Protein 6JMG (pdb70)

B-factor: mean 79.49, std 25.51, range [43.1, 209.97]

Structure (mmCIF, N/CA/C/O backbone):
data_6JMG
#
_entry.id   6JMG
#
_cell.length_a   107.630
_cell.length_b   107.630
_cell.length_c   320.247
_cell.angle_alpha   90.00
_cell.angle_beta   90.00
_cell.angle_gamma   120.00
#
_symmetry.space_group_name_H-M   'P 61 2 2'
#
loop_
_entity.id
_entity.type
_entity.pdbx_description
1 polymer 'DnaJ homolog subfamily C member 27-A'
2 non-polymer "GUANOSINE-5'-TRIPHOSPHATE"
3 non-polymer 'MAGNESIUM ION'
4 water water
#
loop_
_atom_site.group_PDB
_atom_site.id
_atom_site.type_symbol
_atom_site.label_atom_id
_atom_site.label_alt_id
_atom_site.label_comp_id
_atom_site.label_asym_id
_atom_site.label_entity_id
_atom_site.label_seq_id
_atom_site.pdbx_PDB_ins_code
_atom_site.Cartn_x
_atom_site.Cartn_y
_atom_site.Cartn_z
_atom_site.occupancy
_atom_site.B_iso_or_equiv
_atom_site.auth_seq_id
_atom_site.auth_comp_id
_atom_site.auth_asym_id
_atom_site.auth_atom_id
_atom_site.pdbx_PDB_model_num
ATOM 1 N N . ALA A 1 14 ? -11.481 38.182 -38.988 1.00 88.56 14 ALA A N 1
ATOM 2 C CA . ALA A 1 14 ? -11.230 37.660 -37.643 1.00 85.73 14 ALA A CA 1
ATOM 3 C C . ALA A 1 14 ? -9.890 36.947 -37.573 1.00 90.56 14 ALA A C 1
ATOM 4 O O . ALA A 1 14 ? -9.562 36.101 -38.407 1.00 95.48 14 ALA A O 1
ATOM 6 N N . LEU A 1 15 ? -9.123 37.265 -36.544 1.00 82.59 15 LEU A N 1
ATOM 7 C CA . LEU A 1 15 ? -7.744 36.823 -36.471 1.00 76.72 15 LEU A CA 1
ATOM 8 C C . LEU A 1 15 ? -7.636 35.474 -35.768 1.00 71.62 15 LEU A C 1
ATOM 9 O O . LEU A 1 15 ? -8.280 35.241 -34.740 1.00 75.18 15 LEU A O 1
ATOM 14 N N . ARG A 1 16 ? -6.813 34.587 -36.322 1.00 57.78 16 ARG A N 1
ATOM 15 C CA . ARG A 1 16 ? -6.616 33.257 -35.764 1.00 59.56 16 ARG A CA 1
ATOM 16 C C . ARG A 1 16 ? -5.159 33.108 -35.361 1.00 61.76 16 ARG A C 1
ATOM 17 O O . ARG A 1 16 ? -4.269 33.144 -36.216 1.00 71.34 16 ARG A O 1
ATOM 25 N N . ILE A 1 17 ? -4.916 32.915 -34.061 1.00 64.11 17 ILE A N 1
ATOM 26 C CA . ILE A 1 17 ? -3.565 32.860 -33.513 1.00 57.32 17 ILE A CA 1
ATOM 27 C C . ILE A 1 17 ? -3.435 31.600 -32.675 1.00 57.19 17 ILE A C 1
ATOM 28 O O . ILE A 1 17 ? -4.421 30.957 -32.311 1.00 63.81 17 ILE A O 1
ATOM 33 N N . LYS A 1 18 ? -2.184 31.267 -32.378 1.00 49.18 18 LYS A N 1
ATOM 34 C CA . LYS A 1 18 ? -1.774 30.087 -31.635 1.00 57.82 18 LYS A CA 1
ATOM 35 C C . LYS A 1 18 ? -0.922 30.519 -30.438 1.00 68.42 18 LYS A C 1
ATOM 36 O O . LYS A 1 18 ? 0.033 31.286 -30.595 1.00 54.75 18 LYS A O 1
ATOM 42 N N . VAL A 1 19 ? -1.282 30.048 -29.246 1.00 59.19 19 VAL A N 1
ATOM 43 C CA . VAL A 1 19 ? -0.626 30.400 -27.989 1.00 54.62 19 VAL A CA 1
ATOM 44 C C . VAL A 1 19 ? -0.200 29.109 -27.302 1.00 55.48 19 VAL A C 1
ATOM 45 O O . VAL A 1 19 ? -0.971 28.138 -27.255 1.00 57.72 19 VAL A O 1
ATOM 49 N N . ILE A 1 20 ? 1.028 29.057 -26.813 1.00 47.44 20 ILE A N 1
ATOM 50 C CA . ILE A 1 20 ? 1.463 27.915 -26.029 1.00 50.33 20 ILE A CA 1
ATOM 51 C C . ILE A 1 20 ? 1.950 28.386 -24.668 1.00 56.05 20 ILE A C 1
ATOM 52 O O . ILE A 1 20 ? 2.272 29.561 -24.463 1.00 62.74 20 ILE A O 1
ATOM 57 N N . SER A 1 21 ? 2.025 27.440 -23.737 1.00 54.16 21 SER A N 1
ATOM 58 C CA . SER A 1 21 ? 2.555 27.676 -22.398 1.00 53.49 21 SER A CA 1
ATOM 59 C C . SER A 1 21 ? 3.805 26.836 -22.173 1.00 55.95 21 SER A C 1
ATOM 60 O O . SER A 1 21 ? 3.845 25.657 -22.534 1.00 56.19 21 SER A O 1
ATOM 63 N N . MET A 1 22 ? 4.805 27.419 -21.529 1.00 56.17 22 MET A N 1
ATOM 64 C CA . MET A 1 22 ? 6.027 26.689 -21.236 1.00 59.99 22 MET A CA 1
ATOM 65 C C . MET A 1 22 ? 6.452 27.009 -19.806 1.00 63.43 22 MET A C 1
ATOM 66 O O . MET A 1 22 ? 6.203 28.108 -19.294 1.00 58.25 22 MET A O 1
ATOM 71 N N . GLY A 1 23 ? 7.096 26.041 -19.175 1.00 52.18 23 GLY A N 1
ATOM 72 C CA . GLY A 1 23 ? 7.631 26.187 -17.835 1.00 46.71 23 GLY A CA 1
ATOM 73 C C . GLY A 1 23 ? 7.489 24.888 -17.058 1.00 54.61 23 GLY A C 1
ATOM 74 O O . GLY A 1 23 ? 6.726 23.985 -17.418 1.00 53.47 23 GLY A O 1
ATOM 75 N N . ASN A 1 24 ? 8.229 24.801 -15.955 1.00 56.68 24 ASN A N 1
ATOM 76 C CA . ASN A 1 24 ? 8.338 23.561 -15.199 1.00 56.96 24 ASN A CA 1
ATOM 77 C C . ASN A 1 24 ? 6.978 23.108 -14.661 1.00 60.18 24 ASN A C 1
ATOM 78 O O . ASN A 1 24 ? 5.988 23.847 -14.657 1.00 67.55 24 ASN A O 1
ATOM 83 N N . ALA A 1 25 ? 6.934 21.854 -14.225 1.00 58.56 25 ALA A N 1
ATOM 84 C CA . ALA A 1 25 ? 5.711 21.322 -13.639 1.00 61.29 25 ALA A CA 1
ATOM 85 C C . ALA A 1 25 ? 5.354 22.055 -12.347 1.00 60.38 25 ALA A C 1
ATOM 86 O O . ALA A 1 25 ? 6.231 22.535 -11.618 1.00 61.05 25 ALA A O 1
ATOM 88 N N . GLU A 1 26 ? 4.043 22.141 -12.071 1.00 60.16 26 GLU A N 1
ATOM 89 C CA . GLU A 1 26 ? 3.463 22.704 -10.846 1.00 60.50 26 GLU A CA 1
ATOM 90 C C . GLU A 1 26 ? 3.618 24.210 -10.766 1.00 61.38 26 GLU A C 1
ATOM 91 O O . GLU A 1 26 ? 3.309 24.817 -9.740 1.00 71.27 26 GLU A O 1
ATOM 97 N N . VAL A 1 27 ? 4.095 24.829 -11.835 1.00 63.79 27 VAL A N 1
ATOM 98 C CA . VAL A 1 27 ? 4.374 26.250 -11.834 1.00 56.39 27 VAL A CA 1
ATOM 99 C C . VAL A 1 27 ? 3.114 27.102 -11.983 1.00 56.51 27 VAL A C 1
ATOM 100 O O . VAL A 1 27 ? 3.102 28.249 -11.529 1.00 52.80 27 VAL A O 1
ATOM 104 N N . GLY A 1 28 ? 2.034 26.561 -12.541 1.00 63.48 28 GLY A N 1
ATOM 105 C CA . GLY A 1 28 ? 0.791 27.284 -12.688 1.00 48.40 28 GLY A CA 1
ATOM 106 C C . GLY A 1 28 ? 0.350 27.606 -14.117 1.00 71.61 28 GLY A C 1
ATOM 107 O O . GLY A 1 28 ? -0.461 28.524 -14.297 1.00 66.40 28 GLY A O 1
ATOM 108 N N . LYS A 1 29 ? 0.852 26.884 -15.127 1.00 67.05 29 LYS A N 1
ATOM 109 C CA . LYS A 1 29 ? 0.521 27.226 -16.504 1.00 57.34 29 LYS A CA 1
ATOM 110 C C . LYS A 1 29 ? -0.958 27.015 -16.774 1.00 57.21 29 LYS A C 1
ATOM 111 O O . LYS A 1 29 ? -1.653 27.914 -17.256 1.00 57.34 29 LYS A O 1
ATOM 117 N N . SER A 1 30 ? -1.468 25.842 -16.426 1.00 47.75 30 SER A N 1
ATOM 118 C CA . SER A 1 30 ? -2.888 25.589 -16.630 1.00 50.22 30 SER A CA 1
ATOM 119 C C . SER A 1 30 ? -3.750 26.580 -15.857 1.00 60.23 30 SER A C 1
ATOM 120 O O . SER A 1 30 ? -4.756 27.072 -16.392 1.00 59.61 30 SER A O 1
ATOM 123 N N . CYS A 1 31 ? -3.359 26.917 -14.608 1.00 49.87 31 CYS A N 1
ATOM 124 C CA . CYS A 1 31 ? -4.264 27.725 -13.797 1.00 51.37 31 CYS A CA 1
ATOM 125 C C . CYS A 1 31 ? -4.225 29.194 -14.181 1.00 58.00 31 CYS A C 1
ATOM 126 O O . CYS A 1 31 ? -5.254 29.867 -14.089 1.00 58.12 31 CYS A O 1
ATOM 129 N N . ILE A 1 32 ? -3.106 29.691 -14.713 1.00 49.38 32 ILE A N 1
ATOM 130 C CA . ILE A 1 32 ? -3.128 31.019 -15.318 1.00 55.40 32 ILE A CA 1
ATOM 131 C C . ILE A 1 32 ? -4.127 31.058 -16.468 1.00 58.48 32 ILE A C 1
ATOM 132 O O . ILE A 1 32 ? -4.958 31.972 -16.558 1.00 60.07 32 ILE A O 1
ATOM 137 N N . ILE A 1 33 ? -4.109 30.038 -17.331 1.00 56.76 33 ILE A N 1
ATOM 138 C CA . ILE A 1 33 ? -4.990 30.059 -18.492 1.00 54.60 33 ILE A CA 1
ATOM 139 C C . ILE A 1 33 ? -6.444 29.926 -18.057 1.00 60.09 33 ILE A C 1
ATOM 140 O O . ILE A 1 33 ? -7.308 30.721 -18.448 1.00 63.01 33 ILE A O 1
ATOM 145 N N . LYS A 1 34 ? -6.720 29.001 -17.145 1.00 50.10 34 LYS A N 1
ATOM 146 C CA . LYS A 1 34 ? -8.111 28.794 -16.779 1.00 59.72 34 LYS A CA 1
ATOM 147 C C . LYS A 1 34 ? -8.650 29.920 -15.903 1.00 63.31 34 LYS A C 1
ATOM 148 O O . LYS A 1 34 ? -9.856 30.180 -15.948 1.00 59.36 34 LYS A O 1
ATOM 154 N N . ARG A 1 35 ? -7.771 30.656 -15.194 1.00 59.87 35 ARG A N 1
ATOM 155 C CA . ARG A 1 35 ? -8.215 31.815 -14.429 1.00 54.86 35 ARG A CA 1
ATOM 156 C C . ARG A 1 35 ? -8.759 32.907 -15.344 1.00 59.08 35 ARG A C 1
ATOM 157 O O . ARG A 1 35 ? -9.860 33.427 -15.118 1.00 65.35 35 ARG A O 1
ATOM 165 N N . TYR A 1 36 ? -8.046 33.215 -16.425 1.00 57.57 36 TYR A N 1
ATOM 166 C CA . TYR A 1 36 ? -8.500 34.291 -17.298 1.00 58.09 36 TYR A CA 1
ATOM 167 C C . TYR A 1 36 ? -9.547 33.825 -18.314 1.00 63.45 36 TYR A C 1
ATOM 168 O O . TYR A 1 36 ? -10.496 34.562 -18.595 1.00 70.15 36 TYR A O 1
ATOM 177 N N . CYS A 1 37 ? -9.455 32.599 -18.825 1.00 51.93 37 CYS A N 1
ATOM 178 C CA . CYS A 1 37 ? -10.362 32.244 -19.915 1.00 54.56 37 CYS A CA 1
ATOM 179 C C . CYS A 1 37 ? -11.633 31.583 -19.438 1.00 59.02 37 CYS A C 1
ATOM 180 O O . CYS A 1 37 ? -12.672 31.731 -20.087 1.00 66.86 37 CYS A O 1
ATOM 183 N N . GLU A 1 38 ? -11.579 30.882 -18.305 1.00 64.07 38 GLU A N 1
ATOM 184 C CA . GLU A 1 38 ? -12.731 30.167 -17.774 1.00 60.35 38 GLU A CA 1
ATOM 185 C C . GLU A 1 38 ? -13.185 30.698 -16.424 1.00 64.94 38 GLU A C 1
ATOM 186 O O . GLU A 1 38 ? -14.120 30.142 -15.837 1.00 67.29 38 GLU A O 1
ATOM 192 N N . LYS A 1 39 ? -12.578 31.784 -15.954 1.00 67.18 39 LYS A N 1
ATOM 193 C CA . LYS A 1 39 ? -12.909 32.443 -14.696 1.00 62.07 39 LYS A CA 1
ATOM 194 C C . LYS A 1 39 ? -13.090 31.444 -13.551 1.00 61.44 39 LYS A C 1
ATOM 195 O O . LYS A 1 39 ? -14.110 31.421 -12.855 1.00 56.31 39 LYS A O 1
ATOM 201 N N . ARG A 1 40 ? -12.039 30.654 -13.317 1.00 54.59 40 ARG A N 1
ATOM 202 C CA . ARG A 1 40 ? -12.108 29.654 -12.265 1.00 58.71 40 ARG A CA 1
ATOM 203 C C . ARG A 1 40 ? -10.710 29.319 -11.763 1.00 55.76 40 ARG A C 1
ATOM 204 O O . ARG A 1 40 ? -9.713 29.559 -12.445 1.00 57.43 40 ARG A O 1
ATOM 212 N N . PHE A 1 41 ? -10.648 28.793 -10.533 1.00 59.17 41 PHE A N 1
ATOM 213 C CA . PHE A 1 41 ? -9.375 28.406 -9.929 1.00 60.12 41 PHE A CA 1
ATOM 214 C C . PHE A 1 41 ? -9.609 27.403 -8.805 1.00 65.78 41 PHE A C 1
ATOM 215 O O . PHE A 1 41 ? -10.406 27.660 -7.894 1.00 72.61 41 PHE A O 1
ATOM 223 N N . VAL A 1 42 ? -8.869 26.300 -8.833 1.00 62.11 42 VAL A N 1
ATOM 224 C CA . VAL A 1 42 ? -8.922 25.312 -7.756 1.00 62.24 42 VAL A CA 1
ATOM 225 C C . VAL A 1 42 ? -7.510 25.050 -7.240 1.00 66.76 42 VAL A C 1
ATOM 226 O O . VAL A 1 42 ? -6.548 25.072 -8.020 1.00 64.90 42 VAL A O 1
ATOM 230 N N . PRO A 1 43 ? -7.333 24.836 -5.933 1.00 69.77 43 PRO A N 1
ATOM 231 C CA . PRO A 1 43 ? -5.988 24.544 -5.416 1.00 64.86 43 PRO A CA 1
ATOM 232 C C . PRO A 1 43 ? -5.504 23.133 -5.750 1.00 52.86 43 PRO A C 1
ATOM 233 O O . PRO A 1 43 ? -4.300 22.873 -5.671 1.00 57.54 43 PRO A O 1
ATOM 237 N N . LYS A 1 44 ? -6.400 22.222 -6.126 1.00 53.06 44 LYS A N 1
ATOM 238 C CA . LYS A 1 44 ? -6.024 20.836 -6.355 1.00 63.46 44 LYS A CA 1
ATOM 239 C C . LYS A 1 44 ? -5.272 20.707 -7.679 1.00 71.83 44 LYS A C 1
ATOM 240 O O . LYS A 1 44 ? -5.753 21.160 -8.722 1.00 73.13 44 LYS A O 1
ATOM 246 N N . TYR A 1 45 ? -4.090 20.086 -7.626 1.00 67.76 45 TYR A N 1
ATOM 247 C CA . TYR A 1 45 ? -3.184 19.976 -8.769 1.00 58.88 45 TYR A CA 1
ATOM 248 C C . TYR A 1 45 ? -3.616 18.851 -9.699 1.00 59.01 45 TYR A C 1
ATOM 249 O O . TYR A 1 45 ? -3.787 17.716 -9.252 1.00 65.94 45 TYR A O 1
ATOM 258 N N . GLN A 1 46 ? -3.844 19.164 -10.977 1.00 60.54 46 GLN A N 1
ATOM 259 C CA . GLN A 1 46 ? -4.006 18.136 -12.014 1.00 67.55 46 GLN A CA 1
ATOM 260 C C . GLN A 1 46 ? -2.949 18.355 -13.105 1.00 62.60 46 GLN A C 1
ATOM 261 O O . GLN A 1 46 ? -3.092 19.240 -13.956 1.00 59.58 46 GLN A O 1
ATOM 267 N N . ALA A 1 47 ? -1.871 17.572 -13.064 1.00 64.20 47 ALA A N 1
ATOM 268 C CA . ALA A 1 47 ? -0.790 17.741 -14.032 1.00 60.94 47 ALA A CA 1
ATOM 269 C C . ALA A 1 47 ? -1.311 17.559 -15.446 1.00 59.32 47 ALA A C 1
ATOM 270 O O . ALA A 1 47 ? -2.063 16.619 -15.727 1.00 55.44 47 ALA A O 1
ATOM 272 N N . THR A 1 48 ? -0.966 18.503 -16.321 1.00 54.00 48 THR A N 1
ATOM 273 C CA . THR A 1 48 ? -1.295 18.344 -17.725 1.00 53.67 48 THR A CA 1
ATOM 274 C C . THR A 1 48 ? -0.579 17.123 -18.269 1.00 59.16 48 THR A C 1
ATOM 275 O O . THR A 1 48 ? 0.598 16.899 -17.977 1.00 62.42 48 THR A O 1
ATOM 279 N N . ILE A 1 49 ? -1.297 16.311 -19.026 1.00 61.39 49 ILE A N 1
ATOM 280 C CA . ILE A 1 49 ? -0.744 15.080 -19.556 1.00 62.21 49 ILE A CA 1
ATOM 281 C C . ILE A 1 49 ? -0.338 15.366 -20.995 1.00 59.08 49 ILE A C 1
ATOM 282 O O . ILE A 1 49 ? -1.159 15.367 -21.922 1.00 50.83 49 ILE A O 1
ATOM 287 N N . GLY A 1 50 ? 0.939 15.653 -21.168 1.00 53.85 50 GLY A N 1
ATOM 288 C CA . GLY A 1 50 ? 1.437 15.993 -22.478 1.00 62.56 50 GLY A CA 1
ATOM 289 C C . GLY A 1 50 ? 1.006 17.386 -22.864 1.00 58.93 50 GLY A C 1
ATOM 290 O O . GLY A 1 50 ? 1.797 18.329 -22.794 1.00 64.93 50 GLY A O 1
ATOM 291 N N . ILE A 1 51 ? -0.259 17.544 -23.224 1.00 53.66 51 ILE A N 1
ATOM 292 C CA . ILE A 1 51 ? -0.689 18.779 -23.866 1.00 58.85 51 ILE A CA 1
ATOM 293 C C . ILE A 1 51 ? -2.215 18.859 -23.804 1.00 56.17 51 ILE A C 1
ATOM 294 O O . ILE A 1 51 ? -2.916 17.864 -24.008 1.00 63.08 51 ILE A O 1
ATOM 299 N N . ASP A 1 52 ? -2.727 20.046 -23.483 1.00 54.19 52 ASP A N 1
ATOM 300 C CA . ASP A 1 52 ? -4.159 20.311 -23.468 1.00 52.23 52 ASP A CA 1
ATOM 301 C C . ASP A 1 52 ? -4.457 21.392 -24.487 1.00 60.46 52 ASP A C 1
ATOM 302 O O . ASP A 1 52 ? -3.814 22.444 -24.487 1.00 72.71 52 ASP A O 1
ATOM 307 N N . TYR A 1 53 ? -5.378 21.095 -25.391 1.00 56.67 53 TYR A N 1
ATOM 308 C CA . TYR A 1 53 ? -5.731 21.983 -26.477 1.00 50.89 53 TYR A CA 1
ATOM 309 C C . TYR A 1 53 ? -7.102 22.566 -26.221 1.00 54.46 53 TYR A C 1
ATOM 310 O O . TYR A 1 53 ? -8.033 21.850 -25.837 1.00 55.52 53 TYR A O 1
ATOM 319 N N . GLY A 1 54 ? -7.231 23.856 -26.487 1.00 57.94 54 GLY A N 1
ATOM 320 C CA . GLY A 1 54 ? -8.509 24.514 -26.350 1.00 48.76 54 GLY A CA 1
ATOM 321 C C . GLY A 1 54 ? -8.535 25.753 -27.211 1.00 57.35 54 GLY A C 1
ATOM 322 O O . GLY A 1 54 ? -7.500 26.245 -27.667 1.00 64.64 54 GLY A O 1
ATOM 323 N N . VAL A 1 55 ? -9.742 26.218 -27.463 1.00 62.59 55 VAL A N 1
ATOM 324 C CA . VAL A 1 55 ? -9.956 27.445 -28.203 1.00 63.92 55 VAL A CA 1
ATOM 325 C C . VAL A 1 55 ? -10.707 28.407 -27.303 1.00 71.23 55 VAL A C 1
ATOM 326 O O . VAL A 1 55 ? -11.680 28.022 -26.643 1.00 74.26 55 VAL A O 1
ATOM 330 N N . THR A 1 56 ? -10.239 29.646 -27.265 1.00 68.64 56 THR A N 1
ATOM 331 C CA . THR A 1 56 ? -10.940 30.723 -26.593 1.00 68.77 56 THR A CA 1
ATOM 332 C C . THR A 1 56 ? -11.096 31.872 -27.581 1.00 68.93 56 THR A C 1
ATOM 333 O O . THR A 1 56 ? -10.443 31.917 -28.628 1.00 65.69 56 THR A O 1
ATOM 337 N N . LYS A 1 57 ? -11.970 32.806 -27.242 1.00 65.03 57 LYS A N 1
ATOM 338 C CA . LYS A 1 57 ? -12.214 33.982 -28.064 1.00 73.31 57 LYS A CA 1
ATOM 339 C C . LYS A 1 57 ? -11.993 35.233 -27.215 1.00 77.23 57 LYS A C 1
ATOM 340 O O . LYS A 1 57 ? -12.408 35.288 -26.051 1.00 82.94 57 LYS A O 1
ATOM 346 N N . VAL A 1 58 ? -11.302 36.226 -27.786 1.00 73.38 58 VAL A N 1
ATOM 347 C CA . VAL A 1 58 ? -11.042 37.494 -27.109 1.00 71.77 58 VAL A CA 1
ATOM 348 C C . VAL A 1 58 ? -11.238 38.636 -28.097 1.00 78.33 58 VAL A C 1
ATOM 349 O O . VAL A 1 58 ? -11.125 38.454 -29.314 1.00 72.61 58 VAL A O 1
ATOM 353 N N . HIS A 1 59 ? -11.579 39.814 -27.559 1.00 83.86 59 HIS A N 1
ATOM 354 C CA . HIS A 1 59 ? -11.737 41.055 -28.323 1.00 86.45 59 HIS A CA 1
ATOM 355 C C . HIS A 1 59 ? -10.751 42.097 -27.805 1.00 84.22 59 HIS A C 1
ATOM 356 O O . HIS A 1 59 ? -11.001 42.726 -26.772 1.00 82.83 59 HIS A O 1
ATOM 363 N N . ILE A 1 60 ? -9.665 42.326 -28.544 1.00 81.36 60 ILE A N 1
ATOM 364 C CA . ILE A 1 60 ? -8.616 43.257 -28.145 1.00 83.78 60 ILE A CA 1
ATOM 365 C C . ILE A 1 60 ? -8.403 44.219 -29.304 1.00 88.67 60 ILE A C 1
ATOM 366 O O . ILE A 1 60 ? -8.565 43.851 -30.472 1.00 85.33 60 ILE A O 1
ATOM 371 N N . LYS A 1 61 ? -8.078 45.473 -28.967 1.00 110.06 61 LYS A N 1
ATOM 372 C CA . LYS A 1 61 ? -8.212 46.614 -29.881 1.00 120.98 61 LYS A CA 1
ATOM 373 C C . LYS A 1 61 ? -9.712 46.642 -30.181 1.00 135.09 61 LYS A C 1
ATOM 374 O O . LYS A 1 61 ? -10.505 46.697 -29.238 1.00 142.83 61 LYS A O 1
ATOM 380 N N . ASP A 1 62 ? -10.127 46.586 -31.438 1.00 137.68 62 ASP A N 1
ATOM 381 C CA . ASP A 1 62 ? -11.419 45.981 -31.736 1.00 141.13 62 ASP A CA 1
ATOM 382 C C . ASP A 1 62 ? -11.248 44.997 -32.877 1.00 131.09 62 ASP A C 1
ATOM 383 O O . ASP A 1 62 ? -12.032 44.932 -33.827 1.00 130.22 62 ASP A O 1
ATOM 388 N N . ARG A 1 63 ? -10.199 44.191 -32.753 1.00 115.38 63 ARG A N 1
ATOM 389 C CA . ARG A 1 63 ? -10.027 42.998 -33.555 1.00 102.61 63 ARG A CA 1
ATOM 390 C C . ARG A 1 63 ? -10.581 41.824 -32.766 1.00 91.01 63 ARG A C 1
ATOM 391 O O . ARG A 1 63 ? -10.376 41.730 -31.552 1.00 80.66 63 ARG A O 1
ATOM 399 N N . GLU A 1 64 ? -11.302 40.943 -33.454 1.00 84.88 64 GLU A N 1
ATOM 400 C CA . GLU A 1 64 ? -11.778 39.712 -32.846 1.00 86.13 64 GLU A CA 1
ATOM 401 C C . GLU A 1 64 ? -10.738 38.618 -33.077 1.00 86.56 64 GLU A C 1
ATOM 402 O O . GLU A 1 64 ? -10.324 38.375 -34.221 1.00 84.98 64 GLU A O 1
ATOM 408 N N . ILE A 1 65 ? -10.301 37.977 -31.990 1.00 72.38 65 ILE A N 1
ATOM 409 C CA . ILE A 1 65 ? -9.191 37.030 -32.026 1.00 73.64 65 ILE A CA 1
ATOM 410 C C . ILE A 1 65 ? -9.703 35.655 -31.612 1.00 75.79 65 ILE A C 1
ATOM 411 O O . ILE A 1 65 ? -10.271 35.497 -30.525 1.00 78.98 65 ILE A O 1
ATOM 416 N N . LYS A 1 66 ? -9.464 34.659 -32.458 1.00 69.60 66 LYS A N 1
ATOM 417 C CA . LYS A 1 66 ? -9.703 33.269 -32.104 1.00 68.75 66 LYS A CA 1
ATOM 418 C C . LYS A 1 66 ? -8.357 32.670 -31.713 1.00 67.66 66 LYS A C 1
ATOM 419 O O . LYS A 1 66 ? -7.425 32.640 -32.525 1.00 68.93 66 LYS A O 1
ATOM 425 N N . VAL A 1 67 ? -8.250 32.203 -30.469 1.00 70.65 67 VAL A N 1
ATOM 426 C CA . VAL A 1 67 ? -6.971 31.833 -29.870 1.00 54.84 67 VAL A CA 1
ATOM 427 C C . VAL A 1 67 ? -6.927 30.324 -29.700 1.00 56.84 67 VAL A C 1
ATOM 428 O O . VAL A 1 67 ? -7.722 29.751 -28.949 1.00 68.46 67 VAL A O 1
ATOM 432 N N . ASN A 1 68 ? -6.002 29.685 -30.394 1.00 58.72 68 ASN A N 1
ATOM 433 C CA . ASN A 1 68 ? -5.717 28.274 -30.197 1.00 55.99 68 ASN A CA 1
ATOM 434 C C . ASN A 1 68 ? -4.660 28.133 -29.115 1.00 59.75 68 ASN A C 1
ATOM 435 O O . ASN A 1 68 ? -3.514 28.552 -29.303 1.00 68.08 68 ASN A O 1
ATOM 440 N N . ILE A 1 69 ? -5.030 27.523 -27.999 1.00 50.62 69 ILE A N 1
ATOM 441 C CA . ILE A 1 69 ? -4.139 27.377 -26.862 1.00 50.87 69 ILE A CA 1
ATOM 442 C C . ILE A 1 69 ? -3.676 25.929 -26.791 1.00 55.23 69 ILE A C 1
ATOM 443 O O . ILE A 1 69 ? -4.498 25.007 -26.822 1.00 60.57 69 ILE A O 1
ATOM 448 N N . PHE A 1 70 ? -2.359 25.738 -26.742 1.00 59.27 70 PHE A N 1
ATOM 449 C CA . PHE A 1 70 ? -1.715 24.446 -26.516 1.00 58.84 70 PHE A CA 1
ATOM 450 C C . PHE A 1 70 ? -1.015 24.583 -25.175 1.00 62.32 70 PHE A C 1
ATOM 451 O O . PHE A 1 70 ? 0.146 24.993 -25.098 1.00 65.01 70 PHE A O 1
ATOM 459 N N . ASP A 1 71 ? -1.731 24.223 -24.121 1.00 61.75 71 ASP A N 1
ATOM 460 C CA . ASP A 1 71 ? -1.205 24.276 -22.767 1.00 59.54 71 ASP A CA 1
ATOM 461 C C . ASP A 1 71 ? -0.306 23.064 -22.594 1.00 55.46 71 ASP A C 1
ATOM 462 O O . ASP A 1 71 ? -0.793 21.930 -22.648 1.00 45.77 71 ASP A O 1
ATOM 467 N N . MET A 1 72 ? 1.008 23.290 -22.436 1.00 53.58 72 MET A N 1
ATOM 468 C CA . MET A 1 72 ? 1.957 22.180 -22.451 1.00 51.02 72 MET A CA 1
ATOM 469 C C . MET A 1 72 ? 2.225 21.674 -21.043 1.00 60.36 72 MET A C 1
ATOM 470 O O . MET A 1 72 ? 2.179 22.425 -20.067 1.00 74.11 72 MET A O 1
ATOM 475 N N . ALA A 1 73 ? 2.565 20.392 -20.962 1.00 55.34 73 ALA A N 1
ATOM 476 C CA . ALA A 1 73 ? 2.944 19.767 -19.707 1.00 47.23 73 ALA A CA 1
ATOM 477 C C . ALA A 1 73 ? 4.409 20.062 -19.430 1.00 54.84 73 ALA A C 1
ATOM 478 O O . ALA A 1 73 ? 5.248 19.998 -20.332 1.00 58.58 73 ALA A O 1
ATOM 480 N N . GLY A 1 74 ? 4.721 20.404 -18.186 1.00 54.89 74 GLY A N 1
ATOM 481 C CA . GLY A 1 74 ? 6.063 20.877 -17.877 1.00 52.66 74 GLY A CA 1
ATOM 482 C C . GLY A 1 74 ? 7.056 19.798 -17.486 1.00 52.86 74 GLY A C 1
ATOM 483 O O . GLY A 1 74 ? 8.267 20.014 -17.505 1.00 67.28 74 GLY A O 1
ATOM 484 N N . HIS A 1 75 ? 6.554 18.651 -17.082 1.00 56.79 75 HIS A N 1
ATOM 485 C CA . HIS A 1 75 ? 7.422 17.552 -16.709 1.00 62.46 75 HIS A CA 1
ATOM 486 C C . HIS A 1 75 ? 8.291 17.130 -17.898 1.00 70.67 75 HIS A C 1
ATOM 487 O O . HIS A 1 75 ? 7.808 17.072 -19.034 1.00 73.44 75 HIS A O 1
ATOM 494 N N . PRO A 1 76 ? 9.580 16.872 -17.682 1.00 72.11 76 PRO A N 1
ATOM 495 C CA . PRO A 1 76 ? 10.460 16.495 -18.810 1.00 69.12 76 PRO A CA 1
ATOM 496 C C . PRO A 1 76 ? 10.066 15.199 -19.500 1.00 70.58 76 PRO A C 1
ATOM 497 O O . PRO A 1 76 ? 10.396 15.019 -20.683 1.00 74.29 76 PRO A O 1
ATOM 501 N N . PHE A 1 77 ? 9.362 14.296 -18.811 1.00 64.84 77 PHE A N 1
ATOM 502 C CA . PHE A 1 77 ? 8.897 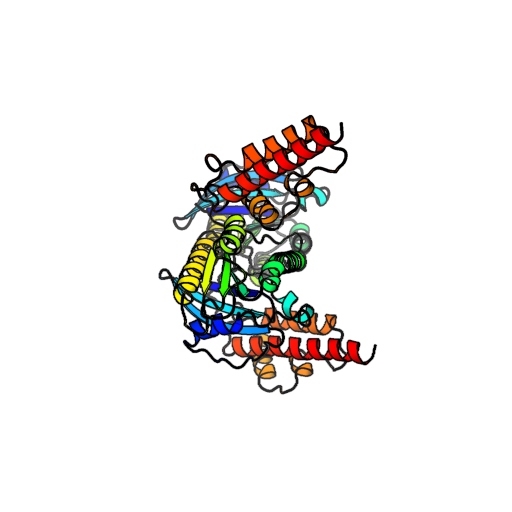13.068 -19.450 1.00 58.96 77 PHE A CA 1
ATOM 503 C C . PHE A 1 77 ? 8.149 13.361 -20.745 1.00 65.60 77 PHE A C 1
ATOM 504 O O . PHE A 1 77 ? 8.153 12.539 -21.667 1.00 75.73 77 PHE A O 1
ATOM 512 N N . PHE A 1 78 ? 7.489 14.517 -20.829 1.00 64.57 78 PHE A N 1
ATOM 513 C CA . PHE A 1 78 ? 6.672 14.876 -21.976 1.00 61.05 78 PHE A CA 1
ATOM 514 C C . PHE A 1 78 ? 7.431 15.686 -23.016 1.00 65.56 78 PHE A C 1
ATOM 515 O O . PHE A 1 78 ? 6.800 16.301 -23.891 1.00 58.07 78 PHE A O 1
ATOM 523 N N . TYR A 1 79 ? 8.765 15.655 -22.968 1.00 64.43 79 TYR A N 1
ATOM 524 C CA . TYR A 1 79 ? 9.575 16.341 -23.969 1.00 61.12 79 TYR A CA 1
ATOM 525 C C . TYR A 1 79 ? 9.141 15.976 -25.386 1.00 64.64 79 TYR A C 1
ATOM 526 O O . TYR A 1 79 ? 8.874 16.855 -26.220 1.00 67.58 79 TYR A O 1
ATOM 535 N N . GLU A 1 80 ? 9.044 14.671 -25.669 1.00 64.60 80 GLU A N 1
ATOM 536 C CA . GLU A 1 80 ? 8.755 14.224 -27.027 1.00 64.59 80 GLU A CA 1
ATOM 537 C C . GLU A 1 80 ? 7.327 14.554 -27.438 1.00 70.73 80 GLU A C 1
ATOM 538 O O . GLU A 1 80 ? 7.054 14.749 -28.630 1.00 74.92 80 GLU A O 1
ATOM 544 N N . VAL A 1 81 ? 6.406 14.612 -26.474 1.00 76.23 81 VAL A N 1
ATOM 545 C CA . VAL A 1 81 ? 5.031 14.991 -26.785 1.00 68.19 81 VAL A CA 1
ATOM 546 C C . VAL A 1 81 ? 4.957 16.469 -27.154 1.00 67.52 81 VAL A C 1
ATOM 547 O O . VAL A 1 81 ? 4.207 16.858 -28.066 1.00 60.59 81 VAL A O 1
ATOM 551 N N . ARG A 1 82 ? 5.728 17.317 -26.453 1.00 62.88 82 ARG A N 1
ATOM 552 C CA . ARG A 1 82 ? 5.634 18.762 -26.669 1.00 62.38 82 ARG A CA 1
ATOM 553 C C . ARG A 1 82 ? 6.267 19.200 -27.982 1.00 67.94 82 ARG A C 1
ATOM 554 O O . ARG A 1 82 ? 5.807 20.180 -28.581 1.00 77.94 82 ARG A O 1
ATOM 562 N N . ASN A 1 83 ? 7.285 18.473 -28.467 1.00 67.61 83 ASN A N 1
ATOM 563 C CA . ASN A 1 83 ? 8.091 18.979 -29.583 1.00 71.07 83 ASN A CA 1
ATOM 564 C C . ASN A 1 83 ? 7.259 19.315 -30.817 1.00 68.47 83 ASN A C 1
ATOM 565 O O . ASN A 1 83 ? 7.604 20.242 -31.552 1.00 72.86 83 ASN A O 1
ATOM 570 N N . GLU A 1 84 ? 6.142 18.614 -31.047 1.00 59.87 84 GLU A N 1
ATOM 571 C CA . GLU A 1 84 ? 5.347 18.896 -32.234 1.00 55.40 84 GLU A CA 1
ATOM 572 C C . GLU A 1 84 ? 4.683 20.268 -32.206 1.00 67.15 84 GLU A C 1
ATOM 573 O O . GLU A 1 84 ? 4.251 20.747 -33.264 1.00 52.61 84 GLU A O 1
ATOM 579 N N . PHE A 1 85 ? 4.569 20.924 -31.046 1.00 55.72 85 PHE A N 1
ATOM 580 C CA . PHE A 1 85 ? 3.661 22.059 -30.994 1.00 53.11 85 PHE A CA 1
ATOM 581 C C . PHE A 1 85 ? 4.353 23.410 -30.888 1.00 55.58 85 PHE A C 1
ATOM 582 O O . PHE A 1 85 ? 3.668 24.424 -30.721 1.00 63.91 85 PHE A O 1
ATOM 590 N N . TYR A 1 86 ? 5.667 23.475 -31.090 1.00 55.66 86 TYR A N 1
ATOM 591 C CA . TYR A 1 86 ? 6.324 24.775 -31.036 1.00 57.50 86 TYR A CA 1
ATOM 592 C C . TYR A 1 86 ? 6.173 25.551 -32.347 1.00 62.03 86 TYR A C 1
ATOM 593 O O . TYR A 1 86 ? 6.199 26.789 -32.337 1.00 64.43 86 TYR A O 1
ATOM 602 N N . LYS A 1 87 ? 6.028 24.866 -33.478 1.00 64.26 87 LYS A N 1
ATOM 603 C CA . LYS A 1 87 ? 6.031 25.567 -34.755 1.00 67.88 87 LYS A CA 1
ATOM 604 C C . LYS A 1 87 ? 4.798 26.457 -34.926 1.00 63.12 87 LYS A C 1
ATOM 605 O O . LYS A 1 87 ? 3.712 26.172 -34.419 1.00 71.81 87 LYS A O 1
ATOM 611 N N . ASP A 1 88 ? 4.979 27.531 -35.689 1.00 65.39 88 ASP A N 1
ATOM 612 C CA . ASP A 1 88 ? 3.910 28.462 -36.050 1.00 69.29 88 ASP A CA 1
ATOM 613 C C . ASP A 1 88 ? 3.232 29.035 -34.809 1.00 69.76 88 ASP A C 1
ATOM 614 O O . ASP A 1 88 ? 2.012 29.103 -34.706 1.00 82.64 88 ASP A O 1
ATOM 619 N N . THR A 1 89 ? 4.043 29.483 -33.866 1.00 77.34 89 THR A N 1
ATOM 620 C CA . THR A 1 89 ? 3.536 30.066 -32.633 1.00 66.63 89 THR A CA 1
ATOM 621 C C . THR A 1 89 ? 3.604 31.584 -32.671 1.00 59.98 89 THR A C 1
ATOM 622 O O . THR A 1 89 ? 4.624 32.157 -33.061 1.00 75.10 89 THR A O 1
ATOM 626 N N . GLN A 1 90 ? 2.522 32.232 -32.236 1.00 58.81 90 GLN A N 1
ATOM 627 C CA . GLN A 1 90 ? 2.475 33.689 -32.175 1.00 53.58 90 GLN A CA 1
ATOM 628 C C . GLN A 1 90 ? 2.696 34.248 -30.776 1.00 60.88 90 GLN A C 1
ATOM 629 O O . GLN A 1 90 ? 3.275 35.332 -30.641 1.00 69.25 90 GLN A O 1
ATOM 635 N N . GLY A 1 91 ? 2.276 33.531 -29.741 1.00 60.55 91 GLY A N 1
ATOM 636 C CA . GLY A 1 91 ? 2.473 33.978 -28.375 1.00 62.19 91 GLY A CA 1
ATOM 637 C C . GLY A 1 91 ? 2.871 32.811 -27.482 1.00 58.06 91 GLY A C 1
ATOM 638 O O . GLY A 1 91 ? 2.428 31.683 -27.691 1.00 52.27 91 GLY A O 1
ATOM 639 N N . VAL A 1 92 ? 3.694 33.121 -26.479 1.00 54.46 92 VAL A N 1
ATOM 640 C CA . VAL A 1 92 ? 4.165 32.147 -25.492 1.00 59.15 92 VAL A CA 1
ATOM 641 C C . VAL A 1 92 ? 3.915 32.685 -24.090 1.00 65.99 92 VAL A C 1
ATOM 642 O O . VAL A 1 92 ? 4.300 33.819 -23.774 1.00 61.19 92 VAL A O 1
ATOM 646 N N . ILE A 1 93 ? 3.301 31.866 -23.243 1.00 64.19 93 ILE A N 1
ATOM 647 C CA . ILE A 1 93 ? 3.143 32.165 -21.826 1.00 51.15 93 ILE A CA 1
ATOM 648 C C . ILE A 1 93 ? 4.214 31.362 -21.099 1.00 57.49 93 ILE A C 1
ATOM 649 O O . ILE A 1 93 ? 4.111 30.137 -20.958 1.00 60.37 93 ILE A O 1
ATOM 654 N N . LEU A 1 94 ? 5.262 32.052 -20.661 1.00 57.28 94 LEU A N 1
ATOM 655 C CA . LEU A 1 94 ? 6.414 31.426 -20.023 1.00 54.89 94 LEU A CA 1
ATOM 656 C C . LEU A 1 94 ? 6.356 31.697 -18.525 1.00 56.02 94 LEU A C 1
ATOM 657 O O . LEU A 1 94 ? 6.456 32.851 -18.098 1.00 60.43 94 LEU A O 1
ATOM 662 N N . VAL A 1 95 ? 6.228 30.638 -17.727 1.00 52.71 95 VAL A N 1
ATOM 663 C CA . VAL A 1 95 ? 5.823 30.777 -16.334 1.00 55.41 95 VAL A CA 1
ATOM 664 C C . VAL A 1 95 ? 6.868 30.141 -15.434 1.00 57.23 95 VAL A C 1
ATOM 665 O O . VAL A 1 95 ? 7.427 29.091 -15.765 1.00 63.74 95 VAL A O 1
ATOM 669 N N . TYR A 1 96 ? 7.123 30.790 -14.292 1.00 48.55 96 TYR A N 1
ATOM 670 C CA . TYR A 1 96 ? 7.844 30.184 -13.180 1.00 51.69 96 TYR A CA 1
ATOM 671 C C . TYR A 1 96 ? 7.187 30.575 -11.863 1.00 61.82 96 TYR A C 1
ATOM 672 O O . TYR A 1 96 ? 6.257 31.392 -11.812 1.00 51.57 96 TYR A O 1
ATOM 681 N N . ASP A 1 97 ? 7.690 29.962 -10.793 1.00 63.92 97 ASP A N 1
ATOM 682 C CA . ASP A 1 97 ? 7.188 30.130 -9.434 1.00 54.78 97 ASP A CA 1
ATOM 683 C C . ASP A 1 97 ? 8.238 30.898 -8.636 1.00 59.10 97 ASP A C 1
ATOM 684 O O . ASP A 1 97 ? 9.352 30.403 -8.432 1.00 64.76 97 ASP A O 1
ATOM 689 N N . VAL A 1 98 ? 7.877 32.093 -8.164 1.00 60.74 98 VAL A N 1
ATOM 690 C CA . VAL A 1 98 ? 8.822 32.913 -7.413 1.00 62.13 98 VAL A CA 1
ATOM 691 C C . VAL A 1 98 ? 9.277 32.224 -6.138 1.00 66.02 98 VAL A C 1
ATOM 692 O O . VAL A 1 98 ? 10.277 32.633 -5.536 1.00 66.43 98 VAL A O 1
ATOM 696 N N . GLY A 1 99 ? 8.564 31.188 -5.708 1.00 69.44 99 GLY A N 1
ATOM 697 C CA . GLY A 1 99 ? 8.892 30.457 -4.506 1.00 70.25 99 GLY A CA 1
ATOM 698 C C . GLY A 1 99 ? 9.887 29.334 -4.662 1.00 70.77 99 GLY A C 1
ATOM 699 O O . GLY A 1 99 ? 10.261 28.725 -3.656 1.00 82.18 99 GLY A O 1
ATOM 700 N N . HIS A 1 100 ? 10.326 29.035 -5.887 1.00 78.40 100 HIS A N 1
ATOM 701 C CA . HIS A 1 100 ? 11.169 27.871 -6.169 1.00 79.14 100 HIS A CA 1
ATOM 702 C C . HIS A 1 100 ? 12.145 28.275 -7.271 1.00 78.87 100 HIS A C 1
ATOM 703 O O . HIS A 1 100 ? 11.783 28.315 -8.452 1.00 79.84 100 HIS A O 1
ATOM 710 N N . LYS A 1 101 ? 13.388 28.570 -6.893 1.00 71.67 101 LYS A N 1
ATOM 711 C CA . LYS A 1 101 ? 14.235 29.254 -7.853 1.00 70.18 101 LYS A CA 1
ATOM 712 C C . LYS A 1 101 ? 14.696 28.323 -8.986 1.00 71.74 101 LYS A C 1
ATOM 713 O O . LYS A 1 101 ? 14.960 28.793 -10.101 1.00 71.32 101 LYS A O 1
ATOM 719 N N . GLU A 1 102 ? 14.701 27.004 -8.766 1.00 76.08 102 GLU A N 1
ATOM 720 C CA . GLU A 1 102 ? 15.032 26.076 -9.849 1.00 69.83 102 GLU A CA 1
ATOM 721 C C . GLU A 1 102 ? 14.094 26.220 -11.050 1.00 70.77 102 GLU A C 1
ATOM 722 O O . GLU A 1 102 ? 14.464 25.840 -12.161 1.00 72.82 102 GLU A O 1
ATOM 728 N N . THR A 1 103 ? 12.858 26.696 -10.851 1.00 73.06 103 THR A N 1
ATOM 729 C CA . THR A 1 103 ? 11.973 26.899 -12.001 1.00 68.98 103 THR A CA 1
ATOM 730 C C . THR A 1 103 ? 12.337 28.158 -12.775 1.00 68.42 103 THR A C 1
ATOM 731 O O . THR A 1 103 ? 12.128 28.217 -13.991 1.00 66.20 103 THR A O 1
ATOM 735 N N . PHE A 1 104 ? 12.879 29.170 -12.095 1.00 69.54 104 PHE A N 1
ATOM 736 C CA . PHE A 1 104 ? 13.338 30.351 -12.809 1.00 69.33 104 PHE A CA 1
ATOM 737 C C . PHE A 1 104 ? 14.624 30.054 -13.571 1.00 70.95 104 PHE A C 1
ATOM 738 O O . PHE A 1 104 ? 14.774 30.442 -14.737 1.00 68.36 104 PHE A O 1
ATOM 746 N N . GLU A 1 105 ? 15.552 29.342 -12.938 1.00 67.91 105 GLU A N 1
ATOM 747 C CA . GLU A 1 105 ? 16.796 29.009 -13.618 1.00 73.60 105 GLU A CA 1
ATOM 748 C C . GLU A 1 105 ? 16.553 28.136 -14.838 1.00 73.85 105 GLU A C 1
ATOM 749 O O . GLU A 1 105 ? 17.263 28.265 -15.844 1.00 78.25 105 GLU A O 1
ATOM 755 N N . SER A 1 106 ? 15.507 27.314 -14.808 1.00 57.25 106 SER A N 1
ATOM 756 C CA . SER A 1 106 ? 15.279 26.411 -15.924 1.00 58.87 106 SER A CA 1
ATOM 757 C C . SER A 1 106 ? 14.770 27.134 -17.166 1.00 58.67 106 SER A C 1
ATOM 758 O O . SER A 1 106 ? 14.655 26.510 -18.227 1.00 63.28 106 SER A O 1
ATOM 761 N N . LEU A 1 107 ? 14.522 28.443 -17.095 1.00 58.50 107 LEU A N 1
ATOM 762 C CA . LEU A 1 107 ? 13.871 29.103 -18.222 1.00 62.54 107 LEU A CA 1
ATOM 763 C C . LEU A 1 107 ? 14.785 29.208 -19.430 1.00 64.85 107 LEU A C 1
ATOM 764 O O . LEU A 1 107 ? 14.293 29.215 -20.560 1.00 65.54 107 LEU A O 1
ATOM 769 N N . ASP A 1 108 ? 16.104 29.297 -19.220 1.00 77.29 108 ASP A N 1
ATOM 770 C CA . ASP A 1 108 ? 17.030 29.273 -20.350 1.00 73.06 108 ASP A CA 1
ATOM 771 C C . ASP A 1 108 ? 16.917 27.956 -21.105 1.00 70.17 108 ASP A C 1
ATOM 772 O O . ASP A 1 108 ? 16.933 27.939 -22.345 1.00 64.24 108 ASP A O 1
ATOM 777 N N . GLY A 1 109 ? 16.758 26.847 -20.371 1.00 65.55 109 GLY A N 1
ATOM 778 C CA . GLY A 1 109 ? 16.569 25.552 -21.013 1.00 51.03 109 GLY A CA 1
ATOM 779 C C . GLY A 1 109 ? 15.280 25.476 -21.821 1.00 66.70 109 GLY A C 1
ATOM 780 O O . GLY A 1 109 ? 15.243 24.860 -22.891 1.00 63.55 109 GLY A O 1
ATOM 781 N N . TRP A 1 110 ? 14.205 26.104 -21.324 1.00 72.98 110 TRP A N 1
ATOM 782 C CA . TRP A 1 110 ? 12.958 26.133 -22.087 1.00 64.49 110 TRP A CA 1
ATOM 783 C C . TRP A 1 110 ? 13.146 26.871 -23.401 1.00 60.07 110 TRP A C 1
ATOM 784 O O . TRP A 1 110 ? 12.680 26.411 -24.449 1.00 69.03 110 TRP A O 1
ATOM 795 N N . LEU A 1 111 ? 13.826 28.017 -23.373 1.00 62.39 111 LEU A N 1
ATOM 796 C CA . LEU A 1 111 ? 14.093 28.731 -24.617 1.00 69.88 111 LEU A CA 1
ATOM 797 C C . LEU A 1 111 ? 14.923 27.873 -25.563 1.00 82.92 111 LEU A C 1
ATOM 798 O O . LEU A 1 111 ? 14.650 27.815 -26.768 1.00 77.93 111 LEU A O 1
ATOM 803 N N . ALA A 1 112 ? 15.922 27.171 -25.023 1.00 82.62 112 ALA A N 1
ATOM 804 C CA . ALA A 1 112 ? 16.749 26.307 -25.854 1.00 77.56 112 ALA A CA 1
ATOM 805 C C . ALA A 1 112 ? 15.918 25.207 -26.497 1.00 78.81 112 ALA A C 1
ATOM 806 O O . ALA A 1 112 ? 16.089 24.890 -27.681 1.00 80.35 112 ALA A O 1
ATOM 808 N N . GLU A 1 113 ? 15.009 24.614 -25.729 1.00 75.51 113 GLU A N 1
ATOM 809 C CA . GLU A 1 113 ? 14.219 23.512 -26.255 1.00 69.25 113 GLU A CA 1
ATOM 810 C C . GLU A 1 113 ? 13.291 23.988 -27.360 1.00 62.49 113 GLU A C 1
ATOM 811 O O . GLU A 1 113 ? 13.188 23.350 -28.412 1.00 71.76 113 GLU A O 1
ATOM 817 N N . MET A 1 114 ? 12.650 25.132 -27.161 1.00 60.59 114 MET A N 1
ATOM 818 C CA . MET A 1 114 ? 11.851 25.715 -28.228 1.00 60.35 114 MET A CA 1
ATOM 819 C C . MET A 1 114 ? 12.717 26.071 -29.425 1.00 69.44 114 MET A C 1
ATOM 820 O O . MET A 1 114 ? 12.381 25.729 -30.564 1.00 68.82 114 MET A O 1
ATOM 825 N N . LYS A 1 115 ? 13.859 26.731 -29.182 1.00 75.50 115 LYS A N 1
ATOM 826 C CA . LYS A 1 115 ? 14.690 27.196 -30.290 1.00 70.21 115 LYS A CA 1
ATOM 827 C C . LYS A 1 115 ? 15.163 26.057 -31.183 1.00 82.43 115 LYS A C 1
ATOM 828 O O . LYS A 1 115 ? 15.291 26.255 -32.398 1.00 93.41 115 LYS A O 1
ATOM 834 N N . GLN A 1 116 ? 15.412 24.859 -30.639 1.00 78.72 116 GLN A N 1
ATOM 835 C CA . GLN A 1 116 ? 15.803 23.818 -31.583 1.00 85.76 116 GLN A CA 1
ATOM 836 C C . GLN A 1 116 ? 14.636 23.208 -32.341 1.00 88.56 116 GLN A C 1
ATOM 837 O O . GLN A 1 116 ? 14.845 22.671 -33.432 1.00 96.13 116 GLN A O 1
ATOM 843 N N . GLU A 1 117 ? 13.429 23.222 -31.787 1.00 91.96 117 GLU A N 1
ATOM 844 C CA . GLU A 1 117 ? 12.331 22.647 -32.546 1.00 93.18 117 GLU A CA 1
ATOM 845 C C . GLU A 1 117 ? 11.908 23.536 -33.703 1.00 87.48 117 GLU A C 1
ATOM 846 O O . GLU A 1 117 ? 11.066 23.119 -34.507 1.00 101.92 117 GLU A O 1
ATOM 852 N N . LEU A 1 118 ? 12.452 24.745 -33.792 1.00 73.26 118 LEU A N 1
ATOM 853 C CA . LEU A 1 118 ? 12.168 25.660 -34.884 1.00 97.06 118 LEU A CA 1
ATOM 854 C C . LEU A 1 118 ? 13.260 25.675 -35.949 1.00 123.55 118 LEU A C 1
ATOM 855 O O . LEU A 1 118 ? 13.089 26.338 -36.981 1.00 123.40 118 LEU A O 1
ATOM 860 N N . GLY A 1 119 ? 14.366 24.964 -35.728 1.00 144.30 119 GLY A N 1
ATOM 861 C CA . GLY A 1 119 ? 15.454 24.910 -36.675 1.00 149.35 119 GLY A CA 1
ATOM 862 C C . GLY A 1 119 ? 16.252 26.198 -36.722 1.00 151.98 119 GLY A C 1
ATOM 863 O O . GLY A 1 119 ? 15.999 27.143 -35.967 1.00 154.77 119 GLY A O 1
ATOM 864 N N . PRO A 1 120 ? 17.246 26.256 -37.617 1.00 147.31 120 PRO A N 1
ATOM 865 C CA . PRO A 1 120 ? 18.070 27.476 -37.719 1.00 142.83 120 PRO A CA 1
ATOM 866 C C . PRO A 1 120 ? 17.346 28.652 -38.360 1.00 146.21 120 PRO A C 1
ATOM 867 O O . PRO A 1 120 ? 17.724 29.802 -38.099 1.00 141.59 120 PRO A O 1
ATOM 871 N N . GLN A 1 121 ? 16.345 28.397 -39.214 1.00 150.70 121 GLN A N 1
ATOM 872 C CA . GLN A 1 121 ? 15.454 29.454 -39.691 1.00 155.43 121 GLN A CA 1
ATOM 873 C C . GLN A 1 121 ? 14.881 30.273 -38.542 1.00 160.52 121 GLN A C 1
ATOM 874 O O . GLN A 1 121 ? 14.803 31.507 -38.623 1.00 162.19 121 GLN A O 1
ATOM 880 N N . GLY A 1 122 ? 14.489 29.598 -37.457 1.00 157.93 122 GLY A N 1
ATOM 881 C CA . GLY A 1 122 ? 13.636 30.160 -36.428 1.00 151.00 122 GLY A CA 1
ATOM 882 C C . GLY A 1 122 ? 14.117 31.415 -35.731 1.00 144.29 122 GLY A C 1
ATOM 883 O O . GLY A 1 122 ? 15.248 31.498 -35.242 1.00 141.73 122 GLY A O 1
ATOM 884 N N . ASN A 1 123 ? 13.222 32.392 -35.660 1.00 137.70 123 ASN A N 1
ATOM 885 C CA . ASN A 1 123 ? 13.485 33.685 -35.044 1.00 131.32 123 ASN A CA 1
ATOM 886 C C . ASN A 1 123 ? 12.409 33.891 -33.985 1.00 125.87 123 ASN A C 1
ATOM 887 O O . ASN A 1 123 ? 11.290 34.310 -34.301 1.00 133.23 123 ASN A O 1
ATOM 892 N N . ILE A 1 124 ? 12.750 33.643 -32.721 1.00 101.90 124 ILE A N 1
ATOM 893 C CA . ILE A 1 124 ? 11.760 33.776 -31.661 1.00 84.35 124 ILE A CA 1
ATOM 894 C C . ILE A 1 124 ? 11.507 35.261 -31.462 1.00 81.41 124 ILE A C 1
ATOM 895 O O . ILE A 1 124 ? 10.724 35.659 -30.590 1.00 80.31 124 ILE A O 1
ATOM 900 N N . ASP A 1 125 ? 12.150 36.095 -32.283 1.00 82.80 125 ASP A N 1
ATOM 901 C CA . ASP A 1 125 ? 11.945 37.530 -32.163 1.00 91.97 125 ASP A CA 1
ATOM 902 C C . ASP A 1 125 ? 10.641 37.974 -32.784 1.00 78.89 125 ASP A C 1
ATOM 903 O O . ASP A 1 125 ? 10.183 39.078 -32.488 1.00 78.77 125 ASP A O 1
ATOM 908 N N . ASN A 1 126 ? 10.031 37.143 -33.625 1.00 72.70 126 ASN A N 1
ATOM 909 C CA . ASN A 1 126 ? 8.698 37.421 -34.132 1.00 82.63 126 ASN A CA 1
ATOM 910 C C . ASN A 1 126 ? 7.617 36.730 -33.310 1.00 79.91 126 ASN A C 1
ATOM 911 O O . ASN A 1 126 ? 6.484 36.570 -33.777 1.00 79.41 126 ASN A O 1
ATOM 916 N N . ILE A 1 127 ? 7.949 36.333 -32.091 1.00 70.86 127 ILE A N 1
ATOM 917 C CA . ILE A 1 127 ? 7.022 35.702 -31.175 1.00 63.67 127 ILE A CA 1
ATOM 918 C C . ILE A 1 127 ? 6.923 36.573 -29.935 1.00 65.16 127 ILE A C 1
ATOM 919 O O . ILE A 1 127 ? 7.945 37.013 -29.401 1.00 69.05 127 ILE A O 1
ATOM 924 N N . VAL A 1 128 ? 5.698 36.803 -29.478 1.00 58.59 128 VAL A N 1
ATOM 925 C CA . VAL A 1 128 ? 5.452 37.528 -28.242 1.00 53.54 128 VAL A CA 1
ATOM 926 C C . VAL A 1 128 ? 5.541 36.573 -27.058 1.00 58.75 128 VAL A C 1
ATOM 927 O O . VAL A 1 128 ? 4.860 35.539 -27.019 1.00 61.01 128 VAL A O 1
ATOM 931 N N . PHE A 1 129 ? 6.352 36.940 -26.071 1.00 63.83 129 PHE A N 1
ATOM 932 C CA . PHE A 1 129 ? 6.517 36.187 -24.839 1.00 64.96 129 PHE A CA 1
ATOM 933 C C . PHE A 1 129 ? 5.969 37.004 -23.682 1.00 68.65 129 PHE A C 1
ATOM 934 O O . PHE A 1 129 ? 6.350 38.168 -23.503 1.00 62.67 129 PHE A O 1
ATOM 942 N N . ALA A 1 130 ? 5.128 36.384 -22.869 1.00 66.64 130 ALA A N 1
ATOM 943 C CA . ALA A 1 130 ? 4.772 36.938 -21.573 1.00 56.64 130 ALA A CA 1
ATOM 944 C C . ALA A 1 130 ? 5.397 36.030 -20.526 1.00 61.52 130 ALA A C 1
ATOM 945 O O . ALA A 1 130 ? 5.037 34.851 -20.415 1.00 70.48 130 ALA A O 1
ATOM 947 N N . VAL A 1 131 ? 6.371 36.567 -19.806 1.00 63.82 131 VAL A N 1
ATOM 948 C CA . VAL A 1 131 ? 6.963 35.877 -18.666 1.00 62.29 131 VAL A CA 1
ATOM 949 C C . VAL A 1 131 ? 6.090 36.139 -17.449 1.00 61.77 131 VAL A C 1
ATOM 950 O O . VAL A 1 131 ? 5.829 37.293 -17.089 1.00 67.59 131 VAL A O 1
ATOM 954 N N . CYS A 1 132 ? 5.630 35.076 -16.819 1.00 62.51 132 CYS A N 1
ATOM 955 C CA . CYS A 1 132 ? 4.799 35.197 -15.627 1.00 61.95 132 CYS A CA 1
ATOM 956 C C . CYS A 1 132 ? 5.562 34.666 -14.423 1.00 54.48 132 CYS A C 1
ATOM 957 O O . CYS A 1 132 ? 5.862 33.466 -14.335 1.00 50.34 132 CYS A O 1
ATOM 960 N N . ALA A 1 133 ? 5.899 35.583 -13.525 1.00 49.30 133 ALA A N 1
ATOM 961 C CA . ALA A 1 133 ? 6.462 35.260 -12.222 1.00 50.60 133 ALA A CA 1
ATOM 962 C C . ALA A 1 133 ? 5.259 35.000 -11.333 1.00 58.00 133 ALA A C 1
ATOM 963 O O . ALA A 1 133 ? 4.644 35.936 -10.814 1.00 63.58 133 ALA A O 1
ATOM 965 N N . ASN A 1 134 ? 4.910 33.731 -11.175 1.00 51.51 134 ASN A N 1
ATOM 966 C CA . ASN A 1 134 ? 3.612 33.352 -10.655 1.00 56.25 134 ASN A CA 1
ATOM 967 C C . ASN A 1 134 ? 3.677 33.003 -9.177 1.00 61.47 134 ASN A C 1
ATOM 968 O O . ASN A 1 134 ? 4.749 32.740 -8.627 1.00 61.47 134 ASN A O 1
ATOM 973 N N . LYS A 1 135 ? 2.491 33.005 -8.549 1.00 51.95 135 LYS A N 1
ATOM 974 C CA . LYS A 1 135 ? 2.284 32.622 -7.147 1.00 59.55 135 LYS A CA 1
ATOM 975 C C . LYS A 1 135 ? 2.838 33.662 -6.171 1.00 64.39 135 LYS A C 1
ATOM 976 O O . LYS A 1 135 ? 3.273 33.313 -5.071 1.00 67.10 135 LYS A O 1
ATOM 982 N N . ILE A 1 136 ? 2.780 34.944 -6.550 1.00 55.75 136 ILE A N 1
ATOM 983 C CA . ILE A 1 136 ? 3.192 36.024 -5.671 1.00 63.22 136 ILE A CA 1
ATOM 984 C C . ILE A 1 136 ? 2.334 36.091 -4.406 1.00 73.64 136 ILE A C 1
ATOM 985 O O . ILE A 1 136 ? 2.720 36.736 -3.428 1.00 81.20 136 ILE A O 1
ATOM 990 N N . ASP A 1 137 ? 1.163 35.461 -4.417 1.00 76.44 137 ASP A N 1
ATOM 991 C CA . ASP A 1 137 ? 0.269 35.436 -3.263 1.00 74.01 137 ASP A CA 1
ATOM 992 C C . ASP A 1 137 ? 0.764 34.535 -2.137 1.00 73.63 137 ASP A C 1
ATOM 993 O O . ASP A 1 137 ? 0.261 34.636 -1.014 1.00 71.78 137 ASP A O 1
ATOM 998 N N . SER A 1 138 ? 1.696 33.633 -2.403 1.00 77.07 138 SER A N 1
ATOM 999 C CA . SER A 1 138 ? 2.012 32.631 -1.401 1.00 84.18 138 SER A CA 1
ATOM 1000 C C . SER A 1 138 ? 2.822 33.240 -0.260 1.00 89.39 138 SER A C 1
ATOM 1001 O O . SER A 1 138 ? 3.669 34.114 -0.473 1.00 83.49 138 SER A O 1
ATOM 1004 N N . THR A 1 139 ? 2.479 32.838 0.970 1.00 108.25 139 THR A N 1
ATOM 1005 C CA . THR A 1 139 ? 3.231 33.259 2.153 1.00 117.37 139 THR A CA 1
ATOM 1006 C C . THR A 1 139 ? 4.669 32.761 2.113 1.00 124.51 139 THR A C 1
ATOM 1007 O O . THR A 1 139 ? 5.558 33.389 2.707 1.00 113.55 139 THR A O 1
ATOM 1011 N N . LYS A 1 140 ? 4.902 31.622 1.444 1.00 128.00 140 LYS A N 1
ATOM 1012 C CA . LYS A 1 140 ? 6.207 30.967 1.440 1.00 127.20 140 LYS A CA 1
ATOM 1013 C C . LYS A 1 140 ? 7.309 31.909 0.970 1.00 117.90 140 LYS A C 1
ATOM 1014 O O . LYS A 1 140 ? 7.078 32.828 0.180 1.00 121.04 140 LYS A O 1
ATOM 1020 N N . HIS A 1 141 ? 8.495 31.699 1.537 1.00 110.67 141 HIS A N 1
ATOM 1021 C CA . HIS A 1 141 ? 9.738 32.388 1.221 1.00 109.01 141 HIS A CA 1
ATOM 1022 C C . HIS A 1 141 ? 9.882 32.616 -0.281 1.00 96.38 141 HIS A C 1
ATOM 1023 O O . HIS A 1 141 ? 9.864 31.666 -1.073 1.00 95.72 141 HIS A O 1
ATOM 1030 N N . ARG A 1 142 ? 10.008 33.877 -0.684 1.00 84.39 142 ARG A N 1
ATOM 1031 C CA . ARG A 1 142 ? 10.155 34.199 -2.098 1.00 75.41 142 ARG A CA 1
ATOM 1032 C C . ARG A 1 142 ? 11.623 34.156 -2.491 1.00 76.31 142 ARG A C 1
ATOM 1033 O O . ARG A 1 142 ? 12.448 34.831 -1.874 1.00 86.45 142 ARG A O 1
ATOM 1041 N N . SER A 1 143 ? 11.945 33.382 -3.532 1.00 72.62 143 SER A N 1
ATOM 1042 C CA . SER A 1 143 ? 13.334 33.105 -3.886 1.00 75.78 143 SER A CA 1
ATOM 1043 C C . SER A 1 143 ? 13.797 33.796 -5.163 1.00 76.63 143 SER A C 1
ATOM 1044 O O . SER A 1 143 ? 14.992 33.781 -5.452 1.00 90.69 143 SER A O 1
ATOM 1047 N N . VAL A 1 144 ? 12.896 34.395 -5.930 1.00 70.98 144 VAL A N 1
ATOM 1048 C CA . VAL A 1 144 ? 13.232 35.155 -7.125 1.00 62.96 144 VAL A CA 1
ATOM 1049 C C . VAL A 1 144 ? 12.595 36.525 -6.974 1.00 70.19 144 VAL A C 1
ATOM 1050 O O . VAL A 1 144 ? 11.393 36.624 -6.706 1.00 81.22 144 VAL A O 1
ATOM 1054 N N . ASP A 1 145 ? 13.398 37.573 -7.091 1.00 71.77 145 ASP A N 1
ATOM 1055 C CA . ASP A 1 145 ? 12.885 38.923 -6.898 1.00 71.58 145 ASP A CA 1
ATOM 1056 C C . ASP A 1 145 ? 12.541 39.564 -8.232 1.00 65.20 145 ASP A C 1
ATOM 1057 O O . ASP A 1 145 ? 12.934 39.094 -9.304 1.00 76.66 145 ASP A O 1
ATOM 1062 N N . GLU A 1 146 ? 11.757 40.638 -8.148 1.00 58.89 146 GLU A N 1
ATOM 1063 C CA . GLU A 1 146 ? 11.237 41.249 -9.361 1.00 62.52 146 GLU A CA 1
ATOM 1064 C C . GLU A 1 146 ? 12.366 41.741 -10.277 1.00 67.84 146 GLU A C 1
ATOM 1065 O O . GLU A 1 146 ? 12.316 41.528 -11.495 1.00 74.06 146 GLU A O 1
ATOM 1071 N N . SER A 1 147 ? 13.418 42.343 -9.709 1.00 76.52 147 SER A N 1
ATOM 1072 C CA . SER A 1 147 ? 14.575 42.773 -10.497 1.00 74.59 147 SER A CA 1
ATOM 1073 C C . SER A 1 147 ? 15.083 41.656 -11.408 1.00 70.81 147 SER A C 1
ATOM 1074 O O . SER A 1 147 ? 15.207 41.831 -12.624 1.00 70.55 147 SER A O 1
ATOM 1077 N N . GLU A 1 148 ? 15.378 40.494 -10.823 1.00 68.10 148 GLU A N 1
ATOM 1078 C CA . GLU A 1 148 ? 16.041 39.420 -11.556 1.00 60.03 148 GLU A CA 1
ATOM 1079 C C . GLU A 1 148 ? 15.171 38.895 -12.698 1.00 71.14 148 GLU A C 1
ATOM 1080 O O . GLU A 1 148 ? 15.652 38.687 -13.817 1.00 79.18 148 GLU A O 1
ATOM 1086 N N . GLY A 1 149 ? 13.890 38.644 -12.425 1.00 63.74 149 GLY A N 1
ATOM 1087 C CA . GLY A 1 149 ? 13.004 38.155 -13.471 1.00 56.91 149 GLY A CA 1
ATOM 1088 C C . GLY A 1 149 ? 12.697 39.219 -14.513 1.00 61.26 149 GLY A C 1
ATOM 1089 O O . GLY A 1 149 ? 12.665 38.938 -15.721 1.00 61.25 149 GLY A O 1
ATOM 1090 N N . ARG A 1 150 ? 12.472 40.458 -14.069 1.00 49.69 150 ARG A N 1
ATOM 1091 C CA . ARG A 1 150 ? 12.226 41.513 -15.041 1.00 65.97 150 ARG A CA 1
ATOM 1092 C C . ARG A 1 150 ? 13.443 41.707 -15.933 1.00 73.15 150 ARG A C 1
ATOM 1093 O O . ARG A 1 150 ? 13.311 41.927 -17.142 1.00 77.03 150 ARG A O 1
ATOM 1101 N N . LEU A 1 151 ? 14.639 41.583 -15.361 1.00 68.30 151 LEU A N 1
ATOM 1102 C CA . LEU A 1 151 ? 15.839 41.786 -16.157 1.00 69.27 151 LEU A CA 1
ATOM 1103 C C . LEU A 1 151 ? 16.038 40.649 -17.145 1.00 65.32 151 LEU A C 1
ATOM 1104 O O . LEU A 1 151 ? 16.378 40.883 -18.309 1.00 66.35 151 LEU A O 1
ATOM 1109 N N . TRP A 1 152 ? 15.804 39.416 -16.710 1.00 54.27 152 TRP A N 1
ATOM 1110 C CA . TRP A 1 152 ? 15.962 38.295 -17.620 1.00 58.16 152 TRP A CA 1
ATOM 1111 C C . TRP A 1 152 ? 14.952 38.386 -18.745 1.00 69.61 152 TRP A C 1
ATOM 1112 O O . TRP A 1 152 ? 15.288 38.167 -19.912 1.00 73.80 152 TRP A O 1
ATOM 1123 N N . SER A 1 153 ? 13.726 38.779 -18.411 1.00 72.21 153 SER A N 1
ATOM 1124 C CA . SER A 1 153 ? 12.662 38.884 -19.400 1.00 73.60 153 SER A CA 1
ATOM 1125 C C . SER A 1 153 ? 12.864 40.097 -20.304 1.00 69.34 153 SER A C 1
ATOM 1126 O O . SER A 1 153 ? 12.896 39.974 -21.534 1.00 68.15 153 SER A O 1
ATOM 1129 N N . GLU A 1 154 ? 12.947 41.291 -19.713 1.00 61.83 154 GLU A N 1
ATOM 1130 C CA . GLU A 1 154 ? 12.931 42.496 -20.530 1.00 62.58 154 GLU A CA 1
ATOM 1131 C C . GLU A 1 154 ? 14.177 42.599 -21.402 1.00 72.01 154 GLU A C 1
ATOM 1132 O O . GLU A 1 154 ? 14.102 43.122 -22.519 1.00 78.26 154 GLU A O 1
ATOM 1138 N N . SER A 1 155 ? 15.316 42.083 -20.929 1.00 69.86 155 SER A N 1
ATOM 1139 C CA . SER A 1 155 ? 16.527 42.075 -21.744 1.00 65.64 155 SER A CA 1
ATOM 1140 C C . SER A 1 155 ? 16.376 41.235 -23.009 1.00 72.21 155 SER A C 1
ATOM 1141 O O . SER A 1 155 ? 17.198 41.362 -23.922 1.00 72.31 155 SER A O 1
ATOM 1144 N N . LYS A 1 156 ? 15.384 40.353 -23.075 1.00 69.06 156 LYS A N 1
ATOM 1145 C CA . LYS A 1 156 ? 15.199 39.514 -24.251 1.00 58.22 156 LYS A CA 1
ATOM 1146 C C . LYS A 1 156 ? 14.066 40.011 -25.123 1.00 55.96 156 LYS A C 1
ATOM 1147 O O . LYS A 1 156 ? 13.705 39.345 -26.089 1.00 69.08 156 LYS A O 1
ATOM 1153 N N . GLY A 1 157 ? 13.489 41.162 -24.802 1.00 64.69 157 GLY A N 1
ATOM 1154 C CA . GLY A 1 157 ? 12.320 41.616 -25.529 1.00 64.78 157 GLY A CA 1
ATOM 1155 C C . GLY A 1 157 ? 11.009 41.023 -25.062 1.00 66.67 157 GLY A C 1
ATOM 1156 O O . GLY A 1 157 ? 9.998 41.174 -25.753 1.00 73.57 157 GLY A O 1
ATOM 1157 N N . PHE A 1 158 ? 10.992 40.356 -23.915 1.00 56.94 158 PHE A N 1
ATOM 1158 C CA . PHE A 1 158 ? 9.787 39.731 -23.394 1.00 63.76 158 PHE A CA 1
ATOM 1159 C C . PHE A 1 158 ? 9.003 40.709 -22.512 1.00 66.21 158 PHE A C 1
ATOM 1160 O O . PHE A 1 158 ? 9.541 41.678 -21.978 1.00 72.72 158 PHE A O 1
ATOM 1168 N N . LEU A 1 159 ? 7.714 40.445 -22.366 1.00 63.28 159 LEU A N 1
ATOM 1169 C CA . LEU A 1 159 ? 6.923 41.117 -21.349 1.00 58.06 159 LEU A CA 1
ATOM 1170 C C . LEU A 1 159 ? 7.110 40.395 -20.025 1.00 58.82 159 LEU A C 1
ATOM 1171 O O . LEU A 1 159 ? 7.352 39.186 -19.991 1.00 67.74 159 LEU A O 1
ATOM 1176 N N . TYR A 1 160 ? 6.994 41.142 -18.928 1.00 65.47 160 TYR A N 1
ATOM 1177 C CA . TYR A 1 160 ? 7.185 40.584 -17.595 1.00 59.80 160 TYR A CA 1
ATOM 1178 C C . TYR A 1 160 ? 6.013 40.969 -16.720 1.00 59.42 160 TYR A C 1
ATOM 1179 O O . TYR A 1 160 ? 5.594 42.130 -16.708 1.00 65.58 160 TYR A O 1
ATOM 1188 N N . PHE A 1 161 ? 5.480 39.997 -15.991 1.00 58.21 161 PHE A N 1
ATOM 1189 C CA . PHE A 1 161 ? 4.359 40.285 -15.111 1.00 57.82 161 PHE A CA 1
ATOM 1190 C C . PHE A 1 161 ? 4.456 39.414 -13.885 1.00 65.91 161 PHE A C 1
ATOM 1191 O O . PHE A 1 161 ? 4.823 38.235 -13.964 1.00 61.77 161 PHE A O 1
ATOM 1199 N N . GLU A 1 162 ? 4.118 40.023 -12.759 1.00 71.47 162 GLU A N 1
ATOM 1200 C CA . GLU A 1 162 ? 3.897 39.313 -11.523 1.00 61.92 162 GLU A CA 1
ATOM 1201 C C . GLU A 1 162 ? 2.428 38.930 -11.485 1.00 61.92 162 GLU A C 1
ATOM 1202 O O . GLU A 1 162 ? 1.553 39.753 -11.789 1.00 53.82 162 GLU A O 1
ATOM 1208 N N . THR A 1 163 ? 2.163 37.661 -11.199 1.00 57.14 163 THR A N 1
ATOM 1209 C CA . THR A 1 163 ? 0.814 37.138 -11.323 1.00 59.66 163 THR A CA 1
ATOM 1210 C C . THR A 1 163 ? 0.530 36.185 -10.183 1.00 62.91 163 THR A C 1
ATOM 1211 O O . THR A 1 163 ? 1.439 35.604 -9.576 1.00 60.63 163 THR A O 1
ATOM 1215 N N . SER A 1 164 ? -0.765 36.005 -9.946 1.00 59.00 164 SER A N 1
ATOM 1216 C CA . SER A 1 164 ? -1.273 34.946 -9.095 1.00 62.76 164 SER A CA 1
ATOM 1217 C C . SER A 1 164 ? -2.555 34.446 -9.722 1.00 60.81 164 SER A C 1
ATOM 1218 O O . SER A 1 164 ? -3.527 35.198 -9.850 1.00 66.09 164 SER A O 1
ATOM 1221 N N . ALA A 1 165 ? -2.562 33.173 -10.093 1.00 54.69 165 ALA A N 1
ATOM 1222 C CA . ALA A 1 165 ? -3.810 32.589 -10.558 1.00 54.90 165 ALA A CA 1
ATOM 1223 C C . ALA A 1 165 ? -4.792 32.420 -9.413 1.00 59.69 165 ALA A C 1
ATOM 1224 O O . ALA A 1 165 ? -6.005 32.373 -9.648 1.00 61.03 165 ALA A O 1
ATOM 1226 N N . GLN A 1 166 ? -4.287 32.345 -8.174 1.00 61.31 166 GLN A N 1
ATOM 1227 C CA . GLN A 1 166 ? -5.160 32.159 -7.023 1.00 64.06 166 GLN A CA 1
ATOM 1228 C C . GLN A 1 166 ? -5.892 33.445 -6.676 1.00 57.16 166 GLN A C 1
ATOM 1229 O O . GLN A 1 166 ? -7.107 33.440 -6.495 1.00 55.45 166 GLN A O 1
ATOM 1235 N N . SER A 1 167 ? -5.177 34.560 -6.634 1.00 66.62 167 SER A N 1
ATOM 1236 C CA . SER A 1 167 ? -5.756 35.850 -6.294 1.00 62.70 167 SER A CA 1
ATOM 1237 C C . SER A 1 167 ? -6.315 36.596 -7.495 1.00 65.68 167 SER A C 1
ATOM 1238 O O . SER A 1 167 ? -7.145 37.497 -7.316 1.00 71.54 167 SER A O 1
ATOM 1241 N N . GLY A 1 168 ? -5.838 36.285 -8.698 1.00 54.42 168 GLY A N 1
ATOM 1242 C CA . GLY A 1 168 ? -6.156 37.059 -9.880 1.00 59.64 168 GLY A CA 1
ATOM 1243 C C . GLY A 1 168 ? -5.208 38.210 -10.167 1.00 58.85 168 GLY A C 1
ATOM 1244 O O . GLY A 1 168 ? -5.211 38.723 -11.294 1.00 63.70 168 GLY A O 1
ATOM 1245 N N . GLU A 1 169 ? -4.362 38.599 -9.205 1.00 59.06 169 GLU A N 1
ATOM 1246 C CA . GLU A 1 169 ? -3.460 39.736 -9.397 1.00 58.10 169 GLU A CA 1
ATOM 1247 C C . GLU A 1 169 ? -2.595 39.535 -10.636 1.00 65.58 169 GLU A C 1
ATOM 1248 O O . GLU A 1 169 ? -2.020 38.460 -10.836 1.00 60.99 169 GLU A O 1
ATOM 1254 N N . GLY A 1 170 ? -2.502 40.578 -11.463 1.00 63.53 170 GLY A N 1
ATOM 1255 C CA . GLY A 1 170 ? -1.668 40.564 -12.653 1.00 55.67 170 GLY A CA 1
ATOM 1256 C C . GLY A 1 170 ? -2.216 39.779 -13.833 1.00 66.69 170 GLY A C 1
ATOM 1257 O O . GLY A 1 170 ? -1.666 39.888 -14.941 1.00 59.15 170 GLY A O 1
ATOM 1258 N N . ILE A 1 171 ? -3.274 38.989 -13.638 1.00 64.18 171 ILE A N 1
ATOM 1259 C CA . ILE A 1 171 ? -3.697 38.059 -14.676 1.00 57.76 171 ILE A CA 1
ATOM 1260 C C . ILE A 1 171 ? -4.295 38.816 -15.855 1.00 55.43 171 ILE A C 1
ATOM 1261 O O . ILE A 1 171 ? -3.887 38.634 -17.012 1.00 61.84 171 ILE A O 1
ATOM 1266 N N . ASN A 1 172 ? -5.256 39.689 -15.575 1.00 53.78 172 ASN A N 1
ATOM 1267 C CA . ASN A 1 172 ? -5.920 40.447 -16.629 1.00 60.56 172 ASN A CA 1
ATOM 1268 C C . ASN A 1 172 ? -4.965 41.411 -17.312 1.00 70.11 172 ASN A C 1
ATOM 1269 O O . ASN A 1 172 ? -5.071 41.634 -18.528 1.00 69.44 172 ASN A O 1
ATOM 1274 N N . GLU A 1 173 ? -4.030 41.983 -16.551 1.00 63.57 173 GLU A N 1
ATOM 1275 C CA . GLU A 1 173 ? -3.094 42.931 -17.132 1.00 59.92 173 GLU A CA 1
ATOM 1276 C C . GLU A 1 173 ? -2.122 42.218 -18.055 1.00 67.67 173 GLU A C 1
ATOM 1277 O O . GLU A 1 173 ? -1.862 42.689 -19.169 1.00 73.89 173 GLU A O 1
ATOM 1283 N N . MET A 1 174 ? -1.640 41.040 -17.635 1.00 73.85 174 MET A N 1
ATOM 1284 C CA . MET A 1 174 ? -0.754 40.233 -18.477 1.00 67.39 174 MET A CA 1
ATOM 1285 C C . MET A 1 174 ? -1.441 39.866 -19.788 1.00 66.74 174 MET A C 1
ATOM 1286 O O . MET A 1 174 ? -0.914 40.123 -20.872 1.00 61.61 174 MET A O 1
ATOM 1291 N N . PHE A 1 175 ? -2.647 39.307 -19.708 1.00 65.13 175 PHE A N 1
ATOM 1292 C CA . PHE A 1 175 ? -3.334 38.900 -20.923 1.00 65.37 175 PHE A CA 1
ATOM 1293 C C . PHE A 1 175 ? -3.674 40.087 -21.812 1.00 64.83 175 PHE A C 1
ATOM 1294 O O . PHE A 1 175 ? -3.630 39.972 -23.047 1.00 59.16 175 PHE A O 1
ATOM 1302 N N . GLN A 1 176 ? -3.957 41.246 -21.224 1.00 65.60 176 GLN A N 1
ATOM 1303 C CA . GLN A 1 176 ? -4.248 42.397 -22.069 1.00 66.25 176 GLN A CA 1
ATOM 1304 C C . GLN A 1 176 ? -2.987 42.871 -22.776 1.00 63.57 176 GLN A C 1
ATOM 1305 O O . GLN A 1 176 ? -3.016 43.175 -23.971 1.00 62.53 176 GLN A O 1
ATOM 1311 N N . ALA A 1 177 ? -1.855 42.880 -22.076 1.00 61.76 177 ALA A N 1
ATOM 1312 C CA . ALA A 1 177 ? -0.615 43.266 -22.729 1.00 59.34 177 ALA A CA 1
ATOM 1313 C C . ALA A 1 177 ? -0.193 42.219 -23.748 1.00 61.82 177 ALA A C 1
ATOM 1314 O O . ALA A 1 177 ? 0.308 42.557 -24.826 1.00 65.06 177 ALA A O 1
ATOM 1316 N N . PHE A 1 178 ? -0.399 40.945 -23.409 1.00 56.24 178 PHE A N 1
ATOM 1317 C CA . PHE A 1 178 ? -0.033 39.826 -24.269 1.00 57.68 178 PHE A CA 1
ATOM 1318 C C . PHE A 1 178 ? -0.734 39.916 -25.618 1.00 63.73 178 PHE A C 1
ATOM 1319 O O . PHE A 1 178 ? -0.090 39.862 -26.673 1.00 55.08 178 PHE A O 1
ATOM 1327 N N . TYR A 1 179 ? -2.065 40.041 -25.600 1.00 60.57 179 TYR A N 1
ATOM 1328 C CA . TYR A 1 179 ? -2.820 40.017 -26.845 1.00 61.54 179 TYR A CA 1
ATOM 1329 C C . TYR A 1 179 ? -2.647 41.307 -27.625 1.00 70.50 179 TYR A C 1
ATOM 1330 O O . TYR A 1 179 ? -2.747 41.298 -28.857 1.00 78.06 179 TYR A O 1
ATOM 1339 N N . SER A 1 180 ? -2.385 42.424 -26.943 1.00 71.30 180 SER A N 1
ATOM 1340 C CA . SER A 1 180 ? -2.135 43.642 -27.700 1.00 69.46 180 SER A CA 1
ATOM 1341 C C . SER A 1 180 ? -0.806 43.565 -28.434 1.00 68.18 180 SER A C 1
ATOM 1342 O O . SER A 1 180 ? -0.720 43.941 -29.604 1.00 70.63 180 SER A O 1
ATOM 1345 N N . ALA A 1 181 ? 0.231 43.036 -27.796 1.00 61.31 181 ALA A N 1
ATOM 1346 C CA . ALA A 1 181 ? 1.478 42.844 -28.520 1.00 67.87 181 ALA A CA 1
ATOM 1347 C C . ALA A 1 181 ? 1.280 41.877 -29.691 1.00 75.24 181 ALA A C 1
ATOM 1348 O O . ALA A 1 181 ? 1.864 42.059 -30.764 1.00 83.64 181 ALA A O 1
ATOM 1350 N N . ILE A 1 182 ? 0.429 40.864 -29.517 1.00 65.75 182 ILE A N 1
ATOM 1351 C CA . ILE A 1 182 ? 0.223 39.894 -30.586 1.00 69.70 182 ILE A CA 1
ATOM 1352 C C . ILE A 1 182 ? -0.582 40.519 -31.723 1.00 76.36 182 ILE A C 1
ATOM 1353 O O . ILE A 1 182 ? -0.310 40.264 -32.900 1.00 82.94 182 ILE A O 1
ATOM 1358 N N . VAL A 1 183 ? -1.586 41.337 -31.399 1.00 71.62 183 VAL A N 1
ATOM 1359 C CA . VAL A 1 183 ? -2.293 42.082 -32.440 1.00 68.76 183 VAL A CA 1
ATOM 1360 C C . VAL A 1 183 ? -1.328 43.008 -33.173 1.00 80.05 183 VAL A C 1
ATOM 1361 O O . VAL A 1 183 ? -1.363 43.110 -34.405 1.00 89.37 183 VAL A O 1
ATOM 1365 N N . ASP A 1 184 ? -0.462 43.709 -32.429 1.00 79.37 184 ASP A N 1
ATOM 1366 C CA . ASP A 1 184 ? 0.537 44.562 -33.066 1.00 73.41 184 ASP A CA 1
ATOM 1367 C C . ASP A 1 184 ? 1.459 43.742 -33.958 1.00 72.32 184 ASP A C 1
ATOM 1368 O O . ASP A 1 184 ? 1.858 44.192 -35.037 1.00 81.32 184 ASP A O 1
ATOM 1373 N N . LEU A 1 185 ? 1.807 42.531 -33.526 1.00 67.98 185 LEU A N 1
ATOM 1374 C CA . LEU A 1 185 ? 2.641 41.666 -34.352 1.00 66.59 185 LEU A CA 1
ATOM 1375 C C . LEU A 1 185 ? 1.895 41.222 -35.609 1.00 72.75 185 LEU A C 1
ATOM 1376 O O . LEU A 1 185 ? 2.487 41.112 -36.687 1.00 72.00 185 LEU A O 1
ATOM 1381 N N . CYS A 1 186 ? 0.588 40.981 -35.498 1.00 73.54 186 CYS A N 1
ATOM 1382 C CA . CYS A 1 186 ? -0.171 40.517 -36.653 1.00 80.33 186 CYS A CA 1
ATOM 1383 C C . CYS A 1 186 ? -0.402 41.638 -37.652 1.00 83.44 186 CYS A C 1
ATOM 1384 O O . CYS A 1 186 ? -0.320 41.422 -38.864 1.00 81.96 186 CYS A O 1
ATOM 1387 N N . ASP A 1 187 ? -0.670 42.849 -37.163 1.00 82.97 187 ASP A N 1
ATOM 1388 C CA . ASP A 1 187 ? -0.841 43.981 -38.060 1.00 81.96 187 ASP A CA 1
ATOM 1389 C C . ASP A 1 187 ? 0.434 44.294 -38.835 1.00 86.27 187 ASP A C 1
ATOM 1390 O O . ASP A 1 187 ? 0.373 45.004 -39.846 1.00 95.20 187 ASP A O 1
ATOM 1395 N N . ASN A 1 188 ? 1.581 43.783 -38.380 1.00 77.87 188 ASN A N 1
ATOM 1396 C CA . ASN A 1 188 ? 2.863 43.937 -39.052 1.00 76.96 188 ASN A CA 1
ATOM 1397 C C . ASN A 1 188 ? 3.278 42.660 -39.784 1.00 73.13 188 ASN A C 1
ATOM 1398 O O . ASN A 1 188 ? 4.470 42.343 -39.879 1.00 82.87 188 ASN A O 1
ATOM 1403 N N . GLY A 1 189 ? 2.307 41.903 -40.280 1.00 68.42 189 GLY A N 1
ATOM 1404 C CA . GLY A 1 189 ? 2.593 40.711 -41.059 1.00 67.24 189 GLY A CA 1
ATOM 1405 C C . GLY A 1 189 ? 3.202 39.560 -40.292 1.00 83.87 189 GLY A C 1
ATOM 1406 O O . GLY A 1 189 ? 3.747 38.636 -40.901 1.00 92.46 189 GLY A O 1
ATOM 1407 N N . GLY A 1 190 ? 3.095 39.558 -38.970 1.00 82.99 190 GLY A N 1
ATOM 1408 C CA . GLY A 1 190 ? 3.755 38.519 -38.222 1.00 74.92 190 GLY A CA 1
ATOM 1409 C C . GLY A 1 190 ? 5.235 38.745 -38.067 1.00 77.12 190 GLY A C 1
ATOM 1410 O O . GLY A 1 190 ? 5.962 37.794 -37.764 1.00 80.98 190 GLY A O 1
ATOM 1411 N N . LYS A 1 191 ? 5.705 39.972 -38.298 1.00 77.44 191 LYS A N 1
ATOM 1412 C CA . LYS A 1 191 ? 7.080 40.383 -38.039 1.00 85.79 191 LYS A CA 1
ATOM 1413 C C . LYS A 1 191 ? 7.085 41.326 -36.844 1.00 92.82 191 LYS A C 1
ATOM 1414 O O . LYS A 1 191 ? 6.136 42.096 -36.651 1.00 95.94 191 LYS A O 1
ATOM 1420 N N . ARG A 1 192 ? 8.143 41.260 -36.028 1.00 91.73 192 ARG A N 1
ATOM 1421 C CA . ARG A 1 192 ? 8.137 42.009 -34.776 1.00 98.91 192 ARG A CA 1
ATOM 1422 C C . ARG A 1 192 ? 7.976 43.506 -35.076 1.00 105.84 192 ARG A C 1
ATOM 1423 O O . ARG A 1 192 ? 8.769 44.061 -35.843 1.00 113.36 192 ARG A O 1
ATOM 1431 N N . PRO A 1 193 ? 6.990 44.160 -34.487 1.00 102.64 193 PRO A N 1
ATOM 1432 C CA . PRO A 1 193 ? 6.805 45.587 -34.773 1.00 101.71 193 PRO A CA 1
ATOM 1433 C C . PRO A 1 193 ? 8.015 46.359 -34.298 1.00 108.76 193 PRO A C 1
ATOM 1434 O O . PRO A 1 193 ? 8.605 46.036 -33.266 1.00 101.45 193 PRO A O 1
ATOM 1438 N N . VAL A 1 194 ? 8.408 47.356 -35.085 1.00 123.00 194 VAL A N 1
ATOM 1439 C CA . VAL A 1 194 ? 9.502 48.234 -34.688 1.00 128.07 194 VAL A CA 1
ATOM 1440 C C . VAL A 1 194 ? 8.915 49.231 -33.697 1.00 132.03 194 VAL A C 1
ATOM 1441 O O . VAL A 1 194 ? 7.892 49.871 -33.965 1.00 132.46 194 VAL A O 1
ATOM 1445 N N . SER A 1 195 ? 9.538 49.338 -32.531 1.00 134.48 195 SER A N 1
ATOM 1446 C CA . SER A 1 195 ? 8.987 50.149 -31.456 1.00 138.43 195 SER A CA 1
ATOM 1447 C C . SER A 1 195 ? 9.622 51.532 -31.476 1.00 148.22 195 SER A C 1
ATOM 1448 O O . SER A 1 195 ? 10.839 51.666 -31.653 1.00 152.56 195 SER A O 1
ATOM 1451 N N . ALA A 1 196 ? 8.783 52.557 -31.311 1.00 146.32 196 ALA A N 1
ATOM 1452 C CA . ALA A 1 196 ? 9.259 53.916 -31.084 1.00 149.72 196 ALA A CA 1
ATOM 1453 C C . ALA A 1 196 ? 9.941 54.096 -29.728 1.00 164.98 196 ALA A C 1
ATOM 1454 O O . ALA A 1 196 ? 10.756 55.015 -29.583 1.00 160.59 196 ALA A O 1
ATOM 1456 N N . ILE A 1 197 ? 9.631 53.249 -28.738 1.00 187.98 197 ILE A N 1
ATOM 1457 C CA . ILE A 1 197 ? 10.232 53.359 -27.407 1.00 191.13 197 ILE A CA 1
ATOM 1458 C C . ILE A 1 197 ? 11.736 53.080 -27.380 1.00 204.40 197 ILE A C 1
ATOM 1459 O O . ILE A 1 197 ? 12.391 53.412 -26.384 1.00 209.97 197 ILE A O 1
ATOM 1464 N N . ASN A 1 198 ? 12.324 52.514 -28.451 1.00 206.67 198 ASN A N 1
ATOM 1465 C CA . ASN A 1 198 ? 13.773 52.671 -28.680 1.00 201.08 198 ASN A CA 1
ATOM 1466 C C . ASN A 1 198 ? 14.105 52.553 -30.173 1.00 201.17 198 ASN A C 1
ATOM 1467 O O . ASN A 1 198 ? 14.669 51.567 -30.654 1.00 205.28 198 ASN A O 1
ATOM 1472 N N . ILE A 1 199 ? 13.766 53.602 -30.934 1.00 192.29 199 ILE A N 1
ATOM 1473 C CA . ILE A 1 199 ? 14.295 53.782 -32.284 1.00 180.19 199 ILE A CA 1
ATOM 1474 C C . ILE A 1 199 ? 15.776 54.162 -32.227 1.00 172.52 199 ILE A C 1
ATOM 1475 O O . ILE A 1 199 ? 16.400 54.445 -33.255 1.00 177.47 199 ILE A O 1
ATOM 1480 N N . GLY A 1 200 ? 16.367 54.125 -31.037 1.00 155.69 200 GLY A N 1
ATOM 1481 C CA . GLY A 1 200 ? 17.800 54.206 -30.910 1.00 136.35 200 GLY A CA 1
ATOM 1482 C C . GLY A 1 200 ? 18.450 52.948 -31.463 1.00 115.55 200 GLY A C 1
ATOM 1483 O O . GLY A 1 200 ? 17.842 52.123 -32.149 1.00 108.17 200 GLY A O 1
ATOM 1484 N N . PHE A 1 201 ? 19.726 52.806 -31.141 1.00 92.98 201 PHE A N 1
ATOM 1485 C CA . PHE A 1 201 ? 20.495 51.747 -31.761 1.00 84.52 201 PHE A CA 1
ATOM 1486 C C . PHE A 1 201 ? 21.686 51.445 -30.875 1.00 74.61 201 PHE A C 1
ATOM 1487 O O . PHE A 1 201 ? 22.184 52.319 -30.174 1.00 79.43 201 PHE A O 1
ATOM 1495 N N . THR A 1 202 ? 22.103 50.188 -30.897 1.00 73.21 202 THR A N 1
ATOM 1496 C CA . THR A 1 202 ? 23.313 49.739 -30.225 1.00 80.99 202 THR A CA 1
ATOM 1497 C C . THR A 1 202 ? 24.526 50.588 -30.589 1.00 79.46 202 THR A C 1
ATOM 1498 O O . THR A 1 202 ? 24.575 51.244 -31.635 1.00 80.94 202 THR A O 1
ATOM 1502 N N . LYS A 1 203 ? 25.494 50.598 -29.669 1.00 83.41 203 LYS A N 1
ATOM 1503 C CA . LYS A 1 203 ? 26.832 51.095 -29.962 1.00 84.75 203 LYS A CA 1
ATOM 1504 C C . LYS A 1 203 ? 27.586 50.195 -30.939 1.00 87.59 203 LYS A C 1
ATOM 1505 O O . LYS A 1 203 ? 28.267 50.698 -31.843 1.00 78.77 203 LYS A O 1
ATOM 1511 N N . GLU A 1 204 ? 27.531 48.866 -30.750 1.00 90.28 204 GLU A N 1
ATOM 1512 C CA . GLU A 1 204 ? 28.247 47.997 -31.682 1.00 87.89 204 GLU A CA 1
ATOM 1513 C C . GLU A 1 204 ? 27.644 48.105 -33.068 1.00 83.31 204 GLU A C 1
ATOM 1514 O O . GLU A 1 204 ? 28.363 47.980 -34.071 1.00 83.11 204 GLU A O 1
ATOM 1520 N N . GLN A 1 205 ? 26.336 48.378 -33.140 1.00 73.47 205 GLN A N 1
ATOM 1521 C CA . GLN A 1 205 ? 25.709 48.699 -34.418 1.00 69.35 205 GLN A CA 1
ATOM 1522 C C . GLN A 1 205 ? 26.378 49.909 -35.060 1.00 68.71 205 GLN A C 1
ATOM 1523 O O . GLN A 1 205 ? 26.807 49.860 -36.224 1.00 66.64 205 GLN A O 1
ATOM 1529 N N . ALA A 1 206 ? 26.552 50.981 -34.286 1.00 74.14 206 ALA A N 1
ATOM 1530 C CA . ALA A 1 206 ? 27.143 52.203 -34.827 1.00 66.28 206 ALA A CA 1
ATOM 1531 C C . ALA A 1 206 ? 28.607 52.004 -35.205 1.00 64.40 206 ALA A C 1
ATOM 1532 O O . ALA A 1 206 ? 29.085 52.571 -36.196 1.00 67.36 206 ALA A O 1
ATOM 1534 N N . ASP A 1 207 ? 29.343 51.224 -34.418 1.00 70.75 207 ASP A N 1
ATOM 1535 C CA . ASP A 1 207 ? 30.730 50.947 -34.769 1.00 70.07 207 ASP A CA 1
ATOM 1536 C C . ASP A 1 207 ? 30.804 50.125 -36.041 1.00 67.64 207 ASP A C 1
ATOM 1537 O O . ASP A 1 207 ? 31.662 50.375 -36.896 1.00 75.96 207 ASP A O 1
ATOM 1542 N N . SER A 1 208 ? 29.891 49.156 -36.202 1.00 62.51 208 SER A N 1
ATOM 1543 C CA . SER A 1 208 ? 30.006 48.271 -37.352 1.00 66.75 208 SER A CA 1
ATOM 1544 C C . SER A 1 208 ? 29.687 49.012 -38.635 1.00 63.67 208 SER A C 1
ATOM 1545 O O . SER A 1 208 ? 30.396 48.861 -39.639 1.00 62.08 208 SER A O 1
ATOM 1548 N N . ILE A 1 209 ? 28.699 49.908 -38.582 1.00 57.37 209 ILE A N 1
ATOM 1549 C CA . ILE A 1 209 ? 28.372 50.717 -39.749 1.00 57.10 209 ILE A CA 1
ATOM 1550 C C . ILE A 1 209 ? 29.545 51.606 -40.141 1.00 66.14 209 ILE A C 1
ATOM 1551 O O . ILE A 1 209 ? 29.859 51.758 -41.327 1.00 76.06 209 ILE A O 1
ATOM 1556 N N . ARG A 1 210 ? 30.206 52.219 -39.167 1.00 73.37 210 ARG A N 1
ATOM 1557 C CA . ARG A 1 210 ? 31.287 53.116 -39.543 1.00 75.61 210 ARG A CA 1
ATOM 1558 C C . ARG A 1 210 ? 32.482 52.322 -40.032 1.00 67.33 210 ARG A C 1
ATOM 1559 O O . ARG A 1 210 ? 33.117 52.702 -41.022 1.00 65.29 210 ARG A O 1
ATOM 1567 N N . ARG A 1 211 ? 32.746 51.172 -39.403 1.00 63.28 211 ARG A N 1
ATOM 1568 C CA . ARG A 1 211 ? 33.858 50.340 -39.848 1.00 66.18 211 ARG A CA 1
ATOM 1569 C C . ARG A 1 211 ? 33.619 49.823 -41.260 1.00 71.62 211 ARG A C 1
ATOM 1570 O O . ARG A 1 211 ? 34.562 49.738 -42.050 1.00 77.21 211 ARG A O 1
ATOM 1578 N N . ILE A 1 212 ? 32.355 49.566 -41.616 1.00 72.25 212 ILE A N 1
ATOM 1579 C CA . ILE A 1 212 ? 32.005 49.108 -42.963 1.00 73.48 212 ILE A CA 1
ATOM 1580 C C . ILE A 1 212 ? 32.066 50.248 -44.001 1.00 71.76 212 ILE A C 1
ATOM 1581 O O . ILE A 1 212 ? 32.282 49.967 -45.180 1.00 82.38 212 ILE A O 1
ATOM 1586 N N . ARG A 1 213 ? 31.923 51.533 -43.613 1.00 81.04 213 ARG A N 1
ATOM 1587 C CA . ARG A 1 213 ? 32.111 52.596 -44.605 1.00 85.61 213 ARG A CA 1
ATOM 1588 C C . ARG A 1 213 ? 33.555 52.674 -45.034 1.00 87.03 213 ARG A C 1
ATOM 1589 O O . ARG A 1 213 ? 33.866 52.809 -46.214 1.00 95.56 213 ARG A O 1
ATOM 1597 N N . ASN A 1 214 ? 34.463 52.591 -44.079 1.00 105.15 214 ASN A N 1
ATOM 1598 C CA . ASN A 1 214 ? 35.867 52.933 -44.281 1.00 123.80 214 ASN A CA 1
ATOM 1599 C C . ASN A 1 214 ? 36.669 51.663 -44.399 1.00 127.43 214 ASN A C 1
ATOM 1600 O O . ASN A 1 214 ? 37.748 51.486 -43.831 1.00 135.18 214 ASN A O 1
ATOM 1605 N N . CYS A 1 215 ? 36.080 50.753 -45.156 1.00 113.84 215 CYS A N 1
ATOM 1606 C CA . CYS A 1 215 ? 36.632 49.443 -45.422 1.00 106.38 215 CYS A CA 1
ATOM 1607 C C . CYS A 1 215 ? 36.562 49.237 -46.922 1.00 106.55 215 CYS A C 1
ATOM 1608 O O . CYS A 1 215 ? 35.501 49.416 -47.527 1.00 99.68 215 CYS A O 1
ATOM 1611 N N . LYS A 1 216 ? 37.689 48.869 -47.522 1.00 109.33 216 LYS A N 1
ATOM 1612 C CA . LYS A 1 216 ? 37.765 48.791 -48.974 1.00 112.10 216 LYS A CA 1
ATOM 1613 C C . LYS A 1 216 ? 38.052 47.370 -49.456 1.00 110.38 216 LYS A C 1
ATOM 1614 O O . LYS A 1 216 ? 38.428 47.166 -50.616 1.00 101.32 216 LYS A O 1
ATOM 1620 N N . ASP A 1 217 ? 37.844 46.386 -48.583 1.00 101.49 217 ASP A N 1
ATOM 1621 C CA . ASP A 1 217 ? 38.153 44.990 -48.848 1.00 91.15 217 ASP A CA 1
ATOM 1622 C C . ASP A 1 217 ? 37.017 44.130 -48.305 1.00 84.64 217 ASP A C 1
ATOM 1623 O O . ASP A 1 217 ? 36.569 44.343 -47.173 1.00 82.73 217 ASP A O 1
ATOM 1628 N N . SER A 1 218 ? 36.558 43.142 -49.084 1.00 77.84 218 SER A N 1
ATOM 1629 C CA . SER A 1 218 ? 35.390 42.404 -48.622 1.00 76.15 218 SER A CA 1
ATOM 1630 C C . SER A 1 218 ? 35.749 41.328 -47.606 1.00 75.44 218 SER A C 1
ATOM 1631 O O . SER A 1 218 ? 34.895 40.943 -46.797 1.00 65.67 218 SER A O 1
ATOM 1634 N N . TRP A 1 219 ? 37.013 40.914 -47.547 1.00 79.73 219 TRP A N 1
ATOM 1635 C CA . TRP A 1 219 ? 37.422 40.014 -46.482 1.00 74.86 219 TRP A CA 1
ATOM 1636 C C . TRP A 1 219 ? 37.308 40.718 -45.147 1.00 78.90 219 TRP A C 1
ATOM 1637 O O . TRP A 1 219 ? 36.667 40.215 -44.214 1.00 83.63 219 TRP A O 1
ATOM 1648 N N . ASP A 1 220 ? 37.882 41.918 -45.056 1.00 73.79 220 ASP A N 1
ATOM 1649 C CA . ASP A 1 220 ? 37.860 42.627 -43.787 1.00 91.02 220 ASP A CA 1
ATOM 1650 C C . ASP A 1 220 ? 36.467 43.153 -43.463 1.00 91.86 220 ASP A C 1
ATOM 1651 O O . ASP A 1 220 ? 36.147 43.354 -42.287 1.00 88.07 220 ASP A O 1
ATOM 1656 N N . MET A 1 221 ? 35.617 43.341 -44.474 1.00 93.37 221 MET A N 1
ATOM 1657 C CA . MET A 1 221 ? 34.269 43.835 -44.218 1.00 81.35 221 MET A CA 1
ATOM 1658 C C . MET A 1 221 ? 33.454 42.851 -43.390 1.00 80.95 221 MET A C 1
ATOM 1659 O O . MET A 1 221 ? 32.677 43.263 -42.524 1.00 82.42 221 MET A O 1
ATOM 1664 N N . LEU A 1 222 ? 33.625 41.548 -43.623 1.00 83.71 222 LEU A N 1
ATOM 1665 C CA . LEU A 1 222 ? 32.937 40.540 -42.822 1.00 80.84 222 LEU A CA 1
ATOM 1666 C C . LEU A 1 222 ? 33.795 39.985 -41.691 1.00 81.09 222 LEU A C 1
ATOM 1667 O O . LEU A 1 222 ? 33.302 39.161 -40.910 1.00 73.05 222 LEU A O 1
ATOM 1672 N N . GLY A 1 223 ? 35.054 40.409 -41.582 1.00 81.30 223 GLY A N 1
ATOM 1673 C CA . GLY A 1 223 ? 35.915 39.962 -40.503 1.00 85.02 223 GLY A CA 1
ATOM 1674 C C . GLY A 1 223 ? 36.451 38.554 -40.681 1.00 88.82 223 GLY A C 1
ATOM 1675 O O . GLY A 1 223 ? 36.305 37.705 -39.793 1.00 92.37 223 GLY A O 1
ATOM 1676 N N . VAL A 1 224 ? 37.087 38.306 -41.827 1.00 79.39 224 VAL A N 1
ATOM 1677 C CA . VAL A 1 224 ? 37.566 36.983 -42.213 1.00 81.03 224 VAL A CA 1
ATOM 1678 C C . VAL A 1 224 ? 38.804 37.183 -43.070 1.00 92.25 224 VAL A C 1
ATOM 1679 O O . VAL A 1 224 ? 38.951 38.206 -43.743 1.00 93.71 224 VAL A O 1
ATOM 1683 N N . LYS A 1 225 ? 39.699 36.217 -43.039 1.00 100.17 225 LYS A N 1
ATOM 1684 C CA . LYS A 1 225 ? 40.891 36.412 -43.850 1.00 102.48 225 LYS A CA 1
ATOM 1685 C C . LYS A 1 225 ? 40.821 35.544 -45.100 1.00 96.75 225 LYS A C 1
ATOM 1686 O O . LYS A 1 225 ? 40.024 34.602 -45.167 1.00 92.39 225 LYS A O 1
ATOM 1692 N N . PRO A 1 226 ? 41.570 35.887 -46.152 1.00 100.41 226 PRO A N 1
ATOM 1693 C CA . PRO A 1 226 ? 41.491 35.091 -47.385 1.00 95.57 226 PRO A CA 1
ATOM 1694 C C . PRO A 1 226 ? 41.771 33.622 -47.095 1.00 101.61 226 PRO A C 1
ATOM 1695 O O . PRO A 1 226 ? 42.618 33.275 -46.266 1.00 109.64 226 PRO A O 1
ATOM 1699 N N . GLY A 1 227 ? 41.029 32.760 -47.771 1.00 102.51 227 GLY A N 1
ATOM 1700 C CA . GLY A 1 227 ? 41.119 31.336 -47.539 1.00 106.65 227 GLY A CA 1
ATOM 1701 C C . GLY A 1 227 ? 40.120 30.815 -46.536 1.00 112.85 227 GLY A C 1
ATOM 1702 O O . GLY A 1 227 ? 40.389 29.810 -45.868 1.00 119.46 227 GLY A O 1
ATOM 1703 N N . ALA A 1 228 ? 38.960 31.453 -46.427 1.00 112.72 228 ALA A N 1
ATOM 1704 C CA . ALA A 1 228 ? 37.937 31.094 -45.459 1.00 97.96 228 ALA A CA 1
ATOM 1705 C C . ALA A 1 228 ? 36.938 30.168 -46.143 1.00 91.96 228 ALA A C 1
ATOM 1706 O O . ALA A 1 228 ? 36.609 30.369 -47.312 1.00 80.44 228 ALA A O 1
ATOM 1708 N N . THR A 1 229 ? 36.525 29.106 -45.449 1.00 99.08 229 THR A N 1
ATOM 1709 C CA . THR A 1 229 ? 35.386 28.304 -45.892 1.00 103.53 229 THR A CA 1
ATOM 1710 C C . THR A 1 229 ? 34.217 29.180 -46.329 1.00 101.27 229 THR A C 1
ATOM 1711 O O . THR A 1 229 ? 33.978 30.261 -45.784 1.00 100.60 229 THR A O 1
ATOM 1715 N N . ARG A 1 230 ? 33.472 28.683 -47.319 1.00 102.00 230 ARG A N 1
ATOM 1716 C CA . ARG A 1 230 ? 32.105 29.154 -47.534 1.00 93.00 230 ARG A CA 1
ATOM 1717 C C . ARG A 1 230 ? 31.309 29.161 -46.234 1.00 84.48 230 ARG A C 1
ATOM 1718 O O . ARG A 1 230 ? 30.511 30.073 -45.992 1.00 83.52 230 ARG A O 1
ATOM 1726 N N . ASP A 1 231 ? 31.513 28.163 -45.375 1.00 90.09 231 ASP A N 1
ATOM 1727 C CA . ASP A 1 231 ? 30.713 28.128 -44.157 1.00 96.31 231 ASP A CA 1
ATOM 1728 C C . ASP A 1 231 ? 31.127 29.237 -43.199 1.00 97.56 231 ASP A C 1
ATOM 1729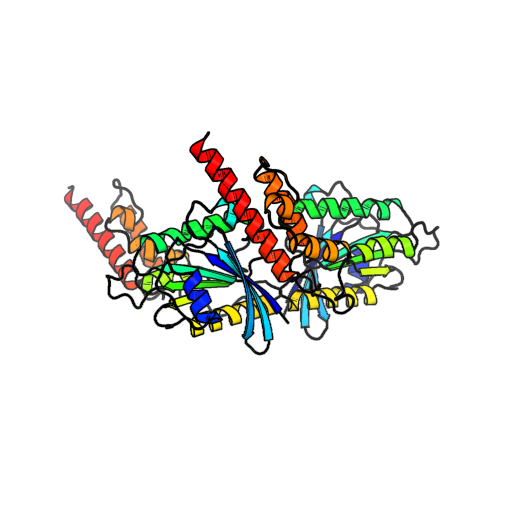 O O . ASP A 1 231 ? 30.294 29.736 -42.430 1.00 92.69 231 ASP A O 1
ATOM 1734 N N . GLU A 1 232 ? 32.390 29.664 -43.252 1.00 92.84 232 GLU A N 1
ATOM 1735 C CA . GLU A 1 232 ? 32.805 30.764 -42.392 1.00 91.79 232 GLU A CA 1
ATOM 1736 C C . GLU A 1 232 ? 32.304 32.105 -42.902 1.00 86.01 232 GLU A C 1
ATOM 1737 O O . GLU A 1 232 ? 31.876 32.942 -42.101 1.00 89.97 232 GLU A O 1
ATOM 1743 N N . VAL A 1 233 ? 32.317 32.331 -44.220 1.00 78.89 233 VAL A N 1
ATOM 1744 C CA . VAL A 1 233 ? 31.805 33.616 -44.674 1.00 74.29 233 VAL A CA 1
ATOM 1745 C C . VAL A 1 233 ? 30.294 33.647 -44.503 1.00 70.31 233 VAL A C 1
ATOM 1746 O O . VAL A 1 233 ? 29.719 34.697 -44.182 1.00 76.68 233 VAL A O 1
ATOM 1750 N N . ASN A 1 234 ? 29.635 32.494 -44.614 1.00 54.41 234 ASN A N 1
ATOM 1751 C CA . ASN A 1 234 ? 28.215 32.437 -44.278 1.00 62.13 234 ASN A CA 1
ATOM 1752 C C . ASN A 1 234 ? 27.980 32.853 -42.843 1.00 67.94 234 ASN A C 1
ATOM 1753 O O . ASN A 1 234 ? 27.072 33.634 -42.561 1.00 66.41 234 ASN A O 1
ATOM 1758 N N . LYS A 1 235 ? 28.795 32.346 -41.914 1.00 83.09 235 LYS A N 1
ATOM 1759 C CA . LYS A 1 235 ? 28.480 32.602 -40.517 1.00 81.97 235 LYS A CA 1
ATOM 1760 C C . LYS A 1 235 ? 28.928 33.983 -40.079 1.00 71.12 235 LYS A C 1
ATOM 1761 O O . LYS A 1 235 ? 28.262 34.608 -39.247 1.00 68.26 235 LYS A O 1
ATOM 1767 N N . ALA A 1 236 ? 29.978 34.517 -40.695 1.00 68.13 236 ALA A N 1
ATOM 1768 C CA . ALA A 1 236 ? 30.281 35.930 -40.514 1.00 66.04 236 ALA A CA 1
ATOM 1769 C C . ALA A 1 236 ? 29.142 36.793 -41.040 1.00 77.58 236 ALA A C 1
ATOM 1770 O O . ALA A 1 236 ? 28.711 37.745 -40.374 1.00 83.13 236 ALA A O 1
ATOM 1772 N N . TYR A 1 237 ? 28.612 36.448 -42.217 1.00 67.05 237 TYR A N 1
ATOM 1773 C CA . TYR A 1 237 ? 27.581 37.277 -42.817 1.00 57.44 237 TYR A CA 1
ATOM 1774 C C . TYR A 1 237 ? 26.335 37.328 -41.946 1.00 59.80 237 TYR A C 1
ATOM 1775 O O . TYR A 1 237 ? 25.742 38.402 -41.777 1.00 57.77 237 TYR A O 1
ATOM 1784 N N . ARG A 1 238 ? 25.897 36.186 -41.402 1.00 61.02 238 ARG A N 1
ATOM 1785 C CA . ARG A 1 238 ? 24.608 36.217 -40.717 1.00 66.86 238 ARG A CA 1
ATOM 1786 C C . ARG A 1 238 ? 24.681 37.022 -39.425 1.00 67.79 238 ARG A C 1
ATOM 1787 O O . ARG A 1 238 ? 23.672 37.607 -39.012 1.00 74.38 238 ARG A O 1
ATOM 1795 N N . LYS A 1 239 ? 25.860 37.146 -38.812 1.00 58.61 239 LYS A N 1
ATOM 1796 C CA . LYS A 1 239 ? 25.865 37.918 -37.577 1.00 79.02 239 LYS A CA 1
ATOM 1797 C C . LYS A 1 239 ? 25.825 39.409 -37.860 1.00 78.66 239 LYS A C 1
ATOM 1798 O O . LYS A 1 239 ? 25.202 40.164 -37.103 1.00 83.89 239 LYS A O 1
ATOM 1804 N N . LEU A 1 240 ? 26.382 39.820 -38.998 1.00 60.80 240 LEU A N 1
ATOM 1805 C CA . LEU A 1 240 ? 26.230 41.193 -39.454 1.00 55.03 240 LEU A CA 1
ATOM 1806 C C . LEU A 1 240 ? 24.816 41.459 -39.969 1.00 55.90 240 LEU A C 1
ATOM 1807 O O . LEU A 1 240 ? 24.254 42.531 -39.725 1.00 61.74 240 LEU A O 1
ATOM 1812 N N . ALA A 1 241 ? 24.217 40.495 -40.669 1.00 56.18 241 ALA A N 1
ATOM 1813 C CA . ALA A 1 241 ? 22.859 40.685 -41.163 1.00 57.02 241 ALA A CA 1
ATOM 1814 C C . ALA A 1 241 ? 21.866 40.908 -40.031 1.00 57.82 241 ALA A C 1
ATOM 1815 O O . ALA A 1 241 ? 20.976 41.765 -40.143 1.00 68.91 241 ALA A O 1
ATOM 1817 N N . VAL A 1 242 ? 21.949 40.114 -38.961 1.00 59.12 242 VAL A N 1
ATOM 1818 C CA . VAL A 1 242 ? 21.025 40.359 -37.848 1.00 71.41 242 VAL A CA 1
ATOM 1819 C C . VAL A 1 242 ? 21.347 41.682 -37.169 1.00 65.75 242 VAL A C 1
ATOM 1820 O O . VAL A 1 242 ? 20.459 42.343 -36.621 1.00 67.36 242 VAL A O 1
ATOM 1824 N N . LEU A 1 243 ? 22.613 42.094 -37.202 1.00 58.16 243 LEU A N 1
ATOM 1825 C CA . LEU A 1 243 ? 23.006 43.321 -36.531 1.00 60.29 243 LEU A CA 1
ATOM 1826 C C . LEU A 1 243 ? 22.536 44.545 -37.309 1.00 70.98 243 LEU A C 1
ATOM 1827 O O . LEU A 1 243 ? 22.044 45.510 -36.716 1.00 71.69 243 LEU A O 1
ATOM 1832 N N . LEU A 1 244 ? 22.610 44.496 -38.639 1.00 68.34 244 LEU A N 1
ATOM 1833 C CA . LEU A 1 244 ? 22.527 45.697 -39.455 1.00 65.02 244 LEU A CA 1
ATOM 1834 C C . LEU A 1 244 ? 21.291 45.800 -40.333 1.00 67.08 244 LEU A C 1
ATOM 1835 O O . LEU A 1 244 ? 21.138 46.808 -41.032 1.00 66.45 244 LEU A O 1
ATOM 1840 N N . HIS A 1 245 ? 20.426 44.805 -40.346 1.00 67.47 245 HIS A N 1
ATOM 1841 C CA . HIS A 1 245 ? 19.325 44.844 -41.287 1.00 62.14 245 HIS A CA 1
ATOM 1842 C C . HIS A 1 245 ? 18.495 46.118 -41.006 1.00 64.25 245 HIS A C 1
ATOM 1843 O O . HIS A 1 245 ? 18.261 46.426 -39.850 1.00 69.37 245 HIS A O 1
ATOM 1850 N N . PRO A 1 246 ? 18.159 46.872 -42.059 1.00 70.35 246 PRO A N 1
ATOM 1851 C CA . PRO A 1 246 ? 17.461 48.168 -41.805 1.00 74.59 246 PRO A CA 1
ATOM 1852 C C . PRO A 1 246 ? 16.095 48.028 -41.143 1.00 76.04 246 PRO A C 1
ATOM 1853 O O . PRO A 1 246 ? 15.589 49.022 -40.605 1.00 73.39 246 PRO A O 1
ATOM 1857 N N . ASP A 1 247 ? 15.481 46.839 -41.174 1.00 75.98 247 ASP A N 1
ATOM 1858 C CA . ASP A 1 247 ? 14.253 46.599 -40.423 1.00 80.14 247 ASP A CA 1
ATOM 1859 C C . ASP A 1 247 ? 14.520 46.608 -38.919 1.00 93.28 247 ASP A C 1
ATOM 1860 O O . ASP A 1 247 ? 13.735 47.159 -38.139 1.00 90.42 247 ASP A O 1
ATOM 1865 N N . LYS A 1 248 ? 15.594 45.936 -38.499 1.00 98.43 248 LYS A N 1
ATOM 1866 C CA . LYS A 1 248 ? 15.962 45.777 -37.102 1.00 88.44 248 LYS A CA 1
ATOM 1867 C C . LYS A 1 248 ? 16.778 46.942 -36.567 1.00 88.75 248 LYS A C 1
ATOM 1868 O O . LYS A 1 248 ? 16.681 47.253 -35.374 1.00 92.68 248 LYS A O 1
ATOM 1874 N N . CYS A 1 249 ? 17.546 47.614 -37.421 1.00 83.75 249 CYS A N 1
ATOM 1875 C CA . CYS A 1 249 ? 18.502 48.631 -37.000 1.00 73.95 249 CYS A CA 1
ATOM 1876 C C . CYS A 1 249 ? 18.075 49.992 -37.525 1.00 82.09 249 CYS A C 1
ATOM 1877 O O . CYS A 1 249 ? 17.943 50.189 -38.737 1.00 88.23 249 CYS A O 1
ATOM 1880 N N . MET A 1 250 ? 17.852 50.921 -36.607 1.00 88.36 250 MET A N 1
ATOM 1881 C CA . MET A 1 250 ? 17.337 52.233 -36.957 1.00 88.33 250 MET A CA 1
ATOM 1882 C C . MET A 1 250 ? 18.442 53.263 -37.152 1.00 86.92 250 MET A C 1
ATOM 1883 O O . MET A 1 250 ? 18.145 54.436 -37.399 1.00 94.65 250 MET A O 1
ATOM 1888 N N . ALA A 1 251 ? 19.702 52.849 -37.056 1.00 76.42 251 ALA A N 1
ATOM 1889 C CA . ALA A 1 251 ? 20.815 53.776 -37.176 1.00 70.52 251 ALA A CA 1
ATOM 1890 C C . ALA A 1 251 ? 20.948 54.282 -38.610 1.00 73.73 251 ALA A C 1
ATOM 1891 O O . ALA A 1 251 ? 20.693 53.542 -39.565 1.00 70.54 251 ALA A O 1
ATOM 1893 N N . PRO A 1 252 ? 21.327 55.540 -38.796 1.00 81.86 252 PRO A N 1
ATOM 1894 C CA . PRO A 1 252 ? 21.468 56.069 -40.156 1.00 77.57 252 PRO A CA 1
ATOM 1895 C C . PRO A 1 252 ? 22.597 55.380 -40.904 1.00 74.12 252 PRO A C 1
ATOM 1896 O O . PRO A 1 252 ? 23.668 55.115 -40.350 1.00 76.53 252 PRO A O 1
ATOM 1900 N N . GLY A 1 253 ? 22.333 55.062 -42.169 1.00 70.71 253 GLY A N 1
ATOM 1901 C CA . GLY A 1 253 ? 23.301 54.368 -42.989 1.00 66.37 253 GLY A CA 1
ATOM 1902 C C . GLY A 1 253 ? 23.319 52.859 -42.857 1.00 69.63 253 GLY A C 1
ATOM 1903 O O . GLY A 1 253 ? 24.116 52.208 -43.547 1.00 72.38 253 GLY A O 1
ATOM 1904 N N . SER A 1 254 ? 22.470 52.276 -42.005 1.00 61.59 254 SER A N 1
ATOM 1905 C CA . SER A 1 254 ? 22.449 50.822 -41.867 1.00 68.84 254 SER A CA 1
ATOM 1906 C C . SER A 1 254 ? 22.017 50.122 -43.157 1.00 61.56 254 SER A C 1
ATOM 1907 O O . SER A 1 254 ? 22.492 49.022 -43.454 1.00 69.64 254 SER A O 1
ATOM 1910 N N . GLU A 1 255 ? 21.143 50.739 -43.943 1.00 60.12 255 GLU A N 1
ATOM 1911 C CA . GLU A 1 255 ? 20.788 50.137 -45.220 1.00 59.22 255 GLU A CA 1
ATOM 1912 C C . GLU A 1 255 ? 22.007 50.012 -46.127 1.00 67.47 255 GLU A C 1
ATOM 1913 O O . GLU A 1 255 ? 22.196 48.978 -46.777 1.00 71.23 255 GLU A O 1
ATOM 1919 N N . ASP A 1 256 ? 22.866 51.037 -46.170 1.00 75.07 256 ASP A N 1
ATOM 1920 C CA . ASP A 1 256 ? 24.038 50.939 -47.041 1.00 76.41 256 ASP A CA 1
ATOM 1921 C C . ASP A 1 256 ? 25.041 49.946 -46.475 1.00 67.66 256 ASP A C 1
ATOM 1922 O O . ASP A 1 256 ? 25.693 49.207 -47.224 1.00 67.28 256 ASP A O 1
ATOM 1927 N N . ALA A 1 257 ? 25.165 49.911 -45.152 1.00 58.60 257 ALA A N 1
ATOM 1928 C CA . ALA A 1 257 ? 26.029 48.926 -44.525 1.00 56.84 257 ALA A CA 1
ATOM 1929 C C . ALA A 1 257 ? 25.530 47.516 -44.790 1.00 62.78 257 ALA A C 1
ATOM 1930 O O . ALA A 1 257 ? 26.319 46.619 -45.119 1.00 53.80 257 ALA A O 1
ATOM 1932 N N . PHE A 1 258 ? 24.216 47.301 -44.664 1.00 57.55 258 PHE A N 1
ATOM 1933 C CA . PHE A 1 258 ? 23.664 45.993 -44.982 1.00 56.73 258 PHE A CA 1
ATOM 1934 C C . PHE A 1 258 ? 23.929 45.617 -46.437 1.00 59.54 258 PHE A C 1
ATOM 1935 O O . PHE A 1 258 ? 24.459 44.541 -46.724 1.00 65.31 258 PHE A O 1
ATOM 1943 N N . LYS A 1 259 ? 23.613 46.521 -47.367 1.00 65.31 259 LYS A N 1
ATOM 1944 C CA . LYS A 1 259 ? 23.897 46.272 -48.775 1.00 59.98 259 LYS A CA 1
ATOM 1945 C C . LYS A 1 259 ? 25.374 45.944 -48.994 1.00 63.77 259 LYS A C 1
ATOM 1946 O O . LYS A 1 259 ? 25.714 45.077 -49.815 1.00 61.34 259 LYS A O 1
ATOM 1952 N N . ALA A 1 260 ? 26.268 46.610 -48.259 1.00 51.64 260 ALA A N 1
ATOM 1953 C CA . ALA A 1 260 ? 27.691 46.367 -48.457 1.00 55.34 260 ALA A CA 1
ATOM 1954 C C . ALA A 1 260 ? 28.069 44.980 -47.973 1.00 63.18 260 ALA A C 1
ATOM 1955 O O . ALA A 1 260 ? 28.852 44.271 -48.620 1.00 62.89 260 ALA A O 1
ATOM 1957 N N . VAL A 1 261 ? 27.503 44.579 -46.839 1.00 60.78 261 VAL A N 1
ATOM 1958 C CA . VAL A 1 261 ? 27.742 43.247 -46.303 1.00 59.88 261 VAL A CA 1
ATOM 1959 C C . VAL A 1 261 ? 27.203 42.182 -47.262 1.00 62.41 261 VAL A C 1
ATOM 1960 O O . VAL A 1 261 ? 27.872 41.176 -47.551 1.00 60.60 261 VAL A O 1
ATOM 1964 N N . VAL A 1 262 ? 25.990 42.386 -47.771 1.00 51.28 262 VAL A N 1
ATOM 1965 C CA . VAL A 1 262 ? 25.438 41.466 -48.758 1.00 60.30 262 VAL A CA 1
ATOM 1966 C C . VAL A 1 262 ? 26.385 41.320 -49.943 1.00 54.59 262 VAL A C 1
ATOM 1967 O O . VAL A 1 262 ? 26.740 40.209 -50.342 1.00 56.10 262 VAL A O 1
ATOM 1971 N N . ASN A 1 263 ? 26.866 42.440 -50.471 1.00 57.46 263 ASN A N 1
ATOM 1972 C CA . ASN A 1 263 ? 27.677 42.374 -51.678 1.00 57.00 263 ASN A CA 1
ATOM 1973 C C . ASN A 1 263 ? 29.038 41.776 -51.408 1.00 56.87 263 ASN A C 1
ATOM 1974 O O . ASN A 1 263 ? 29.602 41.122 -52.291 1.00 61.88 263 ASN A O 1
ATOM 1979 N N . ALA A 1 264 ? 29.589 42.020 -50.220 1.00 59.93 264 ALA A N 1
ATOM 1980 C CA . ALA A 1 264 ? 30.861 41.418 -49.855 1.00 56.90 264 ALA A CA 1
ATOM 1981 C C . ALA A 1 264 ? 30.738 39.908 -49.813 1.00 57.06 264 ALA A C 1
ATOM 1982 O O . ALA A 1 264 ? 31.578 39.189 -50.362 1.00 66.99 264 ALA A O 1
ATOM 1984 N N . ARG A 1 265 ? 29.702 39.408 -49.140 1.00 53.11 265 ARG A N 1
ATOM 1985 C CA . ARG A 1 265 ? 29.496 37.967 -49.072 1.00 50.83 265 ARG A CA 1
ATOM 1986 C C . ARG A 1 265 ? 29.518 37.342 -50.455 1.00 54.83 265 ARG A C 1
ATOM 1987 O O . ARG A 1 265 ? 30.165 36.312 -50.672 1.00 64.09 265 ARG A O 1
ATOM 1995 N N . THR A 1 266 ? 28.845 37.962 -51.422 1.00 57.65 266 THR A N 1
ATOM 1996 C CA . THR A 1 266 ? 28.803 37.302 -52.717 1.00 66.88 266 THR A CA 1
ATOM 1997 C C . THR A 1 266 ? 30.128 37.470 -53.445 1.00 60.95 266 THR A C 1
ATOM 1998 O O . THR A 1 266 ? 30.537 36.582 -54.198 1.00 67.57 266 THR A O 1
ATOM 2002 N N . ALA A 1 267 ? 30.873 38.531 -53.153 1.00 64.63 267 ALA A N 1
ATOM 2003 C CA . ALA A 1 267 ? 32.200 38.652 -53.746 1.00 68.51 267 ALA A CA 1
ATOM 2004 C C . ALA A 1 267 ? 33.092 37.501 -53.297 1.00 75.57 267 ALA A C 1
ATOM 2005 O O . ALA A 1 267 ? 33.755 36.856 -54.116 1.00 80.35 267 ALA A O 1
ATOM 2007 N N . LEU A 1 268 ? 33.094 37.206 -51.999 1.00 64.17 268 LEU A N 1
ATOM 2008 C CA . LEU A 1 268 ? 33.894 36.099 -51.497 1.00 66.56 268 LEU A CA 1
ATOM 2009 C C . LEU A 1 268 ? 33.381 34.752 -52.004 1.00 74.35 268 LEU A C 1
ATOM 2010 O O . LEU A 1 268 ? 34.162 33.938 -52.515 1.00 82.51 268 LEU A O 1
ATOM 2015 N N . LEU A 1 269 ? 32.069 34.494 -51.868 1.00 67.00 269 LEU A N 1
ATOM 2016 C CA . LEU A 1 269 ? 31.498 33.232 -52.350 1.00 66.53 269 LEU A CA 1
ATOM 2017 C C . LEU A 1 269 ? 31.735 33.019 -53.834 1.00 72.46 269 LEU A C 1
ATOM 2018 O O . LEU A 1 269 ? 31.836 31.874 -54.286 1.00 78.67 269 LEU A O 1
ATOM 2023 N N . LYS A 1 270 ? 31.817 34.094 -54.610 1.00 63.94 270 LYS A N 1
ATOM 2024 C CA . LYS A 1 270 ? 32.061 33.915 -56.031 1.00 63.12 270 LYS A CA 1
ATOM 2025 C C . LYS A 1 270 ? 33.484 33.445 -56.285 1.00 80.80 270 LYS A C 1
ATOM 2026 O O . LYS A 1 270 ? 33.713 32.535 -57.094 1.00 86.76 270 LYS A O 1
ATOM 2032 N N . ASN A 1 271 ? 34.450 34.012 -55.560 1.00 89.80 271 ASN A N 1
ATOM 2033 C CA . ASN A 1 271 ? 35.842 33.687 -55.835 1.00 89.95 271 ASN A CA 1
ATOM 2034 C C . ASN A 1 271 ? 36.236 32.362 -55.216 1.00 70.20 271 ASN A C 1
ATOM 2035 O O . ASN A 1 271 ? 37.029 31.621 -55.811 1.00 70.23 271 ASN A O 1
ATOM 2040 N N . ILE A 1 272 ? 35.657 32.040 -54.057 1.00 59.49 272 ILE A N 1
ATOM 2041 C CA . ILE A 1 272 ? 35.861 30.732 -53.436 1.00 67.13 272 ILE A CA 1
ATOM 2042 C C . ILE A 1 272 ? 35.466 29.622 -54.393 1.00 82.88 272 ILE A C 1
ATOM 2043 O O . ILE A 1 272 ? 36.226 28.681 -54.634 1.00 92.34 272 ILE A O 1
ATOM 2048 N N . LYS A 1 273 ? 34.247 29.693 -54.923 1.00 88.24 273 LYS A N 1
ATOM 2049 C CA . LYS A 1 273 ? 33.811 28.604 -55.779 1.00 83.56 273 LYS A CA 1
ATOM 2050 C C . LYS A 1 273 ? 34.549 28.627 -57.115 1.00 82.67 273 LYS A C 1
ATOM 2051 O O . LYS A 1 273 ? 34.750 27.575 -57.727 1.00 85.87 273 LYS A O 1
ATOM 2057 N N . LEU A 1 274 ? 35.024 29.796 -57.544 1.00 80.93 274 LEU A N 1
ATOM 2058 C CA . LEU A 1 274 ? 35.765 29.870 -58.796 1.00 75.49 274 LEU A CA 1
ATOM 2059 C C . LEU A 1 274 ? 37.203 29.397 -58.628 1.00 89.56 274 LEU A C 1
ATOM 2060 O O . LEU A 1 274 ? 37.793 28.883 -59.580 1.00 91.14 274 LEU A O 1
ATOM 2065 N N . GLU A 1 275 ? 37.796 29.565 -57.444 1.00 106.86 275 GLU A N 1
ATOM 2066 C CA . GLU A 1 275 ? 39.117 28.994 -57.234 1.00 119.69 275 GLU A CA 1
ATOM 2067 C C . GLU A 1 275 ? 39.038 27.495 -56.990 1.00 118.34 275 GLU A C 1
ATOM 2068 O O . GLU A 1 275 ? 39.997 26.776 -57.283 1.00 135.58 275 GLU A O 1
ATOM 2074 N N . HIS A 1 276 ? 37.901 27.007 -56.498 1.00 99.89 276 HIS A N 1
ATOM 2075 C CA . HIS A 1 276 ? 37.701 25.576 -56.359 1.00 100.69 276 HIS A CA 1
ATOM 2076 C C . HIS A 1 276 ? 37.455 24.920 -57.711 1.00 106.54 276 HIS A C 1
ATOM 2077 O O . HIS A 1 276 ? 37.661 23.713 -57.853 1.00 106.43 276 HIS A O 1
ATOM 2084 N N . HIS A 1 277 ? 37.045 25.688 -58.714 1.00 107.94 277 HIS A N 1
ATOM 2085 C CA . HIS A 1 277 ? 36.758 25.113 -60.019 1.00 108.61 277 HIS A CA 1
ATOM 2086 C C . HIS A 1 277 ? 37.964 25.120 -60.949 1.00 139.15 277 HIS A C 1
ATOM 2087 O O . HIS A 1 277 ? 38.049 24.259 -61.837 1.00 143.22 277 HIS A O 1
ATOM 2094 N N . HIS A 1 278 ? 38.909 26.050 -60.760 1.00 174.17 278 HIS A N 1
ATOM 2095 C CA . HIS A 1 278 ? 40.073 26.094 -61.640 1.00 174.19 278 HIS A CA 1
ATOM 2096 C C . HIS A 1 278 ? 41.252 25.342 -61.041 1.00 172.41 278 HIS A C 1
ATOM 2097 O O . HIS A 1 278 ? 42.123 24.859 -61.777 1.00 170.05 278 HIS A O 1
ATOM 2104 N N . HIS A 1 279 ? 41.296 25.239 -59.713 1.00 171.46 279 HIS A N 1
ATOM 2105 C CA . HIS A 1 279 ? 42.267 24.382 -59.047 1.00 173.71 279 HIS A CA 1
ATOM 2106 C C . HIS A 1 279 ? 41.702 22.968 -58.911 1.00 175.90 279 HIS A C 1
ATOM 2107 O O . HIS A 1 279 ? 41.855 22.144 -59.821 1.00 177.67 279 HIS A O 1
ATOM 2114 N N . HIS A 1 280 ? 41.021 22.687 -57.799 1.00 176.68 280 HIS A N 1
ATOM 2115 C CA . HIS A 1 280 ? 40.544 21.335 -57.489 1.00 174.21 280 HIS A CA 1
ATOM 2116 C C . HIS A 1 280 ? 39.021 21.206 -57.486 1.00 167.77 280 HIS A C 1
ATOM 2117 O O . HIS A 1 280 ? 38.449 20.411 -58.239 1.00 162.61 280 HIS A O 1
ATOM 2124 N N . ALA B 1 14 ? 3.994 51.890 -40.709 1.00 94.36 14 ALA B N 1
ATOM 2125 C CA . ALA B 1 14 ? 4.541 51.586 -42.038 1.00 90.08 14 ALA B CA 1
ATOM 2126 C C . ALA B 1 14 ? 4.995 50.144 -42.137 1.00 92.74 14 ALA B C 1
ATOM 2127 O O . ALA B 1 14 ? 5.744 49.649 -41.295 1.00 89.19 14 ALA B O 1
ATOM 2129 N N . LEU B 1 15 ? 4.586 49.496 -43.217 1.00 87.34 15 LEU B N 1
ATOM 2130 C CA . LEU B 1 15 ? 4.792 48.071 -43.379 1.00 82.76 15 LEU B CA 1
ATOM 2131 C C . LEU B 1 15 ? 6.141 47.826 -44.028 1.00 79.39 15 LEU B C 1
ATOM 2132 O O . LEU B 1 15 ? 6.516 48.510 -44.983 1.00 92.23 15 LEU B O 1
ATOM 2137 N N . ARG B 1 16 ? 6.869 46.850 -43.501 1.00 72.09 16 ARG B N 1
ATOM 2138 C CA . ARG B 1 16 ? 8.181 46.475 -44.011 1.00 70.83 16 ARG B CA 1
ATOM 2139 C C . ARG B 1 16 ? 8.066 45.043 -44.510 1.00 69.42 16 ARG B C 1
ATOM 2140 O O . ARG B 1 16 ? 7.740 44.138 -43.735 1.00 78.02 16 ARG B O 1
ATOM 2148 N N . ILE B 1 17 ? 8.300 44.841 -45.806 1.00 67.19 17 ILE B N 1
ATOM 2149 C CA . ILE B 1 17 ? 8.114 43.543 -46.446 1.00 67.28 17 ILE B CA 1
ATOM 2150 C C . ILE B 1 17 ? 9.381 43.184 -47.205 1.00 63.43 17 ILE B C 1
ATOM 2151 O O . ILE B 1 17 ? 10.250 44.022 -47.454 1.00 70.51 17 ILE B O 1
ATOM 2156 N N . LYS B 1 18 ? 9.475 41.913 -47.569 1.00 58.19 18 LYS B N 1
ATOM 2157 C CA . LYS B 1 18 ? 10.619 41.372 -48.293 1.00 51.28 18 LYS B CA 1
ATOM 2158 C C . LYS B 1 18 ? 10.116 40.740 -49.580 1.00 61.98 18 LYS B C 1
ATOM 2159 O O . LYS B 1 18 ? 9.211 39.893 -49.550 1.00 57.44 18 LYS B O 1
ATOM 2165 N N . VAL B 1 19 ? 10.699 41.161 -50.699 1.00 62.16 19 VAL B N 1
ATOM 2166 C CA . VAL B 1 19 ? 10.327 40.704 -52.035 1.00 53.12 19 VAL B CA 1
ATOM 2167 C C . VAL B 1 19 ? 11.582 40.165 -52.705 1.00 59.58 19 VAL B C 1
ATOM 2168 O O . VAL B 1 19 ? 12.636 40.809 -52.671 1.00 48.83 19 VAL B O 1
ATOM 2172 N N . ILE B 1 20 ? 11.478 38.976 -53.290 1.00 65.26 20 ILE B N 1
ATOM 2173 C CA . ILE B 1 20 ? 12.566 38.441 -54.088 1.00 56.70 20 ILE B CA 1
ATOM 2174 C C . ILE B 1 20 ? 12.052 38.199 -55.491 1.00 56.20 20 ILE B C 1
ATOM 2175 O O . ILE B 1 20 ? 10.848 38.075 -55.734 1.00 63.96 20 ILE B O 1
ATOM 2180 N N . SER B 1 21 ? 12.997 38.088 -56.413 1.00 58.20 21 SER B N 1
ATOM 2181 C CA . SER B 1 21 ? 12.726 37.767 -57.804 1.00 58.62 21 SER B CA 1
ATOM 2182 C C . SER B 1 21 ? 13.344 36.417 -58.123 1.00 54.32 21 SER B C 1
ATOM 2183 O O . SER B 1 21 ? 14.464 36.121 -57.696 1.00 54.57 21 SER B O 1
ATOM 2186 N N . MET B 1 22 ? 12.630 35.610 -58.890 1.00 61.94 22 MET B N 1
ATOM 2187 C CA . MET B 1 22 ? 13.123 34.296 -59.260 1.00 61.73 22 MET B CA 1
ATOM 2188 C C . MET B 1 22 ? 12.849 34.033 -60.728 1.00 64.25 22 MET B C 1
ATOM 2189 O O . MET B 1 22 ? 11.828 34.465 -61.273 1.00 59.57 22 MET B O 1
ATOM 2194 N N . GLY B 1 23 ? 13.758 33.286 -61.340 1.00 72.49 23 GLY B N 1
ATOM 2195 C CA . GLY B 1 23 ? 13.647 32.834 -62.713 1.00 45.10 23 GLY B CA 1
ATOM 2196 C C . GLY B 1 23 ? 15.000 32.870 -63.401 1.00 62.40 23 GLY B C 1
ATOM 2197 O O . GLY B 1 23 ? 15.913 33.601 -63.010 1.00 64.70 23 GLY B O 1
ATOM 2198 N N . ASN B 1 24 ? 15.086 32.150 -64.520 1.00 57.14 24 ASN B N 1
ATOM 2199 C CA . ASN B 1 24 ? 16.337 31.887 -65.210 1.00 51.85 24 ASN B CA 1
ATOM 2200 C C . ASN B 1 24 ? 17.016 33.182 -65.662 1.00 56.31 24 ASN B C 1
ATOM 2201 O O . ASN B 1 24 ? 16.390 34.231 -65.816 1.00 58.41 24 ASN B O 1
ATOM 2206 N N . ALA B 1 25 ? 18.309 33.066 -65.970 1.00 64.92 25 ALA B N 1
ATOM 2207 C CA . ALA B 1 25 ? 19.060 34.231 -66.414 1.00 65.59 25 ALA B CA 1
ATOM 2208 C C . ALA B 1 25 ? 18.480 34.784 -67.710 1.00 70.34 25 ALA B C 1
ATOM 2209 O O . ALA B 1 25 ? 18.047 34.037 -68.595 1.00 72.40 25 ALA B O 1
ATOM 2211 N N . GLU B 1 26 ? 18.541 36.108 -67.833 1.00 64.66 26 GLU B N 1
ATOM 2212 C CA . GLU B 1 26 ? 18.117 36.903 -68.988 1.00 69.73 26 GLU B CA 1
ATOM 2213 C C . GLU B 1 26 ? 16.611 36.977 -69.168 1.00 72.38 26 GLU B C 1
ATOM 2214 O O . GLU B 1 26 ? 16.158 37.536 -70.170 1.00 79.06 26 GLU B O 1
ATOM 2220 N N . VAL B 1 27 ? 15.811 36.451 -68.240 1.00 61.42 27 VAL B N 1
ATOM 2221 C CA . VAL B 1 27 ? 14.378 36.496 -68.487 1.00 54.30 27 VAL B CA 1
ATOM 2222 C C . VAL B 1 27 ? 13.821 37.896 -68.253 1.00 66.59 27 VAL B C 1
ATOM 2223 O O . VAL B 1 27 ? 12.718 38.197 -68.725 1.00 60.81 27 VAL B O 1
ATOM 2227 N N . GLY B 1 28 ? 14.532 38.753 -67.525 1.00 69.71 28 GLY B N 1
ATOM 2228 C CA . GLY B 1 28 ? 14.102 40.112 -67.308 1.00 57.73 28 GLY B CA 1
ATOM 2229 C C . GLY B 1 28 ? 13.711 40.511 -65.892 1.00 64.72 28 GLY B C 1
ATOM 2230 O O . GLY B 1 28 ? 12.983 41.506 -65.737 1.00 61.60 28 GLY B O 1
ATOM 2231 N N . LYS B 1 29 ? 14.166 39.787 -64.860 1.00 63.29 29 LYS B N 1
ATOM 2232 C CA . LYS B 1 29 ? 13.737 40.118 -63.504 1.00 62.43 29 LYS B CA 1
ATOM 2233 C C . LYS B 1 29 ? 14.238 41.506 -63.094 1.00 58.24 29 LYS B C 1
ATOM 2234 O O . LYS B 1 29 ? 13.449 42.376 -62.715 1.00 52.27 29 LYS B O 1
ATOM 2240 N N . SER B 1 30 ? 15.532 41.755 -63.282 1.00 61.83 30 SER B N 1
ATOM 2241 C CA . SER B 1 30 ? 16.091 43.073 -62.967 1.00 55.95 30 SER B CA 1
ATOM 2242 C C . SER B 1 30 ? 15.356 44.170 -63.711 1.00 69.73 30 SER B C 1
ATOM 2243 O O . SER B 1 30 ? 15.008 45.199 -63.123 1.00 80.00 30 SER B O 1
ATOM 2246 N N . CYS B 1 31 ? 15.052 43.952 -64.984 1.00 71.54 31 CYS B N 1
ATOM 2247 C CA . CYS B 1 31 ? 14.524 45.046 -65.781 1.00 73.50 31 CYS B CA 1
ATOM 2248 C C . CYS B 1 31 ? 13.048 45.297 -65.511 1.00 77.68 31 CYS B C 1
ATOM 2249 O O . CYS B 1 31 ? 12.583 46.434 -65.662 1.00 87.44 31 CYS B O 1
ATOM 2252 N N . ILE B 1 32 ? 12.314 44.280 -65.059 1.00 65.59 32 ILE B N 1
ATOM 2253 C CA . ILE B 1 32 ? 10.967 44.513 -64.552 1.00 67.10 32 ILE B CA 1
ATOM 2254 C C . ILE B 1 32 ? 11.010 45.432 -63.335 1.00 74.42 32 ILE B C 1
ATOM 2255 O O . ILE B 1 32 ? 10.207 46.362 -63.214 1.00 78.24 32 ILE B O 1
ATOM 2260 N N . ILE B 1 33 ? 11.957 45.204 -62.425 1.00 71.33 33 ILE B N 1
ATOM 2261 C CA . ILE B 1 33 ? 12.017 46.029 -61.222 1.00 67.05 33 ILE B CA 1
ATOM 2262 C C . ILE B 1 33 ? 12.449 47.451 -61.565 1.00 65.96 33 ILE B C 1
ATOM 2263 O O . ILE B 1 33 ? 11.870 48.424 -61.073 1.00 71.17 33 ILE B O 1
ATOM 2268 N N . LYS B 1 34 ? 13.441 47.603 -62.433 1.00 66.23 34 LYS B N 1
ATOM 2269 C CA . LYS B 1 34 ? 13.925 48.940 -62.744 1.00 66.80 34 LYS B CA 1
ATOM 2270 C C . LYS B 1 34 ? 13.000 49.687 -63.695 1.00 79.53 34 LYS B C 1
ATOM 2271 O O . LYS B 1 34 ? 13.019 50.922 -63.722 1.00 84.64 34 LYS B O 1
ATOM 2277 N N . ARG B 1 35 ? 12.168 48.984 -64.455 1.00 83.28 35 ARG B N 1
ATOM 2278 C CA . ARG B 1 35 ? 11.117 49.685 -65.178 1.00 78.22 35 ARG B CA 1
ATOM 2279 C C . ARG B 1 35 ? 10.134 50.310 -64.200 1.00 78.84 35 ARG B C 1
ATOM 2280 O O . ARG B 1 35 ? 9.666 51.433 -64.404 1.00 87.50 35 ARG B O 1
ATOM 2288 N N . TYR B 1 36 ? 9.802 49.596 -63.134 1.00 79.56 36 TYR B N 1
ATOM 2289 C CA . TYR B 1 36 ? 8.806 50.124 -62.216 1.00 83.88 36 TYR B CA 1
ATOM 2290 C C . TYR B 1 36 ? 9.386 51.122 -61.217 1.00 87.04 36 TYR B C 1
ATOM 2291 O O . TYR B 1 36 ? 8.690 52.069 -60.838 1.00 87.62 36 TYR B O 1
ATOM 2300 N N . CYS B 1 37 ? 10.639 50.949 -60.784 1.00 85.55 37 CYS B N 1
ATOM 2301 C CA . CYS B 1 37 ? 11.170 51.792 -59.714 1.00 81.08 37 CYS B CA 1
ATOM 2302 C C . CYS B 1 37 ? 11.958 52.976 -60.231 1.00 87.74 37 CYS B C 1
ATOM 2303 O O . CYS B 1 37 ? 12.071 53.984 -59.524 1.00 90.32 37 CYS B O 1
ATOM 2306 N N . GLU B 1 38 ? 12.500 52.882 -61.443 1.00 90.53 38 GLU B N 1
ATOM 2307 C CA . GLU B 1 38 ? 13.218 53.988 -62.051 1.00 94.13 38 GLU B CA 1
ATOM 2308 C C . GLU B 1 38 ? 12.533 54.503 -63.306 1.00 101.52 38 GLU B C 1
ATOM 2309 O O . GLU B 1 38 ? 13.032 55.450 -63.916 1.00 111.86 38 GLU B O 1
ATOM 2315 N N . LYS B 1 39 ? 11.390 53.933 -63.674 1.00 103.74 39 LYS B N 1
ATOM 2316 C CA . LYS B 1 39 ? 10.647 54.278 -64.889 1.00 103.96 39 LYS B CA 1
ATOM 2317 C C . LYS B 1 39 ? 11.601 54.486 -66.069 1.00 99.68 39 LYS B C 1
ATOM 2318 O O . LYS B 1 39 ? 11.627 55.525 -66.726 1.00 97.38 39 LYS B O 1
ATOM 2324 N N . ARG B 1 40 ? 12.374 53.434 -66.337 1.00 104.25 40 ARG B N 1
ATOM 2325 C CA . ARG B 1 40 ? 13.422 53.415 -67.348 1.00 103.30 40 ARG B CA 1
ATOM 2326 C C . ARG B 1 40 ? 13.631 51.971 -67.781 1.00 101.26 40 ARG B C 1
ATOM 2327 O O . ARG B 1 40 ? 13.216 51.039 -67.090 1.00 107.12 40 ARG B O 1
ATOM 2335 N N . PHE B 1 41 ? 14.286 51.792 -68.928 1.00 93.70 41 PHE B N 1
ATOM 2336 C CA . PHE B 1 41 ? 14.598 50.461 -69.440 1.00 88.77 41 PHE B CA 1
ATOM 2337 C C . PHE B 1 41 ? 15.854 50.551 -70.287 1.00 99.36 41 PHE B C 1
ATOM 2338 O O . PHE B 1 41 ? 15.938 51.396 -71.181 1.00 110.78 41 PHE B O 1
ATOM 2346 N N . VAL B 1 42 ? 16.795 49.644 -70.052 1.00 101.10 42 VAL B N 1
ATOM 2347 C CA . VAL B 1 42 ? 18.018 49.627 -70.845 1.00 98.43 42 VAL B CA 1
ATOM 2348 C C . VAL B 1 42 ? 18.113 48.287 -71.563 1.00 99.27 42 VAL B C 1
ATOM 2349 O O . VAL B 1 42 ? 17.776 47.241 -70.988 1.00 106.07 42 VAL B O 1
ATOM 2353 N N . PRO B 1 43 ? 18.515 48.274 -72.834 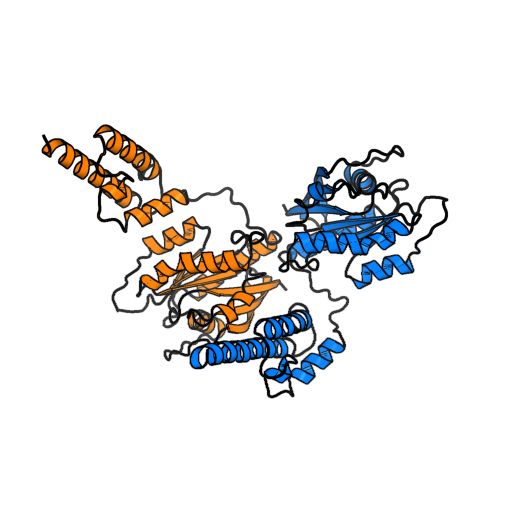1.00 94.64 43 PRO B N 1
ATOM 2354 C CA . PRO B 1 43 ? 18.585 47.000 -73.558 1.00 91.91 43 PRO B CA 1
ATOM 2355 C C . PRO B 1 43 ? 19.845 46.193 -73.294 1.00 82.61 43 PRO B C 1
ATOM 2356 O O . PRO B 1 43 ? 19.822 44.975 -73.518 1.00 76.97 43 PRO B O 1
ATOM 2360 N N . LYS B 1 44 ? 20.935 46.798 -72.825 1.00 79.70 44 LYS B N 1
ATOM 2361 C CA . LYS B 1 44 ? 22.161 46.030 -72.680 1.00 81.69 44 LYS B CA 1
ATOM 2362 C C . LYS B 1 44 ? 22.077 45.153 -71.440 1.00 81.78 44 LYS B C 1
ATOM 2363 O O . LYS B 1 44 ? 21.692 45.616 -70.361 1.00 78.03 44 LYS B O 1
ATOM 2369 N N . TYR B 1 45 ? 22.422 43.877 -71.612 1.00 85.56 45 TYR B N 1
ATOM 2370 C CA . TYR B 1 45 ? 22.308 42.896 -70.547 1.00 76.85 45 TYR B CA 1
ATOM 2371 C C . TYR B 1 45 ? 23.456 43.086 -69.564 1.00 82.48 45 TYR B C 1
ATOM 2372 O O . TYR B 1 45 ? 24.627 42.934 -69.933 1.00 84.64 45 TYR B O 1
ATOM 2381 N N . GLN B 1 46 ? 23.122 43.367 -68.306 1.00 77.15 46 GLN B N 1
ATOM 2382 C CA . GLN B 1 46 ? 24.101 43.368 -67.220 1.00 72.17 46 GLN B CA 1
ATOM 2383 C C . GLN B 1 46 ? 23.662 42.269 -66.256 1.00 77.38 46 GLN B C 1
ATOM 2384 O O . GLN B 1 46 ? 22.779 42.471 -65.413 1.00 62.48 46 GLN B O 1
ATOM 2390 N N . ALA B 1 47 ? 24.284 41.100 -66.384 1.00 77.46 47 ALA B N 1
ATOM 2391 C CA . ALA B 1 47 ? 23.903 39.980 -65.545 1.00 66.41 47 ALA B CA 1
ATOM 2392 C C . ALA B 1 47 ? 24.053 40.363 -64.087 1.00 66.35 47 ALA B C 1
ATOM 2393 O O . ALA B 1 47 ? 25.081 40.917 -63.682 1.00 64.11 47 ALA B O 1
ATOM 2395 N N . THR B 1 48 ? 22.988 40.132 -63.322 1.00 62.07 48 THR B N 1
ATOM 2396 C CA . THR B 1 48 ? 23.065 40.303 -61.887 1.00 50.00 48 THR B CA 1
ATOM 2397 C C . THR B 1 48 ? 24.094 39.333 -61.351 1.00 61.18 48 THR B C 1
ATOM 2398 O O . THR B 1 48 ? 24.162 38.174 -61.773 1.00 77.29 48 THR B O 1
ATOM 2402 N N . ILE B 1 49 ? 24.938 39.828 -60.468 1.00 61.52 49 ILE B N 1
ATOM 2403 C CA . ILE B 1 49 ? 26.024 39.043 -59.912 1.00 62.07 49 ILE B CA 1
ATOM 2404 C C . ILE B 1 49 ? 25.555 38.592 -58.535 1.00 70.62 49 ILE B C 1
ATOM 2405 O O . ILE B 1 49 ? 25.583 39.357 -57.558 1.00 60.30 49 ILE B O 1
ATOM 2410 N N . GLY B 1 50 ? 25.046 37.358 -58.484 1.00 65.17 50 GLY B N 1
ATOM 2411 C CA . GLY B 1 50 ? 24.536 36.804 -57.249 1.00 55.20 50 GLY B CA 1
ATOM 2412 C C . GLY B 1 50 ? 23.193 37.344 -56.817 1.00 53.50 50 GLY B C 1
ATOM 2413 O O . GLY B 1 50 ? 22.193 36.623 -56.859 1.00 58.14 50 GLY B O 1
ATOM 2414 N N . ILE B 1 51 ? 23.163 38.601 -56.377 1.00 48.97 51 ILE B N 1
ATOM 2415 C CA . ILE B 1 51 ? 22.006 39.147 -55.669 1.00 55.40 51 ILE B CA 1
ATOM 2416 C C . ILE B 1 51 ? 22.132 40.673 -55.674 1.00 55.57 51 ILE B C 1
ATOM 2417 O O . ILE B 1 51 ? 23.225 41.218 -55.521 1.00 57.79 51 ILE B O 1
ATOM 2422 N N . ASP B 1 52 ? 21.024 41.353 -55.902 1.00 58.63 52 ASP B N 1
ATOM 2423 C CA . ASP B 1 52 ? 21.002 42.809 -55.872 1.00 51.01 52 ASP B CA 1
ATOM 2424 C C . ASP B 1 52 ? 19.991 43.272 -54.837 1.00 52.81 52 ASP B C 1
ATOM 2425 O O . ASP B 1 52 ? 18.795 42.990 -54.961 1.00 67.21 52 ASP B O 1
ATOM 2430 N N . TYR B 1 53 ? 20.455 44.034 -53.856 1.00 50.13 53 TYR B N 1
ATOM 2431 C CA . TYR B 1 53 ? 19.598 44.479 -52.769 1.00 51.92 53 TYR B CA 1
ATOM 2432 C C . TYR B 1 53 ? 19.323 45.969 -52.898 1.00 62.56 53 TYR B C 1
ATOM 2433 O O . TYR B 1 53 ? 20.204 46.757 -53.267 1.00 70.20 53 TYR B O 1
ATOM 2442 N N . GLY B 1 54 ? 18.078 46.329 -52.639 1.00 55.00 54 GLY B N 1
ATOM 2443 C CA . GLY B 1 54 ? 17.678 47.716 -52.625 1.00 63.06 54 GLY B CA 1
ATOM 2444 C C . GLY B 1 54 ? 16.391 47.837 -51.853 1.00 73.91 54 GLY B C 1
ATOM 2445 O O . GLY B 1 54 ? 15.682 46.851 -51.637 1.00 84.42 54 GLY B O 1
ATOM 2446 N N . VAL B 1 55 ? 16.101 49.061 -51.430 1.00 72.59 55 VAL B N 1
ATOM 2447 C CA . VAL B 1 55 ? 14.855 49.365 -50.751 1.00 69.51 55 VAL B CA 1
ATOM 2448 C C . VAL B 1 55 ? 14.101 50.363 -51.607 1.00 76.04 55 VAL B C 1
ATOM 2449 O O . VAL B 1 55 ? 14.682 51.319 -52.131 1.00 85.46 55 VAL B O 1
ATOM 2453 N N . THR B 1 56 ? 12.818 50.096 -51.791 1.00 74.05 56 THR B N 1
ATOM 2454 C CA . THR B 1 56 ? 11.918 51.010 -52.466 1.00 76.36 56 THR B CA 1
ATOM 2455 C C . THR B 1 56 ? 10.718 51.253 -51.568 1.00 80.05 56 THR B C 1
ATOM 2456 O O . THR B 1 56 ? 10.448 50.502 -50.625 1.00 80.43 56 THR B O 1
ATOM 2460 N N . LYS B 1 57 ? 9.992 52.310 -51.896 1.00 82.18 57 LYS B N 1
ATOM 2461 C CA . LYS B 1 57 ? 8.823 52.745 -51.152 1.00 84.97 57 LYS B CA 1
ATOM 2462 C C . LYS B 1 57 ? 7.605 52.823 -52.059 1.00 83.72 57 LYS B C 1
ATOM 2463 O O . LYS B 1 57 ? 7.677 53.374 -53.165 1.00 81.51 57 LYS B O 1
ATOM 2469 N N . VAL B 1 58 ? 6.477 52.307 -51.577 1.00 74.56 58 VAL B N 1
ATOM 2470 C CA . VAL B 1 58 ? 5.232 52.404 -52.321 1.00 80.75 58 VAL B CA 1
ATOM 2471 C C . VAL B 1 58 ? 4.116 52.761 -51.355 1.00 82.42 58 VAL B C 1
ATOM 2472 O O . VAL B 1 58 ? 4.190 52.499 -50.153 1.00 79.39 58 VAL B O 1
ATOM 2476 N N . HIS B 1 59 ? 3.079 53.383 -51.909 1.00 92.89 59 HIS B N 1
ATOM 2477 C CA . HIS B 1 59 ? 1.845 53.693 -51.201 1.00 100.71 59 HIS B CA 1
ATOM 2478 C C . HIS B 1 59 ? 0.746 52.883 -51.883 1.00 95.81 59 HIS B C 1
ATOM 2479 O O . HIS B 1 59 ? 0.389 53.152 -53.036 1.00 89.46 59 HIS B O 1
ATOM 2486 N N . ILE B 1 60 ? 0.284 51.835 -51.203 1.00 95.81 60 ILE B N 1
ATOM 2487 C CA . ILE B 1 60 ? -0.703 50.906 -51.735 1.00 97.81 60 ILE B CA 1
ATOM 2488 C C . ILE B 1 60 ? -1.791 50.757 -50.686 1.00 101.20 60 ILE B C 1
ATOM 2489 O O . ILE B 1 60 ? -1.505 50.760 -49.486 1.00 104.29 60 ILE B O 1
ATOM 2494 N N . LYS B 1 61 ? -3.038 50.595 -51.147 1.00 110.24 61 LYS B N 1
ATOM 2495 C CA . LYS B 1 61 ? -4.193 50.837 -50.289 1.00 124.71 61 LYS B CA 1
ATOM 2496 C C . LYS B 1 61 ? -4.083 52.318 -49.942 1.00 134.71 61 LYS B C 1
ATOM 2497 O O . LYS B 1 61 ? -4.016 53.169 -50.840 1.00 128.73 61 LYS B O 1
ATOM 2503 N N . ASP B 1 62 ? -4.047 52.633 -48.648 1.00 152.04 62 ASP B N 1
ATOM 2504 C CA . ASP B 1 62 ? -3.314 53.799 -48.162 1.00 156.01 62 ASP B CA 1
ATOM 2505 C C . ASP B 1 62 ? -2.421 53.378 -47.023 1.00 142.33 62 ASP B C 1
ATO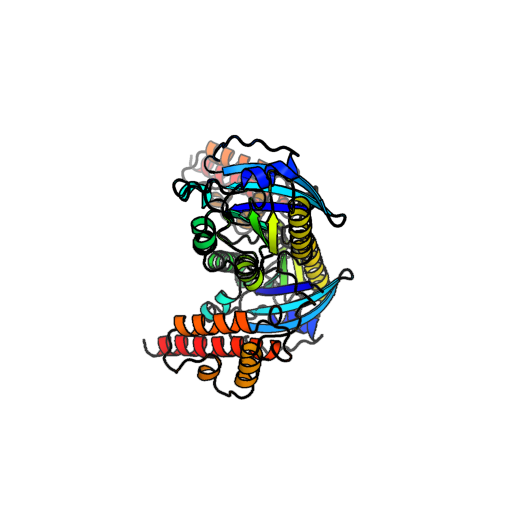M 2506 O O . ASP B 1 62 ? -2.219 54.097 -46.045 1.00 145.02 62 ASP B O 1
ATOM 2511 N N . ARG B 1 63 ? -1.799 52.223 -47.197 1.00 121.35 63 ARG B N 1
ATOM 2512 C CA . ARG B 1 63 ? -0.735 51.789 -46.324 1.00 100.17 63 ARG B CA 1
ATOM 2513 C C . ARG B 1 63 ? 0.584 52.198 -46.950 1.00 96.67 63 ARG B C 1
ATOM 2514 O O . ARG B 1 63 ? 0.768 52.104 -48.169 1.00 95.70 63 ARG B O 1
ATOM 2522 N N . GLU B 1 64 ? 1.485 52.683 -46.110 1.00 93.69 64 GLU B N 1
ATOM 2523 C CA . GLU B 1 64 ? 2.826 53.050 -46.530 1.00 98.46 64 GLU B CA 1
ATOM 2524 C C . GLU B 1 64 ? 3.713 51.827 -46.375 1.00 92.89 64 GLU B C 1
ATOM 2525 O O . GLU B 1 64 ? 3.800 51.258 -45.278 1.00 96.54 64 GLU B O 1
ATOM 2531 N N . ILE B 1 65 ? 4.350 51.405 -47.466 1.00 81.24 65 ILE B N 1
ATOM 2532 C CA . ILE B 1 65 ? 5.102 50.158 -47.474 1.00 80.34 65 ILE B CA 1
ATOM 2533 C C . ILE B 1 65 ? 6.546 50.441 -47.839 1.00 76.33 65 ILE B C 1
ATOM 2534 O O . ILE B 1 65 ? 6.819 51.066 -48.871 1.00 84.12 65 ILE B O 1
ATOM 2539 N N . LYS B 1 66 ? 7.460 49.961 -47.002 1.00 70.42 66 LYS B N 1
ATOM 2540 C CA . LYS B 1 66 ? 8.886 49.934 -47.298 1.00 72.95 66 LYS B CA 1
ATOM 2541 C C . LYS B 1 66 ? 9.231 48.525 -47.771 1.00 71.28 66 LYS B C 1
ATOM 2542 O O . LYS B 1 66 ? 9.019 47.553 -47.036 1.00 71.44 66 LYS B O 1
ATOM 2548 N N . VAL B 1 67 ? 9.755 48.417 -48.995 1.00 70.78 67 VAL B N 1
ATOM 2549 C CA . VAL B 1 67 ? 9.913 47.144 -49.702 1.00 56.81 67 VAL B CA 1
ATOM 2550 C C . VAL B 1 67 ? 11.393 46.809 -49.772 1.00 63.80 67 VAL B C 1
ATOM 2551 O O . VAL B 1 67 ? 12.167 47.526 -50.416 1.00 67.74 67 VAL B O 1
ATOM 2555 N N . ASN B 1 68 ? 11.791 45.719 -49.126 1.00 70.80 68 ASN B N 1
ATOM 2556 C CA . ASN B 1 68 ? 13.152 45.211 -49.246 1.00 68.67 68 ASN B CA 1
ATOM 2557 C C . ASN B 1 68 ? 13.195 44.267 -50.439 1.00 70.09 68 ASN B C 1
ATOM 2558 O O . ASN B 1 68 ? 12.575 43.197 -50.412 1.00 78.40 68 ASN B O 1
ATOM 2563 N N . ILE B 1 69 ? 13.936 44.640 -51.476 1.00 58.77 69 ILE B N 1
ATOM 2564 C CA . ILE B 1 69 ? 13.988 43.864 -52.706 1.00 60.63 69 ILE B CA 1
ATOM 2565 C C . ILE B 1 69 ? 15.316 43.134 -52.790 1.00 55.26 69 ILE B C 1
ATOM 2566 O O . ILE B 1 69 ? 16.384 43.757 -52.751 1.00 61.33 69 ILE B O 1
ATOM 2571 N N . PHE B 1 70 ? 15.235 41.825 -52.965 1.00 53.49 70 PHE B N 1
ATOM 2572 C CA . PHE B 1 70 ? 16.370 40.960 -53.234 1.00 49.71 70 PHE B CA 1
ATOM 2573 C C . PHE B 1 70 ? 16.173 40.445 -54.648 1.00 57.39 70 PHE B C 1
ATOM 2574 O O . PHE B 1 70 ? 15.420 39.503 -54.895 1.00 65.53 70 PHE B O 1
ATOM 2582 N N . ASP B 1 71 ? 16.782 41.132 -55.589 1.00 63.32 71 ASP B N 1
ATOM 2583 C CA . ASP B 1 71 ? 16.756 40.688 -56.967 1.00 60.65 71 ASP B CA 1
ATOM 2584 C C . ASP B 1 71 ? 17.805 39.587 -57.101 1.00 56.07 71 ASP B C 1
ATOM 2585 O O . ASP B 1 71 ? 19.003 39.878 -57.058 1.00 58.03 71 ASP B O 1
ATOM 2590 N N . MET B 1 72 ? 17.381 38.327 -57.288 1.00 48.14 72 MET B N 1
ATOM 2591 C CA . MET B 1 72 ? 18.355 37.242 -57.351 1.00 49.48 72 MET B CA 1
ATOM 2592 C C . MET B 1 72 ? 18.873 37.040 -58.764 1.00 56.62 72 MET B C 1
ATOM 2593 O O . MET B 1 72 ? 18.226 37.409 -59.751 1.00 60.78 72 MET B O 1
ATOM 2598 N N . ALA B 1 73 ? 20.078 36.477 -58.843 1.00 54.85 73 ALA B N 1
ATOM 2599 C CA . ALA B 1 73 ? 20.654 36.087 -60.125 1.00 60.53 73 ALA B CA 1
ATOM 2600 C C . ALA B 1 73 ? 20.110 34.723 -60.541 1.00 61.21 73 ALA B C 1
ATOM 2601 O O . ALA B 1 73 ? 20.035 33.791 -59.732 1.00 61.97 73 ALA B O 1
ATOM 2603 N N . GLY B 1 74 ? 19.729 34.603 -61.808 1.00 57.30 74 GLY B N 1
ATOM 2604 C CA . GLY B 1 74 ? 19.055 33.389 -62.222 1.00 59.26 74 GLY B CA 1
ATOM 2605 C C . GLY B 1 74 ? 19.985 32.293 -62.687 1.00 56.75 74 GLY B C 1
ATOM 2606 O O . GLY B 1 74 ? 19.604 31.119 -62.709 1.00 69.09 74 GLY B O 1
ATOM 2607 N N . HIS B 1 75 ? 21.200 32.662 -63.058 1.00 46.20 75 HIS B N 1
ATOM 2608 C CA . HIS B 1 75 ? 22.163 31.674 -63.524 1.00 54.89 75 HIS B CA 1
ATOM 2609 C C . HIS B 1 75 ? 22.460 30.644 -62.433 1.00 62.99 75 HIS B C 1
ATOM 2610 O O . HIS B 1 75 ? 22.720 31.012 -61.276 1.00 55.77 75 HIS B O 1
ATOM 2617 N N . PRO B 1 76 ? 22.497 29.352 -62.768 1.00 62.52 76 PRO B N 1
ATOM 2618 C CA . PRO B 1 76 ? 22.707 28.332 -61.715 1.00 56.86 76 PRO B CA 1
ATOM 2619 C C . PRO B 1 76 ? 24.010 28.504 -60.967 1.00 58.65 76 PRO B C 1
ATOM 2620 O O . PRO B 1 76 ? 24.108 28.048 -59.820 1.00 62.64 76 PRO B O 1
ATOM 2624 N N . PHE B 1 77 ? 25.012 29.155 -61.577 1.00 59.14 77 PHE B N 1
ATOM 2625 C CA . PHE B 1 77 ? 26.278 29.397 -60.894 1.00 56.59 77 PHE B CA 1
ATOM 2626 C C . PHE B 1 77 ? 26.076 30.071 -59.548 1.00 64.58 77 PHE B C 1
ATOM 2627 O O . PHE B 1 77 ? 26.841 29.828 -58.604 1.00 72.30 77 PHE B O 1
ATOM 2635 N N . PHE B 1 78 ? 25.044 30.903 -59.435 1.00 58.25 78 PHE B N 1
ATOM 2636 C CA . PHE B 1 78 ? 24.789 31.676 -58.234 1.00 47.09 78 PHE B CA 1
ATOM 2637 C C . PHE B 1 78 ? 23.826 30.990 -57.272 1.00 56.22 78 PHE B C 1
ATOM 2638 O O . PHE B 1 78 ? 23.265 31.651 -56.389 1.00 61.36 78 PHE B O 1
ATOM 2646 N N . TYR B 1 79 ? 23.650 29.677 -57.404 1.00 63.02 79 TYR B N 1
ATOM 2647 C CA . TYR B 1 79 ? 22.820 28.940 -56.459 1.00 69.11 79 TYR B CA 1
ATOM 2648 C C . TYR B 1 79 ? 23.265 29.184 -55.012 1.00 65.58 79 TYR B C 1
ATOM 2649 O O . TYR B 1 79 ? 22.441 29.502 -54.151 1.00 62.17 79 TYR B O 1
ATOM 2658 N N . GLU B 1 80 ? 24.572 29.032 -54.730 1.00 57.76 80 GLU B N 1
ATOM 2659 C CA . GLU B 1 80 ? 25.077 29.102 -53.355 1.00 62.96 80 GLU B CA 1
ATOM 2660 C C . GLU B 1 80 ? 25.017 30.514 -52.792 1.00 71.02 80 GLU B C 1
ATOM 2661 O O . GLU B 1 80 ? 24.833 30.686 -51.582 1.00 71.08 80 GLU B O 1
ATOM 2667 N N . VAL B 1 81 ? 25.156 31.538 -53.640 1.00 72.25 81 VAL B N 1
ATOM 2668 C CA . VAL B 1 81 ? 25.035 32.906 -53.146 1.00 53.90 81 VAL B CA 1
ATOM 2669 C C . VAL B 1 81 ? 23.584 33.212 -52.778 1.00 59.37 81 VAL B C 1
ATOM 2670 O O . VAL B 1 81 ? 23.283 33.680 -51.678 1.00 69.96 81 VAL B O 1
ATOM 2674 N N . ARG B 1 82 ? 22.659 32.883 -53.664 1.00 61.85 82 ARG B N 1
ATOM 2675 C CA . ARG B 1 82 ? 21.268 33.291 -53.509 1.00 66.45 82 ARG B CA 1
ATOM 2676 C C . ARG B 1 82 ? 20.468 32.450 -52.511 1.00 59.55 82 ARG B C 1
ATOM 2677 O O . ARG B 1 82 ? 19.420 32.911 -52.062 1.00 53.37 82 ARG B O 1
ATOM 2685 N N . ASN B 1 83 ? 20.866 31.210 -52.207 1.00 64.54 83 ASN B N 1
ATOM 2686 C CA . ASN B 1 83 ? 20.022 30.370 -51.352 1.00 71.63 83 ASN B CA 1
ATOM 2687 C C . ASN B 1 83 ? 19.820 30.991 -49.976 1.00 66.04 83 ASN B C 1
ATOM 2688 O O . ASN B 1 83 ? 18.847 30.665 -49.284 1.00 62.50 83 ASN B O 1
ATOM 2693 N N . GLU B 1 84 ? 20.738 31.865 -49.565 1.00 65.32 84 GLU B N 1
ATOM 2694 C CA . GLU B 1 84 ? 20.676 32.513 -48.265 1.00 60.49 84 GLU B CA 1
ATOM 2695 C C . GLU B 1 84 ? 19.470 33.436 -48.129 1.00 64.16 84 GLU B C 1
ATOM 2696 O O . GLU B 1 84 ? 19.102 33.793 -46.999 1.00 58.66 84 GLU B O 1
ATOM 2702 N N . PHE B 1 85 ? 18.827 33.818 -49.238 1.00 50.37 85 PHE B N 1
ATOM 2703 C CA . PHE B 1 85 ? 17.862 34.906 -49.185 1.00 47.63 85 PHE B CA 1
ATOM 2704 C C . PHE B 1 85 ? 16.414 34.483 -49.353 1.00 50.99 85 PHE B C 1
ATOM 2705 O O . PHE B 1 85 ? 15.565 35.354 -49.521 1.00 58.79 85 PHE B O 1
ATOM 2713 N N . TYR B 1 86 ? 16.090 33.193 -49.243 1.00 61.67 86 TYR B N 1
ATOM 2714 C CA . TYR B 1 86 ? 14.682 32.818 -49.383 1.00 53.83 86 TYR B CA 1
ATOM 2715 C C . TYR B 1 86 ? 13.908 32.987 -48.093 1.00 53.98 86 TYR B C 1
ATOM 2716 O O . TYR B 1 86 ? 12.691 33.214 -48.140 1.00 54.15 86 TYR B O 1
ATOM 2725 N N . LYS B 1 87 ? 14.576 32.881 -46.943 1.00 62.95 87 LYS B N 1
ATOM 2726 C CA . LYS B 1 87 ? 13.834 32.865 -45.689 1.00 61.07 87 LYS B CA 1
ATOM 2727 C C . LYS B 1 87 ? 13.114 34.191 -45.492 1.00 61.28 87 LYS B C 1
ATOM 2728 O O . LYS B 1 87 ? 13.593 35.248 -45.913 1.00 66.96 87 LYS B O 1
ATOM 2734 N N . ASP B 1 88 ? 11.952 34.121 -44.838 1.00 62.31 88 ASP B N 1
ATOM 2735 C CA . ASP B 1 88 ? 11.160 35.305 -44.492 1.00 72.58 88 ASP B CA 1
ATOM 2736 C C . ASP B 1 88 ? 10.776 36.102 -45.743 1.00 79.14 88 ASP B C 1
ATOM 2737 O O . ASP B 1 88 ? 10.821 37.330 -45.783 1.00 96.80 88 ASP B O 1
ATOM 2742 N N . THR B 1 89 ? 10.327 35.404 -46.764 1.00 76.55 89 THR B N 1
ATOM 2743 C CA . THR B 1 89 ? 9.914 36.085 -47.979 1.00 61.82 89 THR B CA 1
ATOM 2744 C C . THR B 1 89 ? 8.402 36.229 -47.993 1.00 57.19 89 THR B C 1
ATOM 2745 O O . THR B 1 89 ? 7.669 35.291 -47.666 1.00 63.16 89 THR B O 1
ATOM 2749 N N . GLN B 1 90 ? 7.931 37.414 -48.342 1.00 46.21 90 GLN B N 1
ATOM 2750 C CA . GLN B 1 90 ? 6.496 37.602 -48.386 1.00 59.53 90 GLN B CA 1
ATOM 2751 C C . GLN B 1 90 ? 5.935 37.678 -49.796 1.00 64.76 90 GLN B C 1
ATOM 2752 O O . GLN B 1 90 ? 4.807 37.239 -50.018 1.00 70.69 90 GLN B O 1
ATOM 2758 N N . GLY B 1 91 ? 6.721 38.140 -50.754 1.00 52.78 91 GLY B N 1
ATOM 2759 C CA . GLY B 1 91 ? 6.297 38.169 -52.136 1.00 61.42 91 GLY B CA 1
ATOM 2760 C C . GLY B 1 91 ? 7.406 37.676 -53.040 1.00 59.72 91 GLY B C 1
ATOM 2761 O O . GLY B 1 91 ? 8.595 37.880 -52.772 1.00 53.31 91 GLY B O 1
ATOM 2762 N N . VAL B 1 92 ? 6.996 37.038 -54.137 1.00 51.94 92 VAL B N 1
ATOM 2763 C CA . VAL B 1 92 ? 7.918 36.540 -55.146 1.00 53.55 92 VAL B CA 1
ATOM 2764 C C . VAL B 1 92 ? 7.484 37.035 -56.515 1.00 55.34 92 VAL B C 1
ATOM 2765 O O . VAL B 1 92 ? 6.333 36.837 -56.913 1.00 58.40 92 VAL B O 1
ATOM 2769 N N . ILE B 1 93 ? 8.412 37.621 -57.261 1.00 60.02 93 ILE B N 1
ATOM 2770 C CA . ILE B 1 93 ? 8.190 37.921 -58.670 1.00 58.48 93 ILE B CA 1
ATOM 2771 C C . ILE B 1 93 ? 8.876 36.790 -59.429 1.00 60.20 93 ILE B C 1
ATOM 2772 O O . ILE B 1 93 ? 10.108 36.741 -59.511 1.00 65.31 93 ILE B O 1
ATOM 2777 N N . LEU B 1 94 ? 8.085 35.868 -59.965 1.00 53.85 94 LEU B N 1
ATOM 2778 C CA . LEU B 1 94 ? 8.596 34.694 -60.666 1.00 54.68 94 LEU B CA 1
ATOM 2779 C C . LEU B 1 94 ? 8.452 34.960 -62.160 1.00 59.25 94 LEU B C 1
ATOM 2780 O O . LEU B 1 94 ? 7.335 35.166 -62.645 1.00 57.75 94 LEU B O 1
ATOM 2785 N N . VAL B 1 95 ? 9.571 34.984 -62.884 1.00 53.71 95 VAL B N 1
ATOM 2786 C CA . VAL B 1 95 ? 9.591 35.562 -64.223 1.00 54.46 95 VAL B CA 1
ATOM 2787 C C . VAL B 1 95 ? 10.061 34.532 -65.238 1.00 57.52 95 VAL B C 1
ATOM 2788 O O . VAL B 1 95 ? 10.978 33.755 -64.967 1.00 63.70 95 VAL B O 1
ATOM 2792 N N . TYR B 1 96 ? 9.431 34.529 -66.411 1.00 66.28 96 TYR B N 1
ATOM 2793 C CA . TYR B 1 96 ? 9.975 33.815 -67.554 1.00 62.57 96 TYR B CA 1
ATOM 2794 C C . TYR B 1 96 ? 9.790 34.615 -68.829 1.00 68.00 96 TYR B C 1
ATOM 2795 O O . TYR B 1 96 ? 9.106 35.642 -68.878 1.00 63.32 96 TYR B O 1
ATOM 2804 N N . ASP B 1 97 ? 10.374 34.066 -69.880 1.00 70.97 97 ASP B N 1
ATOM 2805 C CA . ASP B 1 97 ? 10.442 34.674 -71.193 1.00 66.80 97 ASP B CA 1
ATOM 2806 C C . ASP B 1 97 ? 9.468 33.918 -72.077 1.00 66.72 97 ASP B C 1
ATOM 2807 O O . ASP B 1 97 ? 9.620 32.707 -72.268 1.00 62.53 97 ASP B O 1
ATOM 2812 N N . VAL B 1 98 ? 8.453 34.622 -72.590 1.00 71.92 98 VAL B N 1
ATOM 2813 C CA . VAL B 1 98 ? 7.478 33.965 -73.458 1.00 72.57 98 VAL B CA 1
ATOM 2814 C C . VAL B 1 98 ? 8.140 33.441 -74.726 1.00 75.96 98 VAL B C 1
ATOM 2815 O O . VAL B 1 98 ? 7.593 32.558 -75.390 1.00 75.33 98 VAL B O 1
ATOM 2819 N N . GLY B 1 99 ? 9.336 33.929 -75.049 1.00 74.95 99 GLY B N 1
ATOM 2820 C CA . GLY B 1 99 ? 10.066 33.534 -76.230 1.00 74.96 99 GLY B CA 1
ATOM 2821 C C . GLY B 1 99 ? 10.938 32.311 -76.090 1.00 81.25 99 GLY B C 1
ATOM 2822 O O . GLY B 1 99 ? 11.529 31.871 -77.079 1.00 83.01 99 GLY B O 1
ATOM 2823 N N . HIS B 1 100 ? 11.056 31.738 -74.895 1.00 81.03 100 HIS B N 1
ATOM 2824 C CA . HIS B 1 100 ? 11.953 30.603 -74.676 1.00 74.85 100 HIS B CA 1
ATOM 2825 C C . HIS B 1 100 ? 11.278 29.670 -73.683 1.00 73.84 100 HIS B C 1
ATOM 2826 O O . HIS B 1 100 ? 11.304 29.921 -72.471 1.00 76.40 100 HIS B O 1
ATOM 2833 N N . LYS B 1 101 ? 10.717 28.571 -74.199 1.00 68.94 101 LYS B N 1
ATOM 2834 C CA . LYS B 1 101 ? 9.850 27.752 -73.368 1.00 63.56 101 LYS B CA 1
ATOM 2835 C C . LYS B 1 101 ? 10.630 27.086 -72.251 1.00 61.89 101 LYS B C 1
ATOM 2836 O O . LYS B 1 101 ? 10.066 26.841 -71.181 1.00 57.45 101 LYS B O 1
ATOM 2842 N N . GLU B 1 102 ? 11.938 26.851 -72.445 1.00 63.39 102 GLU B N 1
ATOM 2843 C CA . GLU B 1 102 ? 12.738 26.244 -71.378 1.00 65.93 102 GLU B CA 1
ATOM 2844 C C . GLU B 1 102 ? 12.727 27.092 -70.109 1.00 67.87 102 GLU B C 1
ATOM 2845 O O . GLU B 1 102 ? 12.807 26.540 -69.014 1.00 60.99 102 GLU B O 1
ATOM 2851 N N . THR B 1 103 ? 12.569 28.416 -70.216 1.00 65.70 103 THR B N 1
ATOM 2852 C CA . THR B 1 103 ? 12.527 29.204 -68.989 1.00 57.86 103 THR B CA 1
ATOM 2853 C C . THR B 1 103 ? 11.206 29.018 -68.244 1.00 57.85 103 THR B C 1
ATOM 2854 O O . THR B 1 103 ? 11.177 29.087 -67.014 1.00 73.23 103 THR B O 1
ATOM 2858 N N . PHE B 1 104 ? 10.113 28.759 -68.953 1.00 65.18 104 PHE B N 1
ATOM 2859 C CA . PHE B 1 104 ? 8.853 28.455 -68.277 1.00 59.28 104 PHE B CA 1
ATOM 2860 C C . PHE B 1 104 ? 8.870 27.046 -67.699 1.00 50.29 104 PHE B C 1
ATOM 2861 O O . PHE B 1 104 ? 8.339 26.808 -66.608 1.00 56.06 104 PHE B O 1
ATOM 2869 N N . GLU B 1 105 ? 9.439 26.093 -68.432 1.00 56.11 105 GLU B N 1
ATOM 2870 C CA . GLU B 1 105 ? 9.602 24.737 -67.919 1.00 63.96 105 GLU B CA 1
ATOM 2871 C C . GLU B 1 105 ? 10.454 24.718 -66.651 1.00 70.26 105 GLU B C 1
ATOM 2872 O O . GLU B 1 105 ? 10.330 23.800 -65.835 1.00 78.10 105 GLU B O 1
ATOM 2878 N N . SER B 1 106 ? 11.313 25.724 -66.477 1.00 56.59 106 SER B N 1
ATOM 2879 C CA . SER B 1 106 ? 12.223 25.841 -65.356 1.00 57.91 106 SER B CA 1
ATOM 2880 C C . SER B 1 106 ? 11.547 26.241 -64.042 1.00 63.37 106 SER B C 1
ATOM 2881 O O . SER B 1 106 ? 12.198 26.174 -62.983 1.00 55.57 106 SER B O 1
ATOM 2884 N N . LEU B 1 107 ? 10.270 26.622 -64.064 1.00 58.01 107 LEU B N 1
ATOM 2885 C CA . LEU B 1 107 ? 9.702 27.188 -62.850 1.00 66.37 107 LEU B CA 1
ATOM 2886 C C . LEU B 1 107 ? 9.420 26.136 -61.779 1.00 66.62 107 LEU B C 1
ATOM 2887 O O . LEU B 1 107 ? 9.548 26.433 -60.588 1.00 68.78 107 LEU B O 1
ATOM 2892 N N . ASP B 1 108 ? 9.087 24.908 -62.150 1.00 62.99 108 ASP B N 1
ATOM 2893 C CA . ASP B 1 108 ? 8.968 23.888 -61.117 1.00 61.92 108 ASP B CA 1
ATOM 2894 C C . ASP B 1 108 ? 10.294 23.721 -60.386 1.00 64.34 108 ASP B C 1
ATOM 2895 O O . ASP B 1 108 ? 10.327 23.603 -59.156 1.00 58.06 108 ASP B O 1
ATOM 2900 N N . GLY B 1 109 ? 11.403 23.776 -61.120 1.00 58.66 109 GLY B N 1
ATOM 2901 C CA . GLY B 1 109 ? 12.694 23.641 -60.474 1.00 44.39 109 GLY B CA 1
ATOM 2902 C C . GLY B 1 109 ? 12.974 24.780 -59.514 1.00 43.61 109 GLY B C 1
ATOM 2903 O O . GLY B 1 109 ? 13.529 24.576 -58.432 1.00 55.71 109 GLY B O 1
ATOM 2904 N N . TRP B 1 110 ? 12.568 25.986 -59.891 1.00 50.18 110 TRP B N 1
ATOM 2905 C CA . TRP B 1 110 ? 12.734 27.144 -59.027 1.00 51.17 110 TRP B CA 1
ATOM 2906 C C . TRP B 1 110 ? 11.923 26.992 -57.741 1.00 59.24 110 TRP B C 1
ATOM 2907 O O . TRP B 1 110 ? 12.445 27.203 -56.641 1.00 63.75 110 TRP B O 1
ATOM 2918 N N . LEU B 1 111 ? 10.649 26.585 -57.864 1.00 48.12 111 LEU B N 1
ATOM 2919 C CA . LEU B 1 111 ? 9.821 26.357 -56.679 1.00 55.41 111 LEU B CA 1
ATOM 2920 C C . LEU B 1 111 ? 10.418 25.270 -55.798 1.00 58.74 111 LEU B C 1
ATOM 2921 O O . LEU B 1 111 ? 10.426 25.388 -54.565 1.00 61.83 111 LEU B O 1
ATOM 2926 N N . ALA B 1 112 ? 10.926 24.205 -56.412 1.00 56.86 112 ALA B N 1
ATOM 2927 C CA . ALA B 1 112 ? 11.536 23.144 -55.631 1.00 57.52 112 ALA B CA 1
ATOM 2928 C C . ALA B 1 112 ? 12.725 23.684 -54.851 1.00 58.78 112 ALA B C 1
ATOM 2929 O O . ALA B 1 112 ? 12.897 23.372 -53.665 1.00 67.81 112 ALA B O 1
ATOM 2931 N N . GLU B 1 113 ? 13.529 24.536 -55.499 1.00 55.93 113 GLU B N 1
ATOM 2932 C CA . GLU B 1 113 ? 14.729 25.073 -54.872 1.00 63.06 113 GLU B CA 1
ATOM 2933 C C . GLU B 1 113 ? 14.375 25.990 -53.686 1.00 62.26 113 GLU B C 1
ATOM 2934 O O . GLU B 1 113 ? 15.035 25.950 -52.644 1.00 59.21 113 GLU B O 1
ATOM 2940 N N . MET B 1 114 ? 13.341 26.821 -53.829 1.00 54.75 114 MET B N 1
ATOM 2941 C CA . MET B 1 114 ? 12.869 27.626 -52.713 1.00 56.16 114 MET B CA 1
ATOM 2942 C C . MET B 1 114 ? 12.364 26.734 -51.581 1.00 62.52 114 MET B C 1
ATOM 2943 O O . MET B 1 114 ? 12.671 26.971 -50.410 1.00 73.34 114 MET B O 1
ATOM 2948 N N . LYS B 1 115 ? 11.565 25.711 -51.912 1.00 61.99 115 LYS B N 1
ATOM 2949 C CA . LYS B 1 115 ? 11.040 24.812 -50.882 1.00 57.06 115 LYS B CA 1
ATOM 2950 C C . LYS B 1 115 ? 12.162 24.075 -50.160 1.00 62.03 115 LYS B C 1
ATOM 2951 O O . LYS B 1 115 ? 12.071 23.808 -48.952 1.00 57.93 115 LYS B O 1
ATOM 2957 N N . GLN B 1 116 ? 13.244 23.786 -50.874 1.00 60.14 116 GLN B N 1
ATOM 2958 C CA . GLN B 1 116 ? 14.357 23.072 -50.272 1.00 64.85 116 GLN B CA 1
ATOM 2959 C C . GLN B 1 116 ? 15.129 23.976 -49.317 1.00 67.92 116 GLN B C 1
ATOM 2960 O O . GLN B 1 116 ? 15.617 23.514 -48.285 1.00 80.42 116 GLN B O 1
ATOM 2966 N N . GLU B 1 117 ? 15.224 25.268 -49.626 1.00 68.54 117 GLU B N 1
ATOM 2967 C CA . GLU B 1 117 ? 15.993 26.171 -48.787 1.00 80.07 117 GLU B CA 1
ATOM 2968 C C . GLU B 1 117 ? 15.234 26.626 -47.563 1.00 85.43 117 GLU B C 1
ATOM 2969 O O . GLU B 1 117 ? 15.849 27.191 -46.652 1.00 95.92 117 GLU B O 1
ATOM 2975 N N . LEU B 1 118 ? 13.931 26.381 -47.508 1.00 80.66 118 LEU B N 1
ATOM 2976 C CA . LEU B 1 118 ? 13.157 26.742 -46.334 1.00 82.29 118 LEU B CA 1
ATOM 2977 C C . LEU B 1 118 ? 12.932 25.566 -45.408 1.00 100.19 118 LEU B C 1
ATOM 2978 O O . LEU B 1 118 ? 12.389 25.759 -44.315 1.00 107.04 118 LEU B O 1
ATOM 2983 N N . GLY B 1 119 ? 13.340 24.363 -45.812 1.00 110.69 119 GLY B N 1
ATOM 2984 C CA . GLY B 1 119 ? 13.169 23.187 -44.997 1.00 123.31 119 GLY B CA 1
ATOM 2985 C C . GLY B 1 119 ? 11.716 22.771 -44.951 1.00 130.93 119 GLY B C 1
ATOM 2986 O O . GLY B 1 119 ? 10.857 23.353 -45.628 1.00 132.95 119 GLY B O 1
ATOM 2987 N N . PRO B 1 120 ? 11.405 21.757 -44.138 1.00 130.71 120 PRO B N 1
ATOM 2988 C CA . PRO B 1 120 ? 10.003 21.321 -44.036 1.00 132.69 120 PRO B CA 1
ATOM 2989 C C . PRO B 1 120 ? 9.155 22.353 -43.327 1.00 135.69 120 PRO B C 1
ATOM 2990 O O . PRO B 1 120 ? 7.935 22.403 -43.532 1.00 134.96 120 PRO B O 1
ATOM 2994 N N . GLN B 1 121 ? 9.798 23.188 -42.505 1.00 142.71 121 GLN B N 1
ATOM 2995 C CA . GLN B 1 121 ? 9.165 24.374 -41.936 1.00 148.75 121 GLN B CA 1
ATOM 2996 C C . GLN B 1 121 ? 8.426 25.194 -42.994 1.00 156.33 121 GLN B C 1
ATOM 2997 O O . GLN B 1 121 ? 7.295 25.642 -42.768 1.00 147.60 121 GLN B O 1
ATOM 3003 N N . GLY B 1 122 ? 9.047 25.391 -44.156 1.00 162.56 122 GLY B N 1
ATOM 3004 C CA . GLY B 1 122 ? 8.577 26.339 -45.154 1.00 160.29 122 GLY B CA 1
ATOM 3005 C C . GLY B 1 122 ? 7.205 26.098 -45.758 1.00 149.55 122 GLY B C 1
ATOM 3006 O O . GLY B 1 122 ? 6.893 24.977 -46.170 1.00 155.50 122 GLY B O 1
ATOM 3007 N N . ASN B 1 123 ? 6.377 27.142 -45.818 1.00 130.16 123 ASN B N 1
ATOM 3008 C CA . ASN B 1 123 ? 5.033 27.069 -46.394 1.00 109.19 123 ASN B CA 1
ATOM 3009 C C . ASN B 1 123 ? 4.913 28.162 -47.455 1.00 104.21 123 ASN B C 1
ATOM 3010 O O . ASN B 1 123 ? 4.656 29.325 -47.121 1.00 102.00 123 ASN B O 1
ATOM 3015 N N . ILE B 1 124 ? 5.064 27.794 -48.735 1.00 91.79 124 ILE B N 1
ATOM 3016 C CA . ILE B 1 124 ? 5.036 28.803 -49.790 1.00 78.65 124 ILE B CA 1
ATOM 3017 C C . ILE B 1 124 ? 3.603 29.255 -50.030 1.00 76.63 124 ILE B C 1
ATOM 3018 O O . ILE B 1 124 ? 3.352 30.189 -50.800 1.00 89.24 124 ILE B O 1
ATOM 3023 N N . ASP B 1 125 ? 2.655 28.661 -49.321 1.00 83.26 125 ASP B N 1
ATOM 3024 C CA . ASP B 1 125 ? 1.272 29.082 -49.501 1.00 95.54 125 ASP B CA 1
ATOM 3025 C C . ASP B 1 125 ? 0.953 30.385 -48.781 1.00 85.42 125 ASP B C 1
ATOM 3026 O O . ASP B 1 125 ? -0.081 30.996 -49.077 1.00 83.87 125 ASP B O 1
ATOM 3031 N N . ASN B 1 126 ? 1.805 30.816 -47.846 1.00 66.23 126 ASN B N 1
ATOM 3032 C CA . ASN B 1 126 ? 1.704 32.127 -47.230 1.00 64.35 126 ASN B CA 1
ATOM 3033 C C . ASN B 1 126 ? 2.608 33.146 -47.903 1.00 71.96 126 ASN B C 1
ATOM 3034 O O . ASN B 1 126 ? 2.974 34.146 -47.280 1.00 79.64 126 ASN B O 1
ATOM 3039 N N . ILE B 1 127 ? 3.002 32.896 -49.149 1.00 63.62 127 ILE B N 1
ATOM 3040 C CA . ILE B 1 127 ? 3.813 33.824 -49.925 1.00 54.48 127 ILE B CA 1
ATOM 3041 C C . ILE B 1 127 ? 3.010 34.224 -51.152 1.00 56.23 127 ILE B C 1
ATOM 3042 O O . ILE B 1 127 ? 2.398 33.372 -51.805 1.00 71.90 127 ILE B O 1
ATOM 3047 N N . VAL B 1 128 ? 3.004 35.516 -51.456 1.00 48.98 128 VAL B N 1
ATOM 3048 C CA . VAL B 1 128 ? 2.365 36.003 -52.669 1.00 58.18 128 VAL B CA 1
ATOM 3049 C C . VAL B 1 128 ? 3.338 35.823 -53.823 1.00 67.23 128 VAL B C 1
ATOM 3050 O O . VAL B 1 128 ? 4.510 36.217 -53.717 1.00 63.00 128 VAL B O 1
ATOM 3054 N N . PHE B 1 129 ? 2.866 35.200 -54.912 1.00 59.50 129 PHE B N 1
ATOM 3055 C CA . PHE B 1 129 ? 3.630 35.062 -56.147 1.00 56.72 129 PHE B CA 1
ATOM 3056 C C . PHE B 1 129 ? 2.941 35.850 -57.245 1.00 61.66 129 PHE B C 1
ATOM 3057 O O . PHE B 1 129 ? 1.735 35.686 -57.475 1.00 68.01 129 PHE B O 1
ATOM 3065 N N . ALA B 1 130 ? 3.704 36.659 -57.958 1.00 61.43 130 ALA B N 1
ATOM 3066 C CA . ALA B 1 130 ? 3.253 37.199 -59.236 1.00 48.79 130 ALA B CA 1
ATOM 3067 C C . ALA B 1 130 ? 4.095 36.512 -60.298 1.00 56.11 130 ALA B C 1
ATOM 3068 O O . ALA B 1 130 ? 5.326 36.631 -60.299 1.00 59.59 130 ALA B O 1
ATOM 3070 N N . VAL B 1 131 ? 3.448 35.708 -61.135 1.00 65.64 131 VAL B N 1
ATOM 3071 C CA . VAL B 1 131 ? 4.134 35.138 -62.289 1.00 55.43 131 VAL B CA 1
ATOM 3072 C C . VAL B 1 131 ? 4.092 36.162 -63.416 1.00 58.34 131 VAL B C 1
ATOM 3073 O O . VAL B 1 131 ? 3.017 36.624 -63.819 1.00 66.09 131 VAL B O 1
ATOM 3077 N N . CYS B 1 132 ? 5.267 36.535 -63.909 1.00 53.94 132 CYS B N 1
ATOM 3078 C CA . CYS B 1 132 ? 5.402 37.485 -65.013 1.00 59.29 132 CYS B CA 1
ATOM 3079 C C . CYS B 1 132 ? 5.855 36.770 -66.276 1.00 64.13 132 CYS B C 1
ATOM 3080 O O . CYS B 1 132 ? 6.991 36.290 -66.361 1.00 67.68 132 CYS B O 1
ATOM 3083 N N . ALA B 1 133 ? 4.961 36.730 -67.255 1.00 61.93 133 ALA B N 1
ATOM 3084 C CA . ALA B 1 133 ? 5.255 36.235 -68.590 1.00 52.74 133 ALA B CA 1
ATOM 3085 C C . ALA B 1 133 ? 5.837 37.407 -69.352 1.00 60.68 133 ALA B C 1
ATOM 3086 O O . ALA B 1 133 ? 5.102 38.243 -69.880 1.00 73.23 133 ALA B O 1
ATOM 3088 N N . ASN B 1 134 ? 7.157 37.485 -69.402 1.00 62.46 134 ASN B N 1
ATOM 3089 C CA . ASN B 1 134 ? 7.808 38.720 -69.799 1.00 62.78 134 ASN B CA 1
ATOM 3090 C C . ASN B 1 134 ? 8.206 38.699 -71.271 1.00 61.72 134 ASN B C 1
ATOM 3091 O O . ASN B 1 134 ? 8.336 37.636 -71.896 1.00 50.45 134 ASN B O 1
ATOM 3096 N N . LYS B 1 135 ? 8.422 39.915 -71.803 1.00 58.56 135 LYS B N 1
ATOM 3097 C CA . LYS B 1 135 ? 8.904 40.146 -73.169 1.00 71.73 135 LYS B CA 1
ATOM 3098 C C . LYS B 1 135 ? 7.806 39.882 -74.198 1.00 78.25 135 LYS B C 1
ATOM 3099 O O . LYS B 1 135 ? 8.064 39.326 -75.272 1.00 71.98 135 LYS B O 1
ATOM 3105 N N . ILE B 1 136 ? 6.568 40.252 -73.851 1.00 73.36 136 ILE B N 1
ATOM 3106 C CA . ILE B 1 136 ? 5.468 40.158 -74.803 1.00 71.16 136 ILE B CA 1
ATOM 3107 C C . ILE B 1 136 ? 5.680 41.065 -76.015 1.00 73.56 136 ILE B C 1
ATOM 3108 O O . ILE B 1 136 ? 5.081 40.844 -77.072 1.00 77.20 136 ILE B O 1
ATOM 3113 N N . ASP B 1 137 ? 6.549 42.064 -75.896 1.00 79.20 137 ASP B N 1
ATOM 3114 C CA . ASP B 1 137 ? 6.826 42.975 -76.998 1.00 75.60 137 ASP B CA 1
ATOM 3115 C C . ASP B 1 137 ? 7.605 42.330 -78.137 1.00 82.17 137 ASP B C 1
ATOM 3116 O O . ASP B 1 137 ? 7.672 42.917 -79.221 1.00 84.83 137 ASP B O 1
ATOM 3121 N N . SER B 1 138 ? 8.228 41.169 -77.929 1.00 95.99 138 SER B N 1
ATOM 3122 C CA . SER B 1 138 ? 9.141 40.666 -78.947 1.00 100.38 138 SER B CA 1
ATOM 3123 C C . SER B 1 138 ? 8.378 40.111 -80.141 1.00 104.62 138 SER B C 1
ATOM 3124 O O . SER B 1 138 ? 7.432 39.329 -79.993 1.00 91.47 138 SER B O 1
ATOM 3127 N N . THR B 1 139 ? 8.803 40.533 -81.331 1.00 122.63 139 THR B N 1
ATOM 3128 C CA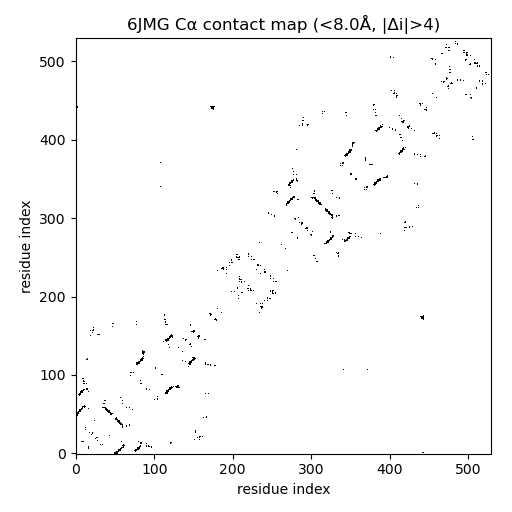 . THR B 1 139 ? 8.242 40.010 -82.571 1.00 127.52 139 THR B CA 1
ATOM 3129 C C . THR B 1 139 ? 8.567 38.530 -82.759 1.00 127.52 139 THR B C 1
ATOM 3130 O O . THR B 1 139 ? 7.763 37.782 -83.331 1.00 128.29 139 THR B O 1
ATOM 3134 N N . LYS B 1 140 ? 9.735 38.090 -82.282 1.00 120.92 140 LYS B N 1
ATOM 3135 C CA . LYS B 1 140 ? 10.168 36.714 -82.491 1.00 117.13 140 LYS B CA 1
ATOM 3136 C C . LYS B 1 140 ? 9.143 35.736 -81.931 1.00 114.28 140 LYS B C 1
ATOM 3137 O O . LYS B 1 140 ? 8.447 36.024 -80.952 1.00 115.62 140 LYS B O 1
ATOM 3143 N N . HIS B 1 141 ? 9.075 34.566 -82.569 1.00 109.89 141 HIS B N 1
ATOM 3144 C CA . HIS B 1 141 ? 8.121 33.503 -82.265 1.00 101.92 141 HIS B CA 1
ATOM 3145 C C . HIS B 1 141 ? 7.862 33.352 -80.773 1.00 96.05 141 HIS B C 1
ATOM 3146 O O . HIS B 1 141 ? 8.789 33.119 -79.987 1.00 93.23 141 HIS B O 1
ATOM 3153 N N . ARG B 1 142 ? 6.595 33.486 -80.380 1.00 87.28 142 ARG B N 1
ATOM 3154 C CA . ARG B 1 142 ? 6.208 33.308 -78.989 1.00 79.83 142 ARG B CA 1
ATOM 3155 C C . ARG B 1 142 ? 5.935 31.832 -78.745 1.00 77.39 142 ARG B C 1
ATOM 3156 O O . ARG B 1 142 ? 5.140 31.218 -79.458 1.00 80.33 142 ARG B O 1
ATOM 3164 N N . SER B 1 143 ? 6.593 31.263 -77.738 1.00 78.91 143 SER B N 1
ATOM 3165 C CA . SER B 1 143 ? 6.561 29.822 -77.549 1.00 75.49 143 SER B CA 1
ATOM 3166 C C . SER B 1 143 ? 5.721 29.387 -76.364 1.00 67.13 143 SER B C 1
ATOM 3167 O O . SER B 1 143 ? 5.427 28.196 -76.242 1.00 71.60 143 SER B O 1
ATOM 3170 N N . VAL B 1 144 ? 5.290 30.312 -75.517 1.00 56.15 144 VAL B N 1
ATOM 3171 C CA . VAL B 1 144 ? 4.425 29.986 -74.393 1.00 62.43 144 VAL B CA 1
ATOM 3172 C C . VAL B 1 144 ? 3.208 30.892 -74.503 1.00 62.33 144 VAL B C 1
ATOM 3173 O O . VAL B 1 144 ? 3.349 32.112 -74.669 1.00 61.43 144 VAL B O 1
ATOM 3177 N N . ASP B 1 145 ? 2.023 30.293 -74.517 1.00 64.16 145 ASP B N 1
ATOM 3178 C CA . ASP B 1 145 ? 0.812 31.084 -74.659 1.00 82.07 145 ASP B CA 1
ATOM 3179 C C . ASP B 1 145 ? 0.181 31.342 -73.294 1.00 83.11 145 ASP B C 1
ATOM 3180 O O . ASP B 1 145 ? 0.417 30.619 -72.318 1.00 79.83 145 ASP B O 1
ATOM 3185 N N . GLU B 1 146 ? -0.652 32.385 -73.256 1.00 77.39 146 GLU B N 1
ATOM 3186 C CA . GLU B 1 146 ? -1.243 32.843 -72.004 1.00 66.03 146 GLU B CA 1
ATOM 3187 C C . GLU B 1 146 ? -2.062 31.741 -71.334 1.00 65.49 146 GLU B C 1
ATOM 3188 O O . GLU B 1 146 ? -2.077 31.627 -70.105 1.00 80.05 146 GLU B O 1
ATOM 3194 N N . SER B 1 147 ? -2.754 30.930 -72.123 1.00 68.58 147 SER B N 1
ATOM 3195 C CA . SER B 1 147 ? -3.462 29.771 -71.595 1.00 79.23 147 SER B CA 1
ATOM 3196 C C . SER B 1 147 ? -2.558 28.969 -70.669 1.00 76.35 147 SER B C 1
ATOM 3197 O O . SER B 1 147 ? -2.899 28.708 -69.511 1.00 84.29 147 SER B O 1
ATOM 3200 N N . GLU B 1 148 ? -1.390 28.567 -71.181 1.00 66.50 148 GLU B N 1
ATOM 3201 C CA . GLU B 1 148 ? -0.510 27.653 -70.455 1.00 63.72 148 GLU B CA 1
ATOM 3202 C C . GLU B 1 148 ? 0.041 28.292 -69.185 1.00 73.64 148 GLU B C 1
ATOM 3203 O O . GLU B 1 148 ? 0.048 27.671 -68.114 1.00 74.03 148 GLU B O 1
ATOM 3209 N N . GLY B 1 149 ? 0.524 29.531 -69.294 1.00 75.98 149 GLY B N 1
ATOM 3210 C CA . GLY B 1 149 ? 1.110 30.193 -68.142 1.00 75.30 149 GLY B CA 1
ATOM 3211 C C . GLY B 1 149 ? 0.087 30.568 -67.092 1.00 78.08 149 GLY B C 1
ATOM 3212 O O . GLY B 1 149 ? 0.338 30.420 -65.892 1.00 79.43 149 GLY B O 1
ATOM 3213 N N . ARG B 1 150 ? -1.074 31.075 -67.523 1.00 74.35 150 ARG B N 1
ATOM 3214 C CA . ARG B 1 150 ? -2.132 31.400 -66.570 1.00 72.38 150 ARG B CA 1
ATOM 3215 C C . ARG B 1 150 ? -2.623 30.150 -65.850 1.00 71.12 150 ARG B C 1
ATOM 3216 O O . ARG B 1 150 ? -2.842 30.164 -64.634 1.00 77.38 150 ARG B O 1
ATOM 3224 N N . LEU B 1 151 ? -2.741 29.041 -66.562 1.00 65.23 151 LEU B N 1
ATOM 3225 C CA . LEU B 1 151 ? -3.275 27.858 -65.911 1.00 73.56 151 LEU B CA 1
ATOM 3226 C C . LEU B 1 151 ? -2.277 27.281 -64.904 1.00 74.12 151 LEU B C 1
ATOM 3227 O O . LEU B 1 151 ? -2.664 26.865 -63.806 1.00 80.69 151 LEU B O 1
ATOM 3232 N N . TRP B 1 152 ? -0.987 27.282 -65.243 1.00 66.38 152 TRP B N 1
ATOM 3233 C CA . TRP B 1 152 ? 0.040 26.796 -64.321 1.00 63.74 152 TRP B CA 1
ATOM 3234 C C . TRP B 1 152 ? 0.114 27.660 -63.068 1.00 63.81 152 TRP B C 1
ATOM 3235 O O . TRP B 1 152 ? 0.302 27.150 -61.957 1.00 60.60 152 TRP B O 1
ATOM 3246 N N . SER B 1 153 ? -0.025 28.976 -63.236 1.00 55.56 153 SER B N 1
ATOM 3247 C CA . SER B 1 153 ? 0.071 29.911 -62.125 1.00 59.34 153 SER B CA 1
ATOM 3248 C C . SER B 1 153 ? -1.153 29.829 -61.225 1.00 71.62 153 SER B C 1
ATOM 3249 O O . SER B 1 153 ? -1.049 29.523 -60.028 1.00 69.50 153 SER B O 1
ATOM 3252 N N . GLU B 1 154 ? -2.335 30.078 -61.799 1.00 73.47 154 GLU B N 1
ATOM 3253 C CA . GLU B 1 154 ? -3.535 30.226 -60.984 1.00 72.54 154 GLU B CA 1
ATOM 3254 C C . GLU B 1 154 ? -3.898 28.930 -60.274 1.00 73.29 154 GLU B C 1
ATOM 3255 O O . GLU B 1 154 ? -4.445 28.963 -59.167 1.00 82.42 154 GLU B O 1
ATOM 3261 N N . SER B 1 155 ? -3.574 27.782 -60.871 1.00 66.34 155 SER B N 1
ATOM 3262 C CA . SER B 1 155 ? -3.773 26.511 -60.184 1.00 68.23 155 SER B CA 1
ATOM 3263 C C . SER B 1 155 ? -2.954 26.404 -58.904 1.00 73.15 155 SER B C 1
ATOM 3264 O O . SER B 1 155 ? -3.208 25.502 -58.099 1.00 74.97 155 SER B O 1
ATOM 3267 N N . LYS B 1 156 ? -1.931 27.244 -58.728 1.00 73.06 156 LYS B N 1
ATOM 3268 C CA . LYS B 1 156 ? -1.088 27.165 -57.543 1.00 70.47 156 LYS B CA 1
ATOM 3269 C C . LYS B 1 156 ? -1.402 28.253 -56.533 1.00 70.42 156 LYS B C 1
ATOM 3270 O O . LYS B 1 156 ? -0.748 28.321 -55.495 1.00 76.75 156 LYS B O 1
ATOM 3276 N N . GLY B 1 157 ? -2.417 29.067 -56.787 1.00 71.04 157 GLY B N 1
ATOM 3277 C CA . GLY B 1 157 ? -2.683 30.221 -55.963 1.00 69.08 157 GLY B CA 1
ATOM 3278 C C . GLY B 1 157 ? -1.892 31.457 -56.327 1.00 67.32 157 GLY B C 1
ATOM 3279 O O . GLY B 1 157 ? -1.893 32.420 -55.554 1.00 71.26 157 GLY B O 1
ATOM 3280 N N . PHE B 1 158 ? -1.228 31.470 -57.479 1.00 63.39 158 PHE B N 1
ATOM 3281 C CA . PHE B 1 158 ? -0.411 32.603 -57.876 1.00 60.29 158 PHE B CA 1
ATOM 3282 C C . PHE B 1 158 ? -1.199 33.586 -58.725 1.00 74.38 158 PHE B C 1
ATOM 3283 O O . PHE B 1 158 ? -2.198 33.250 -59.358 1.00 84.47 158 PHE B O 1
ATOM 3291 N N . LEU B 1 159 ? -0.697 34.809 -58.756 1.00 77.02 159 LEU B N 1
ATOM 3292 C CA . LEU B 1 159 ? -1.108 35.824 -59.703 1.00 69.03 159 LEU B CA 1
ATOM 3293 C C . LEU B 1 159 ? -0.344 35.616 -61.007 1.00 74.94 159 LEU B C 1
ATOM 3294 O O . LEU B 1 159 ? 0.778 35.099 -61.009 1.00 80.71 159 LEU B O 1
ATOM 3299 N N . TYR B 1 160 ? -0.964 36.017 -62.119 1.00 67.92 160 TYR B N 1
ATOM 3300 C CA . TYR B 1 160 ? -0.391 35.860 -63.448 1.00 59.81 160 TYR B CA 1
ATOM 3301 C C . TYR B 1 160 ? -0.509 37.166 -64.202 1.00 58.58 160 TYR B C 1
ATOM 3302 O O . TYR B 1 160 ? -1.580 37.769 -64.210 1.00 59.31 160 TYR B O 1
ATOM 3311 N N . PHE B 1 161 ? 0.576 37.592 -64.853 1.00 69.84 161 PHE B N 1
ATOM 3312 C CA . PHE B 1 161 ? 0.568 38.843 -65.604 1.00 73.07 161 PHE B CA 1
ATOM 3313 C C . PHE B 1 161 ? 1.460 38.736 -66.829 1.00 81.30 161 PHE B C 1
ATOM 3314 O O . PHE B 1 161 ? 2.526 38.121 -66.777 1.00 88.86 161 PHE B O 1
ATOM 3322 N N . GLU B 1 162 ? 1.010 39.328 -67.930 1.00 74.98 162 GLU B N 1
ATOM 3323 C CA . GLU B 1 162 ? 1.835 39.496 -69.116 1.00 71.23 162 GLU B CA 1
ATOM 3324 C C . GLU B 1 162 ? 2.543 40.838 -69.034 1.00 68.76 162 GLU B C 1
ATOM 3325 O O . GLU B 1 162 ? 1.914 41.847 -68.711 1.00 78.12 162 GLU B O 1
ATOM 3331 N N . THR B 1 163 ? 3.854 40.851 -69.286 1.00 59.69 163 THR B N 1
ATOM 3332 C CA . THR B 1 163 ? 4.655 42.039 -69.007 1.00 67.65 163 THR B CA 1
ATOM 3333 C C . THR B 1 163 ? 5.684 42.285 -70.098 1.00 67.09 163 THR B C 1
ATOM 3334 O O . THR B 1 163 ? 6.047 41.386 -70.860 1.00 68.09 163 THR B O 1
ATOM 3338 N N . SER B 1 164 ? 6.155 43.528 -70.147 1.00 66.00 164 SER B N 1
ATOM 3339 C CA . SER B 1 164 ? 7.312 43.903 -70.955 1.00 79.38 164 SER B CA 1
ATOM 3340 C C . SER B 1 164 ? 8.081 45.010 -70.239 1.00 79.55 164 SER B C 1
ATOM 3341 O O . SER B 1 164 ? 7.536 46.085 -69.975 1.00 67.98 164 SER B O 1
ATOM 3344 N N . ALA B 1 165 ? 9.345 44.758 -69.912 1.00 81.93 165 ALA B N 1
ATOM 3345 C CA . ALA B 1 165 ? 10.156 45.825 -69.333 1.00 83.98 165 ALA B CA 1
ATOM 3346 C C . ALA B 1 165 ? 10.528 46.874 -70.373 1.00 81.37 165 ALA B C 1
ATOM 3347 O O . ALA B 1 165 ? 10.792 48.029 -70.021 1.00 73.56 165 ALA B O 1
ATOM 3349 N N . GLN B 1 166 ? 10.553 46.494 -71.652 1.00 90.97 166 GLN B N 1
ATOM 3350 C CA . GLN B 1 166 ? 10.886 47.436 -72.715 1.00 95.08 166 GLN B CA 1
ATOM 3351 C C . GLN B 1 166 ? 9.710 48.365 -73.034 1.00 95.78 166 GLN B C 1
ATOM 3352 O O . GLN B 1 166 ? 9.904 49.568 -73.236 1.00 95.84 166 GLN B O 1
ATOM 3358 N N . SER B 1 167 ? 8.493 47.834 -73.098 1.00 88.39 167 SER B N 1
ATOM 3359 C CA . SER B 1 167 ? 7.327 48.664 -73.378 1.00 87.24 167 SER B CA 1
ATOM 3360 C C . SER B 1 167 ? 6.705 49.275 -72.129 1.00 90.48 167 SER B C 1
ATOM 3361 O O . SER B 1 167 ? 6.089 50.345 -72.212 1.00 93.61 167 SER B O 1
ATOM 3364 N N . GLY B 1 168 ? 6.865 48.636 -70.970 1.00 87.01 168 GLY B N 1
ATOM 3365 C CA . GLY B 1 168 ? 6.151 49.022 -69.772 1.00 74.43 168 GLY B CA 1
ATOM 3366 C C . GLY B 1 168 ? 4.808 48.340 -69.589 1.00 73.01 168 GLY B C 1
ATOM 3367 O O . GLY B 1 168 ? 4.234 48.416 -68.486 1.00 68.02 168 GLY B O 1
ATOM 3368 N N . GLU B 1 169 ? 4.301 47.668 -70.628 1.00 61.37 169 GLU B N 1
ATOM 3369 C CA . GLU B 1 169 ? 2.981 47.046 -70.576 1.00 66.37 169 GLU B CA 1
ATOM 3370 C C . GLU B 1 169 ? 2.881 46.050 -69.426 1.00 75.87 169 GLU B C 1
ATOM 3371 O O . GLU B 1 169 ? 3.790 45.242 -69.208 1.00 80.24 169 GLU B O 1
ATOM 3377 N N . GLY B 1 170 ? 1.771 46.126 -68.684 1.00 79.63 170 GLY B N 1
ATOM 3378 C CA . GLY B 1 170 ? 1.461 45.206 -67.601 1.00 83.75 170 GLY B CA 1
ATOM 3379 C C . GLY B 1 170 ? 2.232 45.396 -66.302 1.00 80.33 170 GLY B C 1
ATOM 3380 O O . GLY B 1 170 ? 1.817 44.849 -65.273 1.00 77.64 170 GLY B O 1
ATOM 3381 N N . ILE B 1 171 ? 3.316 46.178 -66.304 1.00 75.19 171 ILE B N 1
ATOM 3382 C CA . ILE B 1 171 ? 4.213 46.239 -65.153 1.00 70.95 171 ILE B CA 1
ATOM 3383 C C . ILE B 1 171 ? 3.568 46.981 -63.983 1.00 79.59 171 ILE B C 1
ATOM 3384 O O . ILE B 1 171 ? 3.594 46.507 -62.840 1.00 82.50 171 ILE B O 1
ATOM 3389 N N . ASN B 1 172 ? 3.000 48.159 -64.236 1.00 83.85 172 ASN B N 1
ATOM 3390 C CA . ASN B 1 172 ? 2.362 48.889 -63.146 1.00 79.91 172 ASN B CA 1
ATOM 3391 C C . ASN B 1 172 ? 1.166 48.119 -62.603 1.00 77.23 172 ASN B C 1
ATOM 3392 O O . ASN B 1 172 ? 0.972 48.033 -61.383 1.00 76.10 172 ASN B O 1
ATOM 3397 N N . GLU B 1 173 ? 0.403 47.475 -63.486 1.00 73.34 173 GLU B N 1
ATOM 3398 C CA . GLU B 1 173 ? -0.765 46.741 -63.021 1.00 78.77 173 GLU B CA 1
ATOM 3399 C C . GLU B 1 173 ? -0.338 45.521 -62.223 1.00 73.78 173 GLU B C 1
ATOM 3400 O O . GLU B 1 173 ? -0.958 45.200 -61.200 1.00 71.44 173 GLU B O 1
ATOM 3406 N N . MET B 1 174 ? 0.741 44.853 -62.663 1.00 74.14 174 MET B N 1
ATOM 3407 C CA . MET B 1 174 ? 1.287 43.707 -61.930 1.00 65.97 174 MET B CA 1
ATOM 3408 C C . MET B 1 174 ? 1.721 44.110 -60.525 1.00 71.30 174 MET B C 1
ATOM 3409 O O . MET B 1 174 ? 1.339 43.473 -59.538 1.00 72.59 174 MET B O 1
ATOM 3414 N N . PHE B 1 175 ? 2.534 45.162 -60.420 1.00 71.08 175 PHE B N 1
ATOM 3415 C CA . PHE B 1 175 ? 3.004 45.595 -59.109 1.00 76.19 175 PHE B CA 1
ATOM 3416 C C . PHE B 1 175 ? 1.854 46.069 -58.228 1.00 78.62 175 PHE B C 1
ATOM 3417 O O . PHE B 1 175 ? 1.921 45.936 -57.001 1.00 80.50 175 PHE B O 1
ATOM 3425 N N . GLN B 1 176 ? 0.790 46.618 -58.823 1.00 80.05 176 GLN B N 1
ATOM 3426 C CA . GLN B 1 176 ? -0.332 47.054 -58.002 1.00 73.51 176 GLN B CA 1
ATOM 3427 C C . GLN B 1 176 ? -1.089 45.855 -57.444 1.00 72.46 176 GLN B C 1
ATOM 3428 O O . GLN B 1 176 ? -1.437 45.830 -56.259 1.00 73.55 176 GLN B O 1
ATOM 3434 N N . ALA B 1 177 ? -1.292 44.821 -58.256 1.00 74.78 177 ALA B N 1
ATOM 3435 C CA . ALA B 1 177 ? -1.948 43.621 -57.746 1.00 77.08 177 ALA B CA 1
ATOM 3436 C C . ALA B 1 177 ? -1.060 42.894 -56.749 1.00 76.35 177 ALA B C 1
ATOM 3437 O O . ALA B 1 177 ? -1.543 42.371 -55.735 1.00 76.67 177 ALA B O 1
ATOM 3439 N N . PHE B 1 178 ? 0.239 42.844 -57.048 1.00 67.73 178 PHE B N 1
ATOM 3440 C CA . PHE B 1 178 ? 1.215 42.166 -56.207 1.00 71.33 178 PHE B CA 1
ATOM 3441 C C . PHE B 1 178 ? 1.242 42.774 -54.811 1.00 75.21 178 PHE B C 1
ATOM 3442 O O . PHE B 1 178 ? 1.128 42.068 -53.797 1.00 60.04 178 PHE B O 1
ATOM 3450 N N . TYR B 1 179 ? 1.384 44.098 -54.746 1.00 74.81 179 TYR B N 1
ATOM 3451 C CA . TYR B 1 179 ? 1.525 44.756 -53.461 1.00 73.11 179 TYR B CA 1
ATOM 3452 C C . TYR B 1 179 ? 0.229 44.749 -52.676 1.00 73.76 179 TYR B C 1
ATOM 3453 O O . TYR B 1 179 ? 0.265 44.631 -51.449 1.00 78.37 179 TYR B O 1
ATOM 3462 N N . SER B 1 180 ? -0.919 44.780 -53.355 1.00 70.36 180 SER B N 1
ATOM 3463 C CA . SER B 1 180 ? -2.179 44.723 -52.622 1.00 74.03 180 SER B CA 1
ATOM 3464 C C . SER B 1 180 ? -2.391 43.353 -52.004 1.00 73.61 180 SER B C 1
ATOM 3465 O O . SER B 1 180 ? -2.794 43.245 -50.842 1.00 83.17 180 SER B O 1
ATOM 3468 N N . ALA B 1 181 ? -2.071 42.301 -52.743 1.00 67.13 181 ALA B N 1
ATOM 3469 C CA . ALA B 1 181 ? -2.175 40.965 -52.185 1.00 68.35 181 ALA B CA 1
ATOM 3470 C C . ALA B 1 181 ? -1.282 40.804 -50.970 1.00 69.89 181 ALA B C 1
ATOM 3471 O O . ALA B 1 181 ? -1.618 40.036 -50.060 1.00 73.65 181 ALA B O 1
ATOM 3473 N N . ILE B 1 182 ? -0.127 41.487 -50.952 1.00 67.67 182 ILE B N 1
ATOM 3474 C CA . ILE B 1 182 ? 0.786 41.359 -49.818 1.00 69.45 182 ILE B CA 1
ATOM 3475 C C . ILE B 1 182 ? 0.214 42.080 -48.608 1.00 69.95 182 ILE B C 1
ATOM 3476 O O . ILE B 1 182 ? 0.285 41.587 -47.479 1.00 76.74 182 ILE B O 1
ATOM 3481 N N . VAL B 1 183 ? -0.394 43.240 -48.834 1.00 64.50 183 VAL B N 1
ATOM 3482 C CA . VAL B 1 183 ? -1.101 43.946 -47.773 1.00 69.75 183 VAL B CA 1
ATOM 3483 C C . VAL B 1 183 ? -2.202 43.069 -47.188 1.00 71.81 183 VAL B C 1
ATOM 3484 O O . VAL B 1 183 ? -2.347 42.962 -45.966 1.00 79.97 183 VAL B O 1
ATOM 3488 N N . ASP B 1 184 ? -2.987 42.419 -48.053 1.00 73.33 184 ASP B N 1
ATOM 3489 C CA . ASP B 1 184 ? -4.038 41.523 -47.578 1.00 72.14 184 ASP B CA 1
ATOM 3490 C C . ASP B 1 184 ? -3.452 40.387 -46.747 1.00 72.23 184 ASP B C 1
ATOM 3491 O O . ASP B 1 184 ? -4.053 39.960 -45.757 1.00 81.21 184 ASP B O 1
ATOM 3496 N N . LEU B 1 185 ? -2.284 39.869 -47.146 1.00 71.75 185 LEU B N 1
ATOM 3497 C CA . LEU B 1 185 ? -1.617 38.831 -46.361 1.00 73.95 185 LEU B CA 1
ATOM 3498 C C . LEU B 1 185 ? -1.068 39.378 -45.040 1.00 72.54 185 LEU B C 1
ATOM 3499 O O . LEU B 1 185 ? -1.076 38.677 -44.024 1.00 68.93 185 LEU B O 1
ATOM 3504 N N . CYS B 1 186 ? -0.564 40.613 -45.034 1.00 77.57 186 CYS B N 1
ATOM 3505 C CA . CYS B 1 186 ? -0.056 41.174 -43.786 1.00 81.48 186 CYS B CA 1
ATOM 3506 C C . CYS B 1 186 ? -1.199 41.518 -42.843 1.00 86.44 186 CYS B C 1
ATOM 3507 O O . CYS B 1 186 ? -1.068 41.373 -41.625 1.00 85.28 186 CYS B O 1
ATOM 3510 N N . ASP B 1 187 ? -2.325 41.983 -43.386 1.00 82.80 187 ASP B N 1
ATOM 3511 C CA . ASP B 1 187 ? -3.490 42.261 -42.555 1.00 73.01 187 ASP B CA 1
ATOM 3512 C C . ASP B 1 187 ? -4.047 41.003 -41.896 1.00 78.04 187 ASP B C 1
ATOM 3513 O O . ASP B 1 187 ? -4.821 41.114 -40.943 1.00 94.21 187 ASP B O 1
ATOM 3518 N N . ASN B 1 188 ? -3.689 39.812 -42.380 1.00 72.57 188 ASN B N 1
ATOM 3519 C CA . ASN B 1 188 ? -4.108 38.559 -41.761 1.00 80.36 188 ASN B CA 1
ATOM 3520 C C . ASN B 1 188 ? -2.982 37.896 -40.979 1.00 79.01 188 ASN B C 1
ATOM 3521 O O . ASN B 1 188 ? -2.944 36.664 -40.872 1.00 74.80 188 ASN B O 1
ATOM 3526 N N . GLY B 1 189 ? -2.064 38.685 -40.425 1.00 78.58 189 GLY B N 1
ATOM 3527 C CA . GLY B 1 189 ? -1.002 38.105 -39.627 1.00 83.78 189 GLY B CA 1
ATOM 3528 C C . GLY B 1 189 ? 0.015 37.301 -40.403 1.00 82.82 189 GLY B C 1
ATOM 3529 O O . GLY B 1 189 ? 0.720 36.477 -39.820 1.00 82.14 189 GLY B O 1
ATOM 3530 N N . GLY B 1 190 ? 0.104 37.513 -41.709 1.00 78.57 190 GLY B N 1
ATOM 3531 C CA . GLY B 1 190 ? 1.005 36.741 -42.532 1.00 78.11 190 GLY B CA 1
ATOM 3532 C C . GLY B 1 190 ? 0.523 35.354 -42.884 1.00 83.86 190 GLY B C 1
ATOM 3533 O O . GLY B 1 190 ? 1.334 34.522 -43.306 1.00 85.81 190 GLY B O 1
ATOM 3534 N N . LYS B 1 191 ? -0.765 35.062 -42.713 1.00 90.31 191 LYS B N 1
ATOM 3535 C CA . LYS B 1 191 ? -1.337 33.808 -43.181 1.00 95.10 191 LYS B CA 1
ATOM 3536 C C . LYS B 1 191 ? -2.281 34.081 -44.345 1.00 86.95 191 LYS B C 1
ATOM 3537 O O . LYS B 1 191 ? -3.001 35.084 -44.352 1.00 89.00 191 LYS B O 1
ATOM 3543 N N . ARG B 1 192 ? -2.262 33.183 -45.322 1.00 81.85 192 ARG B N 1
ATOM 3544 C CA . ARG B 1 192 ? -2.981 33.392 -46.574 1.00 87.35 192 ARG B CA 1
ATOM 3545 C C . ARG B 1 192 ? -4.474 33.514 -46.341 1.00 91.70 192 ARG B C 1
ATOM 3546 O O . ARG B 1 192 ? -5.065 32.658 -45.645 1.00 95.12 192 ARG B O 1
ATOM 3554 N N . PRO B 1 193 ? -5.145 34.539 -46.857 1.00 83.63 193 PRO B N 1
ATOM 3555 C CA . PRO B 1 193 ? -6.588 34.678 -46.671 1.00 86.37 193 PRO B CA 1
ATOM 3556 C C . PRO B 1 193 ? -7.349 33.534 -47.339 1.00 106.76 193 PRO B C 1
ATOM 3557 O O . PRO B 1 193 ? -7.089 33.190 -48.496 1.00 111.30 193 PRO B O 1
ATOM 3561 N N . VAL B 1 194 ? -8.301 32.959 -46.603 1.00 123.45 194 VAL B N 1
ATOM 3562 C CA . VAL B 1 194 ? -9.151 31.882 -47.110 1.00 131.38 194 VAL B CA 1
ATOM 3563 C C . VAL B 1 194 ? -10.385 32.467 -47.792 1.00 129.73 194 VAL B C 1
ATOM 3564 O O . VAL B 1 194 ? -11.075 33.328 -47.229 1.00 116.45 194 VAL B O 1
ATOM 3568 N N . SER B 1 195 ? -10.653 32.006 -49.013 1.00 141.30 195 SER B N 1
ATOM 3569 C CA . SER B 1 195 ? -11.749 32.518 -49.831 1.00 149.98 195 SER B CA 1
ATOM 3570 C C . SER B 1 195 ? -12.989 31.623 -49.757 1.00 150.43 195 SER B C 1
ATOM 3571 O O . SER B 1 195 ? -12.879 30.394 -49.812 1.00 152.14 195 SER B O 1
ATOM 3574 N N . ALA B 1 196 ? -14.167 32.240 -49.593 1.00 148.53 196 ALA B N 1
ATOM 3575 C CA . ALA B 1 196 ? -15.415 31.516 -49.841 1.00 148.58 196 ALA B CA 1
ATOM 3576 C C . ALA B 1 196 ? -15.622 31.253 -51.331 1.00 154.51 196 ALA B C 1
ATOM 3577 O O . ALA B 1 196 ? -16.327 30.306 -51.699 1.00 151.87 196 ALA B O 1
ATOM 3579 N N . ILE B 1 197 ? -15.045 32.100 -52.197 1.00 165.43 197 ILE B N 1
ATOM 3580 C CA . ILE B 1 197 ? -15.100 31.883 -53.641 1.00 158.36 197 ILE B CA 1
ATOM 3581 C C . ILE B 1 197 ? -14.312 30.620 -53.981 1.00 161.19 197 ILE B C 1
ATOM 3582 O O . ILE B 1 197 ? -13.562 30.076 -53.159 1.00 161.55 197 ILE B O 1
ATOM 3587 N N . ASN B 1 198 ? -14.484 30.140 -55.207 1.00 159.31 198 ASN B N 1
ATOM 3588 C CA . ASN B 1 198 ? -13.488 29.259 -55.790 1.00 157.44 198 ASN B CA 1
ATOM 3589 C C . ASN B 1 198 ? -13.484 29.383 -57.305 1.00 149.81 198 ASN B C 1
ATOM 3590 O O . ASN B 1 198 ? -14.508 29.661 -57.943 1.00 140.73 198 ASN B O 1
ATOM 3595 N N . ILE B 1 199 ? -12.306 29.105 -57.865 1.00 148.19 199 ILE B N 1
ATOM 3596 C CA . ILE B 1 199 ? -12.158 28.939 -59.286 1.00 138.49 199 ILE B CA 1
ATOM 3597 C C . ILE B 1 199 ? -12.972 27.726 -59.713 1.00 133.22 199 ILE B C 1
ATOM 3598 O O . ILE B 1 199 ? -13.413 26.914 -58.892 1.00 138.99 199 ILE B O 1
ATOM 3603 N N . GLY B 1 200 ? -13.193 27.610 -61.007 1.00 123.75 200 GLY B N 1
ATOM 3604 C CA . GLY B 1 200 ? -13.788 26.387 -61.492 1.00 120.40 200 GLY B CA 1
ATOM 3605 C C . GLY B 1 200 ? -12.912 25.145 -61.509 1.00 114.30 200 GLY B C 1
ATOM 3606 O O . GLY B 1 200 ? -13.317 24.164 -62.148 1.00 113.44 200 GLY B O 1
ATOM 3607 N N . PHE B 1 201 ? -11.749 25.112 -60.840 1.00 96.06 201 PHE B N 1
ATOM 3608 C CA . PHE B 1 201 ? -10.929 23.940 -61.119 1.00 91.72 201 PHE B CA 1
ATOM 3609 C C . PHE B 1 201 ? -9.918 23.573 -60.035 1.00 87.48 201 PHE B C 1
ATOM 3610 O O . PHE B 1 201 ? -9.320 24.433 -59.393 1.00 87.31 201 PHE B O 1
ATOM 3618 N N . THR B 1 202 ? -9.774 22.258 -59.860 1.00 85.29 202 THR B N 1
ATOM 3619 C CA . THR B 1 202 ? -8.715 21.584 -59.121 1.00 73.97 202 THR B CA 1
ATOM 3620 C C . THR B 1 202 ? -7.343 22.006 -59.635 1.00 88.83 202 THR B C 1
ATOM 3621 O O . THR B 1 202 ? -7.183 22.422 -60.786 1.00 84.86 202 THR B O 1
ATOM 3625 N N . LYS B 1 203 ? -6.338 21.891 -58.768 1.00 92.70 203 LYS B N 1
ATOM 3626 C CA . LYS B 1 203 ? -4.963 21.932 -59.242 1.00 86.57 203 LYS B CA 1
ATOM 3627 C C . LYS B 1 203 ? -4.653 20.713 -60.106 1.00 92.09 203 LYS B C 1
ATOM 3628 O O . LYS B 1 203 ? -4.027 20.836 -61.166 1.00 94.05 203 LYS B O 1
ATOM 3634 N N . GLU B 1 204 ? -5.100 19.529 -59.676 1.00 88.80 204 GLU B N 1
ATOM 3635 C CA . GLU B 1 204 ? -4.885 18.322 -60.468 1.00 84.72 204 GLU B CA 1
ATOM 3636 C C . GLU B 1 204 ? -5.590 18.395 -61.818 1.00 79.49 204 GLU B C 1
ATOM 3637 O O . GLU B 1 204 ? -5.097 17.845 -62.811 1.00 74.41 204 GLU B O 1
ATOM 3643 N N . GLN B 1 205 ? -6.734 19.075 -61.881 1.00 74.89 205 GLN B N 1
ATOM 3644 C CA . GLN B 1 205 ? -7.354 19.325 -63.175 1.00 80.85 205 GLN B CA 1
ATOM 3645 C C . GLN B 1 205 ? -6.401 20.085 -64.085 1.00 86.58 205 GLN B C 1
ATOM 3646 O O . GLN B 1 205 ? -6.156 19.684 -65.230 1.00 88.23 205 GLN B O 1
ATOM 3652 N N . ALA B 1 206 ? -5.826 21.172 -63.573 1.00 84.11 206 ALA B N 1
ATOM 3653 C CA . ALA B 1 206 ? -4.924 21.984 -64.379 1.00 78.08 206 ALA B CA 1
ATOM 3654 C C . ALA B 1 206 ? -3.633 21.243 -64.696 1.00 73.84 206 ALA B C 1
ATOM 3655 O O . ALA B 1 206 ? -3.084 21.394 -65.792 1.00 86.52 206 ALA B O 1
ATOM 3657 N N . ASP B 1 207 ? -3.137 20.433 -63.758 1.00 63.36 207 ASP B N 1
ATOM 3658 C CA . ASP B 1 207 ? -1.888 19.722 -63.999 1.00 65.72 207 ASP B CA 1
ATOM 3659 C C . ASP B 1 207 ? -2.018 18.741 -65.159 1.00 76.68 207 ASP B C 1
ATOM 3660 O O . ASP B 1 207 ? -1.128 18.667 -66.018 1.00 86.01 207 ASP B O 1
ATOM 3665 N N . SER B 1 208 ? -3.126 17.997 -65.225 1.00 76.05 208 SER B N 1
ATOM 3666 C CA . SER B 1 208 ? -3.265 17.028 -66.308 1.00 78.65 208 SER B CA 1
ATOM 3667 C C . SER B 1 208 ? -3.586 17.718 -67.624 1.00 69.72 208 SER B C 1
ATOM 3668 O O . SER B 1 208 ? -3.218 17.217 -68.689 1.00 66.78 208 SER B O 1
ATOM 3671 N N . ILE B 1 209 ? -4.227 18.882 -67.579 1.00 68.07 209 ILE B N 1
ATOM 3672 C CA . ILE B 1 209 ? -4.465 19.609 -68.820 1.00 68.45 209 ILE B CA 1
ATOM 3673 C C . ILE B 1 209 ? -3.142 19.940 -69.491 1.00 78.92 209 ILE B C 1
ATOM 3674 O O . ILE B 1 209 ? -2.976 19.751 -70.703 1.00 91.24 209 ILE B O 1
ATOM 3679 N N . ARG B 1 210 ? -2.170 20.419 -68.715 1.00 80.60 210 ARG B N 1
ATOM 3680 C CA . ARG B 1 210 ? -0.907 20.781 -69.342 1.00 80.95 210 ARG B CA 1
ATOM 3681 C C . ARG B 1 210 ? -0.093 19.546 -69.707 1.00 79.40 210 ARG B C 1
ATOM 3682 O O . ARG B 1 210 ? 0.561 19.536 -70.753 1.00 76.52 210 ARG B O 1
ATOM 3690 N N . ARG B 1 211 ? -0.143 18.485 -68.897 1.00 68.66 211 ARG B N 1
ATOM 3691 C CA . ARG B 1 211 ? 0.583 17.288 -69.288 1.00 71.58 211 ARG B CA 1
ATOM 3692 C C . ARG B 1 211 ? 0.002 16.709 -70.570 1.00 93.40 211 ARG B C 1
ATOM 3693 O O . ARG B 1 211 ? 0.743 16.173 -71.398 1.00 108.30 211 ARG B O 1
ATOM 3701 N N . ILE B 1 212 ? -1.305 16.871 -70.774 1.00 82.01 212 ILE B N 1
ATOM 3702 C CA . ILE B 1 212 ? -1.964 16.389 -71.972 1.00 78.02 212 ILE B CA 1
ATOM 3703 C C . ILE B 1 212 ? -1.678 17.304 -73.150 1.00 93.13 212 ILE B C 1
ATOM 3704 O O . ILE B 1 212 ? -1.658 16.849 -74.304 1.00 106.10 212 ILE B O 1
ATOM 3709 N N . ARG B 1 213 ? -1.433 18.593 -72.895 1.00 98.51 213 ARG B N 1
ATOM 3710 C CA . ARG B 1 213 ? -1.142 19.504 -73.998 1.00 103.65 213 ARG B CA 1
ATOM 3711 C C . ARG B 1 213 ? 0.234 19.222 -74.576 1.00 101.04 213 ARG B C 1
ATOM 3712 O O . ARG B 1 213 ? 0.463 19.430 -75.776 1.00 98.05 213 ARG B O 1
ATOM 3720 N N . ASN B 1 214 ? 1.128 18.685 -73.751 1.00 92.35 214 ASN B N 1
ATOM 3721 C CA . ASN B 1 214 ? 2.471 18.284 -74.145 1.00 104.15 214 ASN B CA 1
ATOM 3722 C C . ASN B 1 214 ? 2.570 16.770 -74.208 1.00 115.39 214 ASN B C 1
ATOM 3723 O O . ASN B 1 214 ? 3.461 16.137 -73.615 1.00 114.52 214 ASN B O 1
ATOM 3728 N N . CYS B 1 215 ? 1.557 16.170 -74.828 1.00 111.92 215 CYS B N 1
ATOM 3729 C CA . CYS B 1 215 ? 1.521 14.744 -75.097 1.00 107.64 215 CYS B CA 1
ATOM 3730 C C . CYS B 1 215 ? 1.020 14.510 -76.515 1.00 106.38 215 CYS B C 1
ATOM 3731 O O . CYS B 1 215 ? -0.001 15.079 -76.920 1.00 108.60 215 CYS B O 1
ATOM 3734 N N . LYS B 1 216 ? 1.771 13.713 -77.277 1.00 104.85 216 LYS B N 1
ATOM 3735 C CA . LYS B 1 216 ? 1.441 13.345 -78.653 1.00 95.39 216 LYS B CA 1
ATOM 3736 C C . LYS B 1 216 ? 1.342 11.827 -78.797 1.00 96.83 216 LYS B C 1
ATOM 3737 O O . LYS B 1 216 ? 1.497 11.296 -79.901 1.00 90.08 216 LYS B O 1
ATOM 3743 N N . ASP B 1 217 ? 1.132 11.122 -77.682 1.00 105.24 217 ASP B N 1
ATOM 3744 C CA . ASP B 1 217 ? 1.146 9.667 -77.603 1.00 96.92 217 ASP B CA 1
ATOM 3745 C C . ASP B 1 217 ? -0.079 9.220 -76.823 1.00 93.16 217 ASP B C 1
ATOM 3746 O O . ASP B 1 217 ? -0.350 9.732 -75.733 1.00 98.63 217 ASP B O 1
ATOM 3751 N N . SER B 1 218 ? -0.796 8.244 -77.362 1.00 91.62 218 SER B N 1
ATOM 3752 C CA . SER B 1 218 ? -2.094 7.932 -76.797 1.00 88.44 218 SER B CA 1
ATOM 3753 C C . SER B 1 218 ? -2.047 6.925 -75.653 1.00 86.24 218 SER B C 1
ATOM 3754 O O . SER B 1 218 ? -3.000 6.871 -74.875 1.00 88.94 218 SER B O 1
ATOM 3757 N N . TRP B 1 219 ? -0.957 6.177 -75.476 1.00 84.26 219 TRP B N 1
ATOM 3758 C CA . TRP B 1 219 ? -0.821 5.402 -74.243 1.00 75.99 219 TRP B CA 1
ATOM 3759 C C . TRP B 1 219 ? -0.602 6.314 -73.053 1.00 77.36 219 TRP B C 1
ATOM 3760 O O . TRP B 1 219 ? -1.286 6.196 -72.031 1.00 77.35 219 TRP B O 1
ATOM 3771 N N . ASP B 1 220 ? 0.354 7.236 -73.167 1.00 89.15 220 ASP B N 1
ATOM 3772 C CA . ASP B 1 220 ? 0.687 8.076 -72.026 1.00 95.00 220 ASP B CA 1
ATOM 3773 C C . ASP B 1 220 ? -0.431 9.054 -71.718 1.00 93.82 220 ASP B C 1
ATOM 3774 O O . ASP B 1 220 ? -0.580 9.478 -70.564 1.00 101.16 220 ASP B O 1
ATOM 3779 N N . MET B 1 221 ? -1.249 9.388 -72.722 1.00 83.95 221 MET B N 1
ATOM 3780 C CA . MET B 1 221 ? -2.327 10.343 -72.491 1.00 81.89 221 MET B CA 1
ATOM 3781 C C . MET B 1 221 ? -3.367 9.801 -71.534 1.00 86.00 221 MET B C 1
ATOM 3782 O O . MET B 1 221 ? -3.914 10.552 -70.717 1.00 84.67 221 MET B O 1
ATOM 3787 N N . LEU B 1 222 ? -3.645 8.503 -71.604 1.00 86.01 222 LEU B N 1
ATOM 3788 C CA . LEU B 1 222 ? -4.607 7.947 -70.677 1.00 83.60 222 LEU B CA 1
ATOM 3789 C C . LEU B 1 222 ? -3.959 7.316 -69.453 1.00 87.48 222 LEU B C 1
ATOM 3790 O O . LEU B 1 222 ? -4.673 7.013 -68.487 1.00 91.19 222 LEU B O 1
ATOM 3795 N N . GLY B 1 223 ? -2.629 7.221 -69.420 1.00 83.23 223 GLY B N 1
ATOM 3796 C CA . GLY B 1 223 ? -1.950 6.611 -68.288 1.00 80.54 223 GLY B CA 1
ATOM 3797 C C . GLY B 1 223 ? -2.061 5.099 -68.324 1.00 79.83 223 GLY B C 1
ATOM 3798 O O . GLY B 1 223 ? -2.512 4.471 -67.362 1.00 90.66 223 GLY B O 1
ATOM 3799 N N . VAL B 1 224 ? -1.624 4.500 -69.427 1.00 74.10 224 VAL B N 1
ATOM 3800 C CA . VAL B 1 224 ? -1.867 3.094 -69.707 1.00 75.97 224 VAL B CA 1
ATOM 3801 C C . VAL B 1 224 ? -0.693 2.536 -70.501 1.00 92.63 224 VAL B C 1
ATOM 3802 O O . VAL B 1 224 ? -0.072 3.240 -71.302 1.00 105.32 224 VAL B O 1
ATOM 3806 N N . LYS B 1 225 ? -0.388 1.264 -70.280 1.00 94.62 225 LYS B N 1
ATOM 3807 C CA . LYS B 1 225 ? 0.752 0.636 -70.927 1.00 94.77 225 LYS B CA 1
ATOM 3808 C C . LYS B 1 225 ? 0.314 -0.339 -72.012 1.00 89.02 225 LYS B C 1
ATOM 3809 O O . LYS B 1 225 ? -0.816 -0.839 -71.998 1.00 93.16 225 LYS B O 1
ATOM 3815 N N . PRO B 1 226 ? 1.213 -0.660 -72.959 1.00 82.69 226 PRO B N 1
ATOM 3816 C CA . PRO B 1 226 ? 0.834 -1.435 -74.152 1.00 90.56 226 PRO B CA 1
ATOM 3817 C C . PRO B 1 226 ? 0.076 -2.745 -73.973 1.00 106.80 226 PRO B C 1
ATOM 3818 O O . PRO B 1 226 ? -0.584 -3.197 -74.917 1.00 113.38 226 PRO B O 1
ATOM 3822 N N . GLY B 1 227 ? 0.145 -3.378 -72.814 1.00 116.16 227 GLY B N 1
ATOM 3823 C CA . GLY B 1 227 ? -0.543 -4.650 -72.687 1.00 126.86 227 GLY B CA 1
ATOM 3824 C C . GLY B 1 227 ? -1.972 -4.495 -72.205 1.00 129.57 227 GLY B C 1
ATOM 3825 O O . GLY B 1 227 ? -2.469 -5.357 -71.474 1.00 138.46 227 GLY B O 1
ATOM 3826 N N . ALA B 1 228 ? -2.653 -3.424 -72.623 1.00 116.18 228 ALA B N 1
ATOM 3827 C CA . ALA B 1 228 ? -3.918 -3.035 -72.006 1.00 100.16 228 ALA B CA 1
ATOM 3828 C C . ALA B 1 228 ? -5.134 -3.636 -72.703 1.00 99.86 228 ALA B C 1
ATOM 3829 O O . ALA B 1 228 ? -5.245 -3.594 -73.934 1.00 91.61 228 ALA B O 1
ATOM 3831 N N . THR B 1 229 ? -6.030 -4.213 -71.892 1.00 108.65 229 THR B N 1
ATOM 3832 C CA . THR B 1 229 ? -7.387 -4.583 -72.291 1.00 115.65 229 THR B CA 1
ATOM 3833 C C . THR B 1 229 ? -8.125 -3.429 -72.953 1.00 106.03 229 THR B C 1
ATOM 3834 O O . THR B 1 229 ? -7.910 -2.249 -72.648 1.00 98.06 229 THR B O 1
ATOM 3838 N N . ARG B 1 230 ? -9.047 -3.796 -73.838 1.00 97.59 230 ARG B N 1
ATOM 3839 C CA . ARG B 1 230 ? -10.133 -2.891 -74.186 1.00 93.77 230 ARG B CA 1
ATOM 3840 C C . ARG B 1 230 ? -10.784 -2.294 -72.938 1.00 98.12 230 ARG B C 1
ATOM 3841 O O . ARG B 1 230 ? -11.161 -1.116 -72.926 1.00 98.02 230 ARG B O 1
ATOM 3849 N N . ASP B 1 231 ? -10.933 -3.088 -71.876 1.00 101.96 231 ASP B N 1
ATOM 3850 C CA . ASP B 1 231 ? -11.594 -2.587 -70.672 1.00 105.40 231 ASP B CA 1
ATOM 3851 C C . ASP B 1 231 ? -10.717 -1.655 -69.831 1.00 99.21 231 ASP B C 1
ATOM 3852 O O . ASP B 1 231 ? -11.243 -0.787 -69.113 1.00 98.78 231 ASP B O 1
ATOM 3857 N N . GLU B 1 232 ? -9.394 -1.817 -69.881 1.00 89.87 232 GLU B N 1
ATOM 3858 C CA . GLU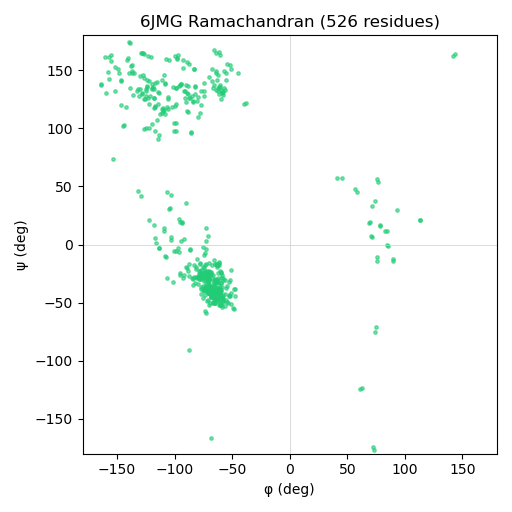 B 1 232 ? -8.538 -0.930 -69.107 1.00 95.36 232 GLU B CA 1
ATOM 3859 C C . GLU B 1 232 ? -8.479 0.448 -69.742 1.00 90.59 232 GLU B C 1
ATOM 3860 O O . GLU B 1 232 ? -8.451 1.465 -69.028 1.00 83.42 232 GLU B O 1
ATOM 3866 N N . VAL B 1 233 ? -8.481 0.507 -71.084 1.00 81.70 233 VAL B N 1
ATOM 3867 C CA . VAL B 1 233 ? -8.448 1.823 -71.703 1.00 73.63 233 VAL B CA 1
ATOM 3868 C C . VAL B 1 233 ? -9.774 2.524 -71.469 1.00 78.82 233 VAL B C 1
ATOM 3869 O O . VAL B 1 233 ? -9.793 3.728 -71.166 1.00 82.73 233 VAL B O 1
ATOM 3873 N N . ASN B 1 234 ? -10.879 1.768 -71.448 1.00 71.48 234 ASN B N 1
ATOM 3874 C CA . ASN B 1 234 ? -12.162 2.348 -71.074 1.00 65.12 234 ASN B CA 1
ATOM 3875 C C . ASN B 1 234 ? -12.088 2.945 -69.688 1.00 76.38 234 ASN B C 1
ATOM 3876 O O . ASN B 1 234 ? -12.481 4.094 -69.470 1.00 76.62 234 ASN B O 1
ATOM 3881 N N . LYS B 1 235 ? -11.549 2.204 -68.732 1.00 89.17 235 LYS B N 1
ATOM 3882 C CA . LYS B 1 235 ? -11.638 2.782 -67.407 1.00 81.74 235 LYS B CA 1
ATOM 3883 C C . LYS B 1 235 ? -10.571 3.838 -67.203 1.00 66.77 235 LYS B C 1
ATOM 3884 O O . LYS B 1 235 ? -10.805 4.815 -66.490 1.00 75.90 235 LYS B O 1
ATOM 3890 N N . ALA B 1 236 ? -9.441 3.731 -67.895 1.00 62.25 236 ALA B N 1
ATOM 3891 C CA . ALA B 1 236 ? -8.524 4.863 -67.909 1.00 62.04 236 ALA B CA 1
ATOM 3892 C C . ALA B 1 236 ? -9.197 6.074 -68.534 1.00 74.60 236 ALA B C 1
ATOM 3893 O O . ALA B 1 236 ? -9.060 7.201 -68.039 1.00 76.63 236 ALA B O 1
ATOM 3895 N N . TYR B 1 237 ? -9.943 5.855 -69.625 1.00 77.87 237 TYR B N 1
ATOM 3896 C CA . TYR B 1 237 ? -10.605 6.970 -70.287 1.00 67.59 237 TYR B CA 1
ATOM 3897 C C . TYR B 1 237 ? -11.628 7.620 -69.360 1.00 69.56 237 TYR B C 1
ATOM 3898 O O . TYR B 1 237 ? -11.665 8.856 -69.250 1.00 70.43 237 TYR B O 1
ATOM 3907 N N . ARG B 1 238 ? -12.432 6.811 -68.642 1.00 61.02 238 ARG B N 1
ATOM 3908 C CA . ARG B 1 238 ? -13.540 7.402 -67.889 1.00 61.02 238 ARG B CA 1
ATOM 3909 C C . ARG B 1 238 ? -13.066 8.251 -66.722 1.00 67.02 238 ARG B C 1
ATOM 3910 O O . ARG B 1 238 ? -13.778 9.172 -66.304 1.00 79.69 238 ARG B O 1
ATOM 3918 N N . LYS B 1 239 ? -11.878 7.999 -66.190 1.00 68.12 239 LYS B N 1
ATOM 3919 C CA . LYS B 1 239 ? -11.501 8.834 -65.058 1.00 76.33 239 LYS B CA 1
ATOM 3920 C C . LYS B 1 239 ? -10.991 10.177 -65.533 1.00 77.45 239 LYS B C 1
ATOM 3921 O O . LYS B 1 239 ? -11.176 11.184 -64.844 1.00 81.21 239 LYS B O 1
ATOM 3927 N N . LEU B 1 240 ? -10.421 10.230 -66.737 1.00 72.23 240 LEU B N 1
ATOM 3928 C CA . LEU B 1 240 ? -10.051 11.523 -67.297 1.00 61.30 240 LEU B CA 1
ATOM 3929 C C . LEU B 1 240 ? -11.281 12.275 -67.782 1.00 64.76 240 LEU B C 1
ATOM 3930 O O . LEU B 1 240 ? -11.375 13.501 -67.615 1.00 59.91 240 LEU B O 1
ATOM 3935 N N . ALA B 1 241 ? -12.243 11.555 -68.372 1.00 63.76 241 ALA B N 1
ATOM 3936 C CA . ALA B 1 241 ? -13.475 12.199 -68.819 1.00 63.68 241 ALA B CA 1
ATOM 3937 C C . ALA B 1 241 ? -14.183 12.866 -67.648 1.00 67.45 241 ALA B C 1
ATOM 3938 O O . ALA B 1 241 ? -14.588 14.032 -67.728 1.00 76.53 241 ALA B O 1
ATOM 3940 N N . VAL B 1 242 ? -14.283 12.162 -66.524 1.00 67.70 242 VAL B N 1
ATOM 3941 C CA . VAL B 1 242 ? -14.904 12.759 -65.346 1.00 77.34 242 VAL B CA 1
ATOM 3942 C C . VAL B 1 242 ? -14.084 13.952 -64.854 1.00 80.57 242 VAL B C 1
ATOM 3943 O O . VAL B 1 242 ? -14.633 14.930 -64.329 1.00 80.75 242 VAL B O 1
ATOM 3947 N N . LEU B 1 243 ? -12.772 13.918 -65.052 1.00 75.52 243 LEU B N 1
ATOM 3948 C CA . LEU B 1 243 ? -11.935 15.010 -64.574 1.00 74.53 243 LEU B CA 1
ATOM 3949 C C . LEU B 1 243 ? -12.022 16.240 -65.474 1.00 76.28 243 LEU B C 1
ATOM 3950 O O . LEU B 1 243 ? -12.039 17.372 -64.980 1.00 84.63 243 LEU B O 1
ATOM 3955 N N . LEU B 1 244 ? -12.096 16.048 -66.791 1.00 72.27 244 LEU B N 1
ATOM 3956 C CA . LEU B 1 244 ? -11.835 17.132 -67.730 1.00 70.10 244 LEU B CA 1
ATOM 3957 C C . LEU B 1 244 ? -13.039 17.591 -68.552 1.00 70.41 244 LEU B C 1
ATOM 3958 O O . LEU B 1 244 ? -12.891 18.519 -69.350 1.00 79.53 244 LEU B O 1
ATOM 3963 N N . HIS B 1 245 ? -14.202 16.968 -68.422 1.00 69.24 245 HIS B N 1
ATOM 3964 C CA . HIS B 1 245 ? -15.312 17.364 -69.275 1.00 71.33 245 HIS B CA 1
ATOM 3965 C C . HIS B 1 245 ? -15.618 18.840 -69.052 1.00 77.72 245 HIS B C 1
ATOM 3966 O O . HIS B 1 245 ? -15.771 19.275 -67.903 1.00 85.39 245 HIS B O 1
ATOM 3973 N N . PRO B 1 246 ? -15.729 19.644 -70.115 1.00 78.52 246 PRO B N 1
ATOM 3974 C CA . PRO B 1 246 ? -15.859 21.103 -69.943 1.00 83.01 246 PRO B CA 1
ATOM 3975 C C . PRO B 1 246 ? -17.089 21.547 -69.164 1.00 83.94 246 PRO B C 1
ATOM 3976 O O . PRO B 1 246 ? -17.148 22.721 -68.776 1.0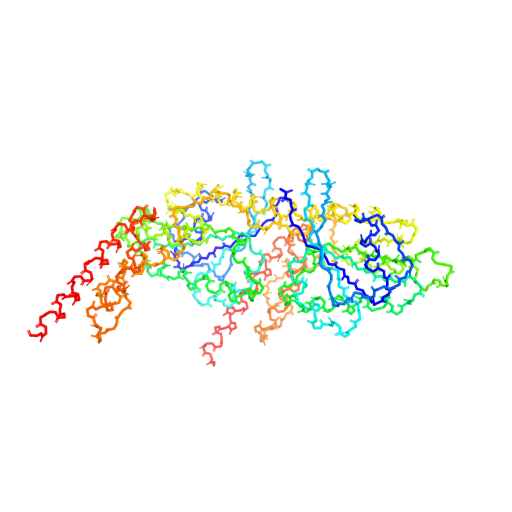0 90.41 246 PRO B O 1
ATOM 3980 N N . ASP B 1 247 ? -18.081 20.677 -68.962 1.00 84.25 247 ASP B N 1
ATOM 3981 C CA . ASP B 1 247 ? -19.192 21.022 -68.081 1.00 89.59 247 ASP B CA 1
ATOM 3982 C C . ASP B 1 247 ? -18.713 21.123 -66.638 1.00 99.92 247 ASP B C 1
ATOM 3983 O O . ASP B 1 247 ? -19.056 22.063 -65.913 1.00 102.58 247 ASP B O 1
ATOM 3988 N N . LYS B 1 248 ? -17.919 20.152 -66.205 1.00 104.42 248 LYS B N 1
ATOM 3989 C CA . LYS B 1 248 ? -17.439 20.065 -64.835 1.00 113.49 248 LYS B CA 1
ATOM 3990 C C . LYS B 1 248 ? -16.200 20.902 -64.565 1.00 111.34 248 LYS B C 1
ATOM 3991 O O . LYS B 1 248 ? -16.029 21.380 -63.437 1.00 121.11 248 LYS B O 1
ATOM 3997 N N . CYS B 1 249 ? -15.348 21.109 -65.563 1.00 90.13 249 CYS B N 1
ATOM 3998 C CA . CYS B 1 249 ? -14.073 21.768 -65.349 1.00 77.96 249 CYS B CA 1
ATOM 3999 C C . CYS B 1 249 ? -14.034 23.063 -66.145 1.00 83.73 249 CYS B C 1
ATOM 4000 O O . CYS B 1 249 ? -14.116 23.037 -67.376 1.00 90.29 249 CYS B O 1
ATOM 4003 N N . MET B 1 250 ? -13.885 24.190 -65.441 1.00 83.95 250 MET B N 1
ATOM 4004 C CA . MET B 1 250 ? -13.942 25.507 -66.065 1.00 86.44 250 MET B CA 1
ATOM 4005 C C . MET B 1 250 ? -12.566 25.995 -66.490 1.00 81.28 250 MET B C 1
ATOM 4006 O O . MET B 1 250 ? -12.442 27.126 -66.971 1.00 87.05 250 MET B O 1
ATOM 4011 N N . ALA B 1 251 ? -11.540 25.160 -66.343 1.00 75.66 251 ALA B N 1
ATOM 4012 C CA . ALA B 1 251 ? -10.187 25.580 -66.654 1.00 73.46 251 ALA B CA 1
ATOM 4013 C C . ALA B 1 251 ? -10.047 25.806 -68.157 1.00 86.11 251 ALA B C 1
ATOM 4014 O O . ALA B 1 251 ? -10.594 25.039 -68.948 1.00 87.06 251 ALA B O 1
ATOM 4016 N N . PRO B 1 252 ? -9.325 26.846 -68.576 1.00 92.93 252 PRO B N 1
ATOM 4017 C CA . PRO B 1 252 ? -9.181 27.087 -70.019 1.00 96.42 252 PRO B CA 1
ATOM 4018 C C . PRO B 1 252 ? -8.380 25.974 -70.680 1.00 96.02 252 PRO B C 1
ATOM 4019 O O . PRO B 1 252 ? -7.336 25.543 -70.176 1.00 90.00 252 PRO B O 1
ATOM 4023 N N . GLY B 1 253 ? -8.885 25.510 -71.823 1.00 96.19 253 GLY B N 1
ATOM 4024 C CA . GLY B 1 253 ? -8.283 24.403 -72.531 1.00 91.63 253 GLY B CA 1
ATOM 4025 C C . GLY B 1 253 ? -8.706 23.014 -72.089 1.00 87.69 253 GLY B C 1
ATOM 4026 O O . GLY B 1 253 ? -8.238 22.027 -72.674 1.00 91.04 253 GLY B O 1
ATOM 4027 N N . SER B 1 254 ? -9.570 22.887 -71.080 1.00 81.79 254 SER B N 1
ATOM 4028 C CA . SER B 1 254 ? -10.023 21.548 -70.714 1.00 79.07 254 SER B CA 1
ATOM 4029 C C . SER B 1 254 ? -10.820 20.930 -71.852 1.00 76.03 254 SER B C 1
ATOM 4030 O O . SER B 1 254 ? -10.795 19.709 -72.034 1.00 85.76 254 SER B O 1
ATOM 4033 N N . GLU B 1 255 ? -11.494 21.761 -72.651 1.00 62.12 255 GLU B N 1
ATOM 4034 C CA . GLU B 1 255 ? -12.190 21.255 -73.830 1.00 62.94 255 GLU B CA 1
ATOM 4035 C C . GLU B 1 255 ? -11.239 20.539 -74.772 1.00 68.99 255 GLU B C 1
ATOM 4036 O O . GLU B 1 255 ? -11.550 19.455 -75.279 1.00 64.79 255 GLU B O 1
ATOM 4042 N N . ASP B 1 256 ? -10.060 21.119 -74.996 1.00 74.85 256 ASP B N 1
ATOM 4043 C CA . ASP B 1 256 ? -9.100 20.510 -75.907 1.00 81.28 256 ASP B CA 1
ATOM 4044 C C . ASP B 1 256 ? -8.450 19.283 -75.280 1.00 72.12 256 ASP B C 1
ATOM 4045 O O . ASP B 1 256 ? -8.171 18.293 -75.970 1.00 73.91 256 ASP B O 1
ATOM 4050 N N . ALA B 1 257 ? -8.187 19.335 -73.979 1.00 64.98 257 ALA B N 1
ATOM 4051 C CA . ALA B 1 257 ? -7.638 18.171 -73.303 1.00 57.23 257 ALA B CA 1
ATOM 4052 C C . ALA B 1 257 ? -8.624 17.008 -73.317 1.00 70.00 257 ALA B C 1
ATOM 4053 O O . ALA B 1 257 ? -8.227 15.856 -73.519 1.00 80.11 257 ALA B O 1
ATOM 4055 N N . PHE B 1 258 ? -9.908 17.283 -73.077 1.00 68.90 258 PHE B N 1
ATOM 4056 C CA . PHE B 1 258 ? -10.922 16.234 -73.179 1.00 63.41 258 PHE B CA 1
ATOM 4057 C C . PHE B 1 258 ? -10.976 15.663 -74.597 1.00 67.53 258 PHE B C 1
ATOM 4058 O O . PHE B 1 258 ? -10.973 14.442 -74.796 1.00 72.77 258 PHE B O 1
ATOM 4066 N N . LYS B 1 259 ? -11.023 16.544 -75.597 1.00 67.35 259 LYS B N 1
ATOM 4067 C CA . LYS B 1 259 ? -10.978 16.119 -76.993 1.00 61.70 259 LYS B CA 1
ATOM 4068 C C . LYS B 1 259 ? -9.749 15.255 -77.259 1.00 65.79 259 LYS B C 1
ATOM 4069 O O . LYS B 1 259 ? -9.800 14.301 -78.042 1.00 66.32 259 LYS B O 1
ATOM 4075 N N . ALA B 1 260 ? -8.633 15.572 -76.609 1.00 66.54 260 ALA B N 1
ATOM 4076 C CA . ALA B 1 260 ? -7.420 14.797 -76.815 1.00 67.21 260 ALA B CA 1
ATOM 4077 C C . ALA B 1 260 ? -7.546 13.413 -76.205 1.00 71.56 260 ALA B C 1
ATOM 4078 O O . ALA B 1 260 ? -7.077 12.423 -76.780 1.00 76.45 260 ALA B O 1
ATOM 4080 N N . VAL B 1 261 ? -8.165 13.339 -75.030 1.00 75.80 261 VAL B N 1
ATOM 4081 C CA . VAL B 1 261 ? -8.388 12.068 -74.347 1.00 71.54 261 VAL B CA 1
ATOM 4082 C C . VAL B 1 261 ? -9.330 11.179 -75.159 1.00 68.46 261 VAL B C 1
ATOM 4083 O O . VAL B 1 261 ? -9.040 10.002 -75.403 1.00 69.22 261 VAL B O 1
ATOM 4087 N N . VAL B 1 262 ? -10.449 11.739 -75.626 1.00 54.76 262 VAL B N 1
ATOM 4088 C CA . VAL B 1 262 ? -11.355 10.969 -76.477 1.00 55.71 262 VAL B CA 1
ATOM 4089 C C . VAL B 1 262 ? -10.592 10.361 -77.642 1.00 63.40 262 VAL B C 1
ATOM 4090 O O . VAL B 1 262 ? -10.767 9.182 -77.973 1.00 68.69 262 VAL B O 1
ATOM 4094 N N . ASN B 1 263 ? -9.715 11.153 -78.272 1.00 63.74 263 ASN B N 1
ATOM 4095 C CA . ASN B 1 263 ? -9.027 10.685 -79.470 1.00 65.68 263 ASN B CA 1
ATOM 4096 C C . ASN B 1 263 ? -8.013 9.594 -79.149 1.00 68.22 263 ASN B C 1
ATOM 4097 O O . ASN B 1 263 ? -7.809 8.691 -79.971 1.00 55.95 263 ASN B O 1
ATOM 4102 N N . ALA B 1 264 ? -7.372 9.664 -77.971 1.00 54.68 264 ALA B N 1
ATOM 4103 C CA . ALA B 1 264 ? -6.467 8.602 -77.549 1.00 54.41 264 ALA B CA 1
ATOM 4104 C C . ALA B 1 264 ? -7.196 7.272 -77.410 1.00 70.38 264 ALA B C 1
ATOM 4105 O O . ALA B 1 264 ? -6.774 6.252 -77.970 1.00 69.33 264 ALA B O 1
ATOM 4107 N N . ARG B 1 265 ? -8.300 7.271 -76.659 1.00 59.22 265 ARG B N 1
ATOM 4108 C CA . ARG B 1 265 ? -9.108 6.072 -76.506 1.00 55.87 265 ARG B CA 1
ATOM 4109 C C . ARG B 1 265 ? -9.493 5.466 -77.850 1.00 65.11 265 ARG B C 1
ATOM 4110 O O . ARG B 1 265 ? -9.466 4.240 -78.024 1.00 63.62 265 ARG B O 1
ATOM 4118 N N . THR B 1 266 ? -9.899 6.288 -78.809 1.00 64.72 266 THR B N 1
ATOM 4119 C CA . THR B 1 266 ? -10.318 5.625 -80.027 1.00 73.62 266 THR B CA 1
ATOM 4120 C C . THR B 1 266 ? -9.109 5.158 -80.820 1.00 68.45 266 THR B C 1
ATOM 4121 O O . THR B 1 266 ? -9.200 4.170 -81.549 1.00 70.32 266 THR B O 1
ATOM 4125 N N . ALA B 1 267 ? -7.964 5.812 -80.662 1.00 66.85 267 ALA B N 1
ATOM 4126 C CA . ALA B 1 267 ? -6.751 5.324 -81.315 1.00 63.24 267 ALA B CA 1
ATOM 4127 C C . ALA B 1 267 ? -6.333 3.965 -80.753 1.00 67.04 267 ALA B C 1
ATOM 4128 O O . ALA B 1 267 ? -6.026 3.040 -81.513 1.00 63.28 267 ALA B O 1
ATOM 4130 N N . LEU B 1 268 ? -6.322 3.825 -79.417 1.00 64.81 268 LEU B N 1
ATOM 4131 C CA . LEU B 1 268 ? -5.976 2.549 -78.790 1.00 64.61 268 LEU B CA 1
ATOM 4132 C C . LEU B 1 268 ? -7.026 1.473 -79.079 1.00 71.54 268 LEU B C 1
ATOM 4133 O O . LEU B 1 268 ? -6.682 0.348 -79.464 1.00 70.01 268 LEU B O 1
ATOM 4138 N N . LEU B 1 269 ? -8.316 1.786 -78.871 1.00 70.34 269 LEU B N 1
ATOM 4139 C CA . LEU B 1 269 ? -9.367 0.820 -79.197 1.00 62.30 269 LEU B CA 1
ATOM 4140 C C . LEU B 1 269 ? -9.317 0.422 -80.665 1.00 63.49 269 LEU B C 1
ATOM 4141 O O . LEU B 1 269 ? -9.725 -0.685 -81.022 1.00 70.55 269 LEU B O 1
ATOM 4146 N N . LYS B 1 270 ? -8.843 1.319 -81.529 1.00 73.71 270 LYS B N 1
ATOM 4147 C CA . LYS B 1 270 ? -8.692 0.987 -82.940 1.00 85.55 270 LYS B CA 1
ATOM 4148 C C . LYS B 1 270 ? -7.548 0.002 -83.128 1.00 88.48 270 LYS B C 1
ATOM 4149 O O . LYS B 1 270 ? -7.633 -0.906 -83.957 1.00 87.06 270 LYS B O 1
ATOM 4155 N N . ASN B 1 271 ? -6.481 0.141 -82.342 1.00 98.64 271 ASN B N 1
ATOM 4156 C CA . ASN B 1 271 ? -5.342 -0.747 -82.521 1.00 109.56 271 ASN B CA 1
ATOM 4157 C C . ASN B 1 271 ? -5.612 -2.119 -81.918 1.00 102.16 271 ASN B C 1
ATOM 4158 O O . ASN B 1 271 ? -5.241 -3.136 -82.518 1.00 108.99 271 ASN B O 1
ATOM 4163 N N . ILE B 1 272 ? -6.313 -2.170 -80.782 1.00 78.30 272 ILE B N 1
ATOM 4164 C CA . ILE B 1 272 ? -6.721 -3.450 -80.209 1.00 77.83 272 ILE B CA 1
ATOM 4165 C C . ILE B 1 272 ? -7.494 -4.271 -81.233 1.00 89.77 272 ILE B C 1
ATOM 4166 O O . ILE B 1 272 ? -7.215 -5.455 -81.454 1.00 100.24 272 ILE B O 1
ATOM 4171 N N . LYS B 1 273 ? -8.484 -3.644 -81.870 1.00 90.37 273 LYS B N 1
ATOM 4172 C CA . LYS B 1 273 ? -9.384 -4.355 -82.763 1.00 88.58 273 LYS B CA 1
ATOM 4173 C C . LYS B 1 273 ? -8.677 -4.832 -84.019 1.00 93.79 273 LYS B C 1
ATOM 4174 O O . LYS B 1 273 ? -9.098 -5.821 -84.625 1.00 99.18 273 LYS B O 1
ATOM 4180 N N . LEU B 1 274 ? -7.610 -4.149 -84.421 1.00 95.27 274 LEU B N 1
ATOM 4181 C CA . LEU B 1 274 ? -6.872 -4.498 -85.628 1.00 99.88 274 LEU B CA 1
ATOM 4182 C C . LEU B 1 274 ? -5.848 -5.613 -85.418 1.00 118.05 274 LEU B C 1
ATOM 4183 O O . LEU B 1 274 ? -5.384 -6.195 -86.406 1.00 117.28 274 LEU B O 1
ATOM 4188 N N . GLU B 1 275 ? -5.458 -5.907 -84.172 1.00 132.37 275 GLU B N 1
ATOM 4189 C CA . GLU B 1 275 ? -4.517 -7.001 -83.938 1.00 141.87 275 GLU B CA 1
ATOM 4190 C C . GLU B 1 275 ? -5.126 -8.374 -84.203 1.00 153.46 275 GLU B C 1
ATOM 4191 O O . GLU B 1 275 ? -4.379 -9.326 -84.457 1.00 164.00 275 GLU B O 1
ATOM 4197 N N . HIS B 1 276 ? -6.449 -8.506 -84.143 1.00 149.45 276 HIS B N 1
ATOM 4198 C CA . HIS B 1 276 ? -7.114 -9.755 -84.514 1.00 136.69 276 HIS B CA 1
ATOM 4199 C C . HIS B 1 276 ? -7.145 -9.921 -86.034 1.00 118.41 276 HIS B C 1
ATOM 4200 O O . HIS B 1 276 ? -7.632 -9.051 -86.757 1.00 103.69 276 HIS B O 1
#

Radius of gyration: 28.05 Å; Cα contacts (8 Å, |Δi|>4): 902; chains: 2; bounding box: 62×66×88 Å

InterPro domains:
  IPR001623 DnaJ domain [PF00226] (218-269)
  IPR001623 DnaJ domain [PR00625] (219-237)
  IPR001623 DnaJ domain [PR00625] (237-252)
  IPR001623 DnaJ domain [PR00625] (253-273)
  IPR001623 DnaJ domain [PS50076] (217-273)
  IPR001623 DnaJ domain [SM00271] (216-273)
  IPR001623 DnaJ domain [cd06257] (2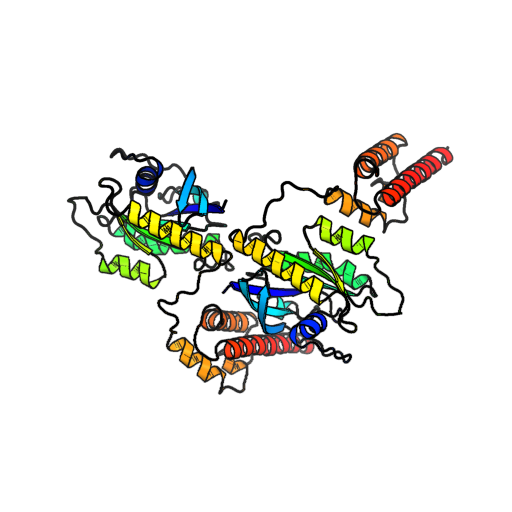17-264)
  IPR001806 Small GTPase [PF00071] (18-182)
  IPR001806 Small GTPase [PS51421] (9-244)
  IPR001806 Small GTPase [SM00174] (19-185)
  IPR005225 Small GTP-binding domain [TIGR00231] (16-176)
  IPR027417 P-loop containing nucleoside triphosphate hydrolase [G3DSA:3.40.50.300] (1-190)
  IPR027417 P-loop containing nucleoside triphosphate hydrolase [SSF52540] (15-184)
  IPR036869 Chaperone J-domain superfamily [G3DSA:1.10.287.110] (196-273)
  IPR036869 Chaperone J-domain superfamily [SSF46565] (171-270)

Nearest PDB structures (foldseek):
  6jmg-assembly2_B  TM=7.114E-01  e=2.258E-50  Xenopus laevis
  8a4b-assembly2_D  TM=9.459E-01  e=4.363E-18  Homo sapiens
  9ikq-assembly1_B  TM=9.467E-01  e=1.386E-17  Homo sapiens
  3rab-assembly1_A  TM=9.401E-01  e=1.768E-17  Rattus norvegicus
  7e1t-assembly1_A  TM=9.336E-01  e=2.707E-17  Homo sapiens

Secondary structure (DSSP, 8-state):
-EEEEEEEE--TTSSHHHHHHHHHH----SS-----SEEEEEEEEEETTEEEEEEEEEE--SGGGHHHHGGGSTT-SEEEEEEETT-HHHHHTHHHHHHHHHHHTTTT--GGGSEEEEEEE-TT--S---S-HHHHHHHHHTTT-EEEEE-TTT-TTHHHHHHHHHHHHHHHHHTTTSPPPPGGG----HHHHHHHHHHHT---HHHHHT--SS--HHHHHHHHHHHHHHH-TTT--STTHHHHHHHHHHHHHHHHHHHHHHHHH--/-EEEEEEEE--TTSSHHHHHHHHHHS----S-----SEEEEEEEEEETTEEEEEEEEEE--SGGGHHHHGGG-TT--EEEEEEETT-HHHHHTHHHHHHHHHHHHTTT--GGGSEEEEEEE-TT--S---S-HHHHHHHHHTTT-EEEEE-TTT-TTHHHHHHHHHHHHHHHHHTTTSPPPPS---S--HHHHHHHHHHHT---HHHHHT--TT--HHHHHHHHHHHHHHH-TTT--STTHHHHHHHHHHHHHHHHHHHHHH-

Foldseek 3Di:
DAEAEEEEEFAAPQQQVLLVCCPFVVDHDPDDDFDDAWDWDWGWDAAPNDTYIYIYTYGGRYCVSLVSNLVPLPRHAEYEYTGEQQDCVRVVCSVVVVVSSVPSHPPPDDCLLHAYEYEHEDPVDPHDGNHDPVRQCCVAVVVVYHYFYAYSVVGPRSVVSVNVRVVQSVVSVVVVSGRDDDPVPLDADPVLVVLQVVLVPDDALCVNLPHDPPDDLVVLVVSLVVLCCRQPVRNHNDPRSPVSNVSSVVSSVVNVVVVVVVVVVPD/DAEAEEEEEFAAPQQQVLLVCCVQVVDGDPDDDFDDAWDWDWDWDQAPNDTYIYIYIYGGRHVVNLVSNLVPLPRHAEYEYGGEQQDVVRVVCVVVVVVSSDVSHDPPDDCQLHAYEYEHEDPVDPHDGNHDPLLQVLLAVLSVYHYFYYYSVVGPGSVVSVNVRVVLSVVCVVVVSGHDDDPDDDLAHSVLSVLLVVLVVDPALCVNLVHDDVDDLVRLVVSLVVLCVSQVCVRGVRPRSPVSNVSSVVSSVVSVVVVVVVD

Solvent-accessible surface area: 26655 Å² total; per-residue (Å²): 88,3,135,3,22,0,0,0,0,0,36,39,110,1,14,12,25,42,0,15,82,64,37,40,99,142,128,68,93,126,160,112,145,47,22,139,2,38,76,128,32,76,25,137,13,90,9,111,122,65,67,2,70,0,24,10,33,11,0,3,9,93,99,151,35,90,128,67,6,30,107,57,1,88,87,9,24,0,0,0,0,0,0,8,5,9,87,96,104,10,15,112,33,0,84,43,15,10,61,33,0,104,152,65,14,28,140,68,34,62,17,50,34,12,15,2,0,0,0,0,3,64,37,63,52,148,109,129,88,30,2,74,71,76,74,0,86,128,31,0,90,80,68,38,7,57,11,42,44,0,0,5,94,54,14,106,13,1,74,105,0,0,95,32,0,1,23,29,2,2,61,4,4,62,23,3,17,58,85,51,75,62,90,163,110,104,44,102,67,160,100,20,38,50,16,14,148,104,8,168,103,22,192,52,28,88,86,27,9,59,28,134,89,75,9,69,122,91,78,1,16,99,11,9,65,142,17,16,90,29,0,36,8,37,104,2,60,6,111,29,6,50,75,5,4,67,28,0,0,71,4,0,7,36,6,7,64,74,42,40,58,88,99,107,135,141,195,96,2,36,2,22,0,0,0,0,0,35,34,102,1,14,14,22,35,0,14,93,50,40,56,83,138,135,65,82,122,180,113,158,51,21,100,0,6,74,7,22,38,29,114,15,97,8,114,124,71,71,1,71,0,3,12,5,8,0,2,7,96,98,50,23,81,39,5,8,29,13,7,1,85,77,10,12,0,0,1,0,0,1,9,5,22,99,67,100,12,2,101,33,0,62,45,15,10,58,35,0,109,132,57,17,23,146,81,28,74,17,76,38,13,18,2,0,0,0,0,3,65,36,58,50,139,165,147,88,34,1,60,74,45,7,0,79,8,13,0,59,12,37,29,8,51,9,45,39,0,0,5,94,59,14,108,10,0,70,102,0,2,97,34,0,2,18,24,0,0,62,6,0,69,46,19,18,68,106,67,148,68,119,136,110,81,33,22,66,107,101,17,3,55,14,7,64,96,6,107,88,26,222,54,28,90,86,11,10,51,19,161,106,81,21,66,104,67,85,2,20,92,20,43,106,116,22,16,99,32,0,63,45,120,132,1,136,4,62,26,4,97,89,4,38,108,28,0,51,88,4,69,66,42,7,25,140,64,26,140,130,136,170

Organism: Xenopus laevis (NCBI:txid8355)

CATH classification: 3.40.50.300 (+1 more: 1.10.287.110)

Sequence (530 aa):
ALRIKVISMGNAEVGKSCIIKRYCEKRFVPKYQATIGIDYGVTKVHIKDREIKVNIFDMAGHPFFYEVRNEFYKDTQGVILVYDVGHKETFESLDGWLAEMKQELGPQGNIDNIVFAVCANKIDSTKHRSVDESEGRLWSESKGFLYFETSAQSGEGINEMFQAFYSAIVDLCDNGGKRPVSAINIGFTKEQADSIRRIRNCKDSWDMLGVKPGATRDEVNKAYRKLAVLLHPDKCMAPGSEDAFKAVVNARTALLKNIKLEHHHHHALRIKVISMGNAEVGKSCIIKRYCEKRFVPKYQATIGIDYGVTKVHIKDREIKVNIFDMAGHPFFYEVRNEFYKDTQGVILVYDVGHKETFESLDGWLAEMKQELGPQGNIDNIVFAVCANKIDSTKHRSVDESEGRLWSESKGFLYFETSAQSGEGINEMFQAFYSAIVDLCDNGGKRPVSAINIGFTKEQADSIRRIRNCKDSWDMLGVKPGATRDEVNKAYRKLAVLLHPDKCMAPGSEDAFKAVVNARTALLKNIKLEH